Protein AF-A0A2A4IPB8-F1 (afdb_monomer_lite)

pLDDT: mean 91.83, std 7.06, range [59.28, 98.62]

Secondary structure (DSSP, 8-state):
-HHHHHHHHHHHHHHHTT-HHHHHHHHHHHHTT-GGG--HHHHHHHHHHHHHTT-HHHHHHHHHTS-HHHHTSHHHHHHHHHHHHHTT-HHHHHHHHHHHHHHHHHTGGGS-HHHHHHHHHHHHHHHHHHHH-SPPPPPP---TTSTTHHHHHHHHHHTTTS--EEETTEEEEGGGTEEEEEEEEEE-SSEEEEEEEEE-TTSSS-EEEEEEEE-SSHHHHHHHHHHHHIIIIIHHHHHHHTT--SEEEEEEETTEEEEEEEEEPPPEEEETTTT----TTHHHHHHHHHHHTT--S-SEEEEEEEEEEETTTEEEEEEEETTEE-HHHHHHHHHHHHTSPP-SEEEEEEEEEEEE-TTT----SS-HHHHHHHHHHHHHHHHT--S-HHHHHHHHHHHHHHHS-HHHHHHHHHHHHHHHHHHHHTTTEEEEEEEEEEESSGGG-EEEEGGGSSSHHHHHHHHHHHHHTTTTTT-HHHHHHHHHHH-HHHHHHHHHHHHHHHTT----SEEEEEEEEE-TT----

Structure (mmCIF, N/CA/C/O backbone):
data_AF-A0A2A4IPB8-F1
#
_entry.id   AF-A0A2A4IPB8-F1
#
loop_
_atom_site.group_PDB
_atom_site.id
_atom_site.type_symbol
_atom_site.label_atom_id
_atom_site.label_alt_id
_atom_site.label_comp_id
_atom_site.label_asym_id
_atom_site.label_entity_id
_atom_site.label_seq_id
_atom_site.pdbx_PDB_ins_code
_atom_site.Cartn_x
_atom_site.Cartn_y
_atom_site.Cartn_z
_atom_site.occupancy
_atom_site.B_iso_or_equiv
_atom_site.auth_seq_id
_atom_site.auth_comp_id
_atom_site.auth_asym_id
_atom_site.auth_atom_id
_atom_site.pdbx_PDB_model_num
ATOM 1 N N . MET A 1 1 ? 24.365 -37.630 -20.946 1.00 59.28 1 MET A N 1
ATOM 2 C CA . MET A 1 1 ? 24.059 -36.848 -22.166 1.00 59.28 1 MET A CA 1
ATOM 3 C C . MET A 1 1 ? 22.557 -36.610 -22.334 1.00 59.28 1 MET A C 1
ATOM 5 O O . MET A 1 1 ? 22.168 -35.455 -22.388 1.00 59.28 1 MET A O 1
ATOM 9 N N . PHE A 1 2 ? 21.704 -37.647 -22.301 1.00 66.62 2 PHE A N 1
ATOM 10 C CA . PHE A 1 2 ? 20.236 -37.498 -22.411 1.00 66.62 2 PHE A CA 1
ATOM 11 C C . PHE A 1 2 ? 19.599 -36.551 -21.379 1.00 66.62 2 PHE A C 1
ATOM 13 O O . PHE A 1 2 ? 18.813 -35.690 -21.756 1.00 66.62 2 PHE A O 1
ATOM 20 N N . PHE A 1 3 ? 19.987 -36.650 -20.102 1.00 73.62 3 PHE A N 1
ATOM 21 C CA . PHE A 1 3 ? 19.460 -35.774 -19.047 1.00 73.62 3 PHE A CA 1
ATOM 22 C C . PHE A 1 3 ? 19.800 -34.287 -19.267 1.00 73.62 3 PHE A C 1
ATOM 24 O O . PHE A 1 3 ? 18.938 -33.435 -19.101 1.00 73.62 3 PHE A O 1
ATOM 31 N N . TYR A 1 4 ? 21.023 -33.974 -19.714 1.00 74.06 4 TYR A N 1
ATOM 32 C CA . TYR A 1 4 ? 21.448 -32.593 -19.986 1.00 74.06 4 TYR A CA 1
ATOM 33 C C . TYR A 1 4 ? 20.681 -31.962 -21.147 1.00 74.06 4 TYR A C 1
ATOM 35 O O . TYR A 1 4 ? 20.270 -30.811 -21.052 1.00 74.06 4 TYR A O 1
ATOM 43 N N . ASN A 1 5 ? 20.458 -32.715 -22.227 1.00 76.94 5 ASN A N 1
ATOM 44 C CA . ASN A 1 5 ? 19.676 -32.212 -23.354 1.00 76.94 5 ASN A CA 1
ATOM 45 C C . ASN A 1 5 ? 18.213 -31.989 -22.960 1.00 76.94 5 ASN A C 1
ATOM 47 O O . ASN A 1 5 ? 17.653 -30.955 -23.305 1.00 76.94 5 ASN A O 1
ATOM 51 N N . ALA A 1 6 ? 17.615 -32.906 -22.193 1.00 83.25 6 ALA A N 1
ATOM 52 C CA . ALA A 1 6 ? 16.252 -32.738 -21.692 1.00 83.25 6 ALA A CA 1
ATOM 53 C C . ALA A 1 6 ? 16.124 -31.527 -20.751 1.00 83.25 6 ALA A C 1
ATOM 55 O O . ALA A 1 6 ? 15.169 -30.762 -20.866 1.00 83.25 6 ALA A O 1
ATOM 56 N N . LEU A 1 7 ? 17.104 -31.322 -19.862 1.00 84.31 7 LEU A N 1
ATOM 57 C CA . LEU A 1 7 ? 17.142 -30.160 -18.976 1.00 84.31 7 LEU A CA 1
ATOM 58 C C . LEU A 1 7 ? 17.268 -28.854 -19.770 1.00 84.31 7 LEU A C 1
ATOM 60 O O . LEU A 1 7 ? 16.497 -27.936 -19.526 1.00 84.31 7 LEU A O 1
ATOM 64 N N . ASN A 1 8 ? 18.178 -28.783 -20.746 1.00 82.06 8 ASN A N 1
ATOM 65 C CA . ASN A 1 8 ? 18.334 -27.595 -21.589 1.00 82.06 8 ASN A CA 1
ATOM 66 C C . ASN A 1 8 ? 17.057 -27.269 -22.372 1.00 82.06 8 ASN A C 1
ATOM 68 O O . ASN A 1 8 ? 16.639 -26.118 -22.369 1.00 82.06 8 ASN A O 1
ATOM 72 N N . ILE A 1 9 ? 16.406 -28.267 -22.982 1.00 85.19 9 ILE A N 1
ATOM 73 C CA . ILE A 1 9 ? 15.136 -28.068 -23.704 1.00 85.19 9 ILE A CA 1
ATOM 74 C C . ILE A 1 9 ? 14.071 -27.505 -22.761 1.00 85.19 9 ILE A C 1
ATOM 76 O O . ILE A 1 9 ? 13.435 -26.505 -23.085 1.00 85.19 9 ILE A O 1
ATOM 80 N N . LYS A 1 10 ? 13.923 -28.101 -21.571 1.00 90.31 10 LYS A N 1
ATOM 81 C CA . LYS A 1 10 ? 12.959 -27.638 -20.569 1.00 90.31 10 LYS A CA 1
ATOM 82 C C . LYS A 1 10 ? 13.253 -26.207 -20.115 1.00 90.31 10 LYS A C 1
ATOM 84 O O . LYS A 1 10 ? 12.336 -25.404 -20.012 1.00 90.31 10 LYS A O 1
ATOM 89 N N . LEU A 1 11 ? 14.517 -25.871 -19.859 1.00 89.94 11 LEU A N 1
ATOM 90 C CA . LEU A 1 11 ? 14.909 -24.518 -19.456 1.00 89.94 11 LEU A CA 1
ATOM 91 C C . LEU A 1 11 ? 14.665 -23.492 -20.569 1.00 89.94 11 LEU A C 1
ATOM 93 O O . LEU A 1 11 ? 14.194 -22.397 -20.276 1.00 89.94 11 LEU A O 1
ATOM 97 N N . SER A 1 12 ? 14.928 -23.842 -21.830 1.00 85.12 12 SER A N 1
ATOM 98 C CA . SER A 1 12 ? 14.607 -22.990 -22.980 1.00 85.12 12 SER A CA 1
ATOM 99 C C . SER A 1 12 ? 13.101 -22.784 -23.140 1.00 85.12 12 SER A C 1
ATOM 101 O O . SER A 1 12 ? 12.663 -21.660 -23.355 1.00 85.12 12 SER A O 1
ATOM 103 N N . GLU A 1 13 ? 12.293 -23.832 -22.976 1.00 89.25 13 GLU A N 1
ATOM 104 C CA . GLU A 1 13 ? 10.830 -23.723 -22.991 1.00 89.25 13 GLU A CA 1
ATOM 105 C C . GLU A 1 13 ? 10.322 -22.829 -21.852 1.00 89.25 13 GLU A C 1
ATOM 107 O O . GLU A 1 13 ? 9.469 -21.972 -22.063 1.00 89.25 13 GLU A O 1
ATOM 112 N N . MET A 1 14 ? 10.867 -22.984 -20.645 1.00 89.19 14 MET A N 1
ATOM 113 C CA . MET A 1 14 ? 10.530 -22.124 -19.510 1.00 89.19 14 MET A CA 1
ATOM 114 C C . MET A 1 14 ? 10.934 -20.669 -19.760 1.00 89.19 14 MET A C 1
ATOM 116 O O . MET A 1 14 ? 10.173 -19.773 -19.415 1.00 89.19 14 MET A O 1
ATOM 120 N N . HIS A 1 15 ? 12.094 -20.434 -20.378 1.00 85.25 15 HIS A N 1
ATOM 121 C CA . HIS A 1 15 ? 12.576 -19.094 -20.714 1.00 85.25 15 HIS A CA 1
ATOM 122 C C . HIS A 1 15 ? 11.664 -18.414 -21.736 1.00 85.25 15 HIS A C 1
ATOM 124 O O . HIS A 1 15 ? 11.270 -17.275 -21.524 1.00 85.25 15 HIS A O 1
ATOM 130 N N . ASN A 1 16 ? 11.262 -19.138 -22.782 1.00 83.81 16 ASN A N 1
ATOM 131 C CA . ASN A 1 16 ? 10.346 -18.632 -23.807 1.00 83.81 16 ASN A CA 1
ATOM 132 C C . ASN A 1 16 ? 8.931 -18.361 -23.270 1.00 83.81 16 ASN A C 1
ATOM 134 O O . ASN A 1 16 ? 8.179 -17.618 -23.887 1.00 83.81 16 ASN A O 1
ATOM 138 N N . ASN A 1 17 ? 8.571 -18.970 -22.138 1.00 81.31 17 ASN A N 1
ATOM 139 C CA . ASN A 1 17 ? 7.323 -18.720 -21.416 1.00 81.31 17 ASN A CA 1
ATOM 140 C C . ASN A 1 17 ? 7.513 -17.760 -20.223 1.00 81.31 17 ASN A C 1
ATOM 142 O O . ASN A 1 17 ? 6.669 -17.743 -19.330 1.00 81.31 17 ASN A O 1
ATOM 146 N N . GLU A 1 18 ? 8.643 -17.046 -20.155 1.00 81.06 18 GLU A N 1
ATOM 147 C CA . GLU A 1 18 ? 8.971 -16.048 -19.120 1.00 81.06 18 GLU A CA 1
ATOM 148 C C . GLU A 1 18 ? 8.946 -16.583 -17.672 1.00 81.06 18 GLU A C 1
ATOM 150 O O . GLU A 1 18 ? 8.858 -15.843 -16.692 1.00 81.06 18 GLU A O 1
ATOM 155 N N . LYS A 1 19 ? 9.100 -17.901 -17.490 1.00 84.62 19 LYS A N 1
ATOM 156 C CA . LYS A 1 19 ? 9.056 -18.574 -16.179 1.00 84.62 19 LYS A CA 1
ATOM 157 C C . LYS A 1 19 ? 10.387 -18.481 -15.427 1.00 84.62 19 LYS A C 1
ATOM 159 O O . LYS A 1 19 ? 10.939 -19.485 -14.975 1.00 84.62 19 LYS A O 1
ATOM 164 N N . HIS A 1 20 ? 10.948 -17.279 -15.306 1.00 87.31 20 HIS A N 1
ATOM 165 C CA . HIS A 1 20 ? 12.302 -17.071 -14.776 1.00 87.31 20 HIS A CA 1
ATOM 166 C C . HIS A 1 20 ? 12.451 -17.467 -13.300 1.00 87.31 20 HIS A C 1
ATOM 168 O O . HIS A 1 20 ? 13.467 -18.052 -12.924 1.00 87.31 20 HIS A O 1
ATOM 174 N N . HIS A 1 21 ? 11.423 -17.250 -12.478 1.00 82.75 21 HIS A N 1
ATOM 175 C CA . HIS A 1 21 ? 11.407 -17.713 -11.086 1.00 82.75 21 HIS A CA 1
ATOM 176 C C . HIS A 1 21 ? 11.468 -19.244 -10.987 1.00 82.75 21 HIS A C 1
ATOM 178 O O . HIS A 1 21 ? 12.249 -19.787 -10.200 1.00 82.75 21 HIS A O 1
ATOM 184 N N . ASP A 1 22 ? 10.722 -19.950 -11.838 1.00 86.69 22 ASP A N 1
ATOM 185 C CA . ASP A 1 22 ? 10.744 -21.413 -11.883 1.00 86.69 22 ASP A CA 1
ATOM 186 C C . ASP A 1 22 ? 12.084 -21.946 -12.399 1.00 86.69 22 ASP A C 1
ATOM 188 O O . ASP A 1 22 ? 12.552 -22.985 -11.933 1.00 86.69 22 ASP A O 1
ATOM 192 N N . ILE A 1 23 ? 12.732 -21.236 -13.333 1.00 91.19 23 ILE A N 1
ATOM 193 C CA . ILE A 1 23 ? 14.088 -21.567 -13.798 1.00 91.19 23 ILE A CA 1
ATOM 194 C C . ILE A 1 23 ? 15.068 -21.519 -12.626 1.00 91.19 23 ILE A C 1
ATOM 196 O O . ILE A 1 23 ? 15.821 -22.475 -12.428 1.00 91.19 23 ILE A O 1
ATOM 200 N N . VAL A 1 24 ? 15.039 -20.441 -11.832 1.00 89.69 24 VAL A N 1
ATOM 201 C CA . VAL A 1 24 ? 15.885 -20.306 -10.637 1.00 89.69 24 VAL A CA 1
ATOM 202 C C . VAL A 1 24 ? 15.619 -21.463 -9.673 1.00 89.69 24 VAL A C 1
ATOM 204 O O . VAL A 1 24 ? 16.559 -22.164 -9.298 1.00 89.69 24 VAL A O 1
ATOM 207 N N . LYS A 1 25 ? 14.349 -21.720 -9.322 1.00 89.50 25 LYS A N 1
ATOM 208 C CA . LYS A 1 25 ? 13.959 -22.817 -8.416 1.00 89.50 25 LYS A CA 1
ATOM 209 C C . LYS A 1 25 ? 14.456 -24.176 -8.925 1.00 89.50 25 LYS A C 1
ATOM 211 O O . LYS A 1 25 ? 15.073 -24.931 -8.171 1.00 89.50 25 LYS A O 1
ATOM 216 N N . LEU A 1 26 ? 14.242 -24.477 -10.207 1.00 90.94 26 LEU A N 1
ATOM 217 C CA . LEU A 1 26 ? 14.635 -25.746 -10.817 1.00 90.94 26 LEU A CA 1
ATOM 218 C C . LEU A 1 26 ? 16.155 -25.934 -10.809 1.00 90.94 26 LEU A C 1
ATOM 220 O O . LEU A 1 26 ? 16.629 -26.969 -10.341 1.00 90.94 26 LEU A O 1
ATOM 224 N N . ILE A 1 27 ? 16.921 -24.950 -11.288 1.00 90.75 27 ILE A N 1
ATOM 225 C CA . ILE A 1 27 ? 18.387 -25.047 -11.338 1.00 90.75 27 ILE A CA 1
ATOM 226 C C . ILE A 1 27 ? 18.960 -25.192 -9.926 1.00 90.75 27 ILE A C 1
ATOM 228 O O . ILE A 1 27 ? 19.797 -26.071 -9.707 1.00 90.75 27 ILE A O 1
ATOM 232 N N . LEU A 1 28 ? 18.478 -24.397 -8.962 1.00 89.06 28 LEU A N 1
ATOM 233 C CA . LEU A 1 28 ? 18.943 -24.483 -7.580 1.00 89.06 28 LEU A CA 1
ATOM 234 C C . LEU A 1 28 ? 18.662 -25.866 -6.987 1.00 89.06 28 LEU A C 1
ATOM 236 O O . LEU A 1 28 ? 19.596 -26.489 -6.490 1.00 89.06 28 LEU A O 1
ATOM 240 N N . SER A 1 29 ? 17.449 -26.407 -7.158 1.00 86.81 29 SER A N 1
ATOM 241 C CA . SER A 1 29 ? 17.087 -27.745 -6.658 1.00 86.81 29 SER A CA 1
ATOM 242 C C . SER A 1 29 ? 17.965 -28.875 -7.213 1.00 86.81 29 SER A C 1
ATOM 244 O O . SER A 1 29 ? 18.246 -29.850 -6.517 1.00 86.81 29 SER A O 1
ATOM 246 N N . ILE A 1 30 ? 18.437 -28.753 -8.458 1.00 84.00 30 ILE A N 1
ATOM 247 C CA . ILE A 1 30 ? 19.346 -29.727 -9.074 1.00 84.00 30 ILE A CA 1
ATOM 248 C C . ILE A 1 30 ? 20.762 -29.538 -8.523 1.00 84.00 30 ILE A C 1
ATOM 250 O O . ILE A 1 30 ? 21.412 -30.515 -8.153 1.00 84.00 30 ILE A O 1
ATOM 254 N N . SER A 1 31 ? 21.228 -28.290 -8.425 1.00 77.75 31 SER A N 1
ATOM 255 C CA . SER A 1 31 ? 22.582 -27.980 -7.956 1.00 77.75 31 SER A CA 1
ATOM 256 C C . SER A 1 31 ? 22.827 -28.362 -6.496 1.00 77.75 31 SER A C 1
ATOM 258 O O . SER A 1 31 ? 23.921 -28.813 -6.173 1.00 77.75 31 SER A O 1
ATOM 260 N N . SER A 1 32 ? 21.802 -28.279 -5.639 1.00 71.69 32 SER A N 1
ATOM 261 C CA . SER A 1 32 ? 21.862 -28.754 -4.250 1.00 71.69 32 SER A CA 1
ATOM 262 C C . SER A 1 32 ? 22.155 -30.253 -4.143 1.00 71.69 32 SER A C 1
ATOM 264 O O . SER A 1 32 ? 22.633 -30.710 -3.110 1.00 71.69 32 SER A O 1
ATOM 266 N N . ASN A 1 33 ? 21.854 -31.019 -5.197 1.00 65.75 33 ASN A N 1
ATOM 267 C CA . ASN A 1 33 ? 22.019 -32.468 -5.228 1.00 65.75 33 ASN A CA 1
ATOM 268 C C . ASN A 1 33 ? 23.318 -32.909 -5.925 1.00 65.75 33 ASN A C 1
ATOM 270 O O . ASN A 1 33 ? 23.860 -33.953 -5.566 1.00 65.75 33 ASN A O 1
ATOM 274 N N . ASP A 1 34 ? 23.824 -32.149 -6.908 1.00 70.38 34 ASP A N 1
ATOM 275 C CA . ASP A 1 34 ? 25.096 -32.428 -7.594 1.00 70.38 34 ASP A CA 1
ATOM 276 C C . ASP A 1 34 ? 25.602 -31.198 -8.386 1.00 70.38 34 ASP A C 1
ATOM 278 O O . ASP A 1 34 ? 25.046 -30.813 -9.418 1.00 70.38 34 ASP A O 1
ATOM 282 N N . GLU A 1 35 ? 26.704 -30.589 -7.941 1.00 68.75 35 GLU A N 1
ATOM 283 C CA . GLU A 1 35 ? 27.278 -29.388 -8.572 1.00 68.75 35 GLU A CA 1
ATOM 284 C C . GLU A 1 35 ? 27.821 -29.623 -9.990 1.00 68.75 35 GLU A C 1
ATOM 286 O O . GLU A 1 35 ? 27.976 -28.673 -10.762 1.00 68.75 35 GLU A O 1
ATOM 291 N N . ARG A 1 36 ? 28.070 -30.879 -10.392 1.00 71.12 36 ARG A N 1
ATOM 292 C CA . ARG A 1 36 ? 28.607 -31.197 -11.729 1.00 71.12 36 ARG A CA 1
ATOM 293 C C . ARG A 1 36 ? 27.650 -30.811 -12.858 1.00 71.12 36 ARG A C 1
ATOM 295 O O . ARG A 1 36 ? 28.089 -30.730 -14.002 1.00 71.12 36 ARG A O 1
ATOM 302 N N . PHE A 1 37 ? 26.376 -30.555 -12.546 1.00 71.31 37 PHE A N 1
ATOM 303 C CA . PHE A 1 37 ? 25.362 -30.105 -13.500 1.00 71.31 37 PHE A CA 1
ATOM 304 C C . PHE A 1 37 ? 25.422 -28.608 -13.833 1.00 71.31 37 PHE A C 1
ATOM 306 O O . PHE A 1 37 ? 24.789 -28.189 -14.798 1.00 71.31 37 PHE A O 1
ATOM 313 N N . LEU A 1 38 ? 26.218 -27.801 -13.124 1.00 79.62 38 LEU A N 1
ATOM 314 C CA . LEU A 1 38 ? 26.359 -26.361 -13.373 1.00 79.62 38 LEU A CA 1
ATOM 315 C C . LEU A 1 38 ? 27.500 -26.040 -14.353 1.00 79.62 38 LEU A C 1
ATOM 317 O O . LEU A 1 38 ? 28.490 -25.399 -13.995 1.00 79.62 38 LEU A O 1
ATOM 321 N N . ASN A 1 39 ? 27.368 -26.463 -15.611 1.00 87.44 39 ASN A N 1
ATOM 322 C CA . ASN A 1 39 ? 28.258 -25.976 -16.672 1.00 87.44 39 ASN A CA 1
ATOM 323 C C . ASN A 1 39 ? 27.961 -24.505 -17.035 1.00 87.44 39 ASN A C 1
ATOM 325 O O . ASN A 1 39 ? 26.945 -23.940 -16.624 1.00 87.44 39 ASN A O 1
ATOM 329 N N . ASP A 1 40 ? 28.834 -23.892 -17.837 1.00 89.81 40 ASP A N 1
ATOM 330 C CA . ASP A 1 40 ? 28.716 -22.479 -18.222 1.00 89.81 40 ASP A CA 1
ATOM 331 C C . ASP A 1 40 ? 27.390 -22.133 -18.922 1.00 89.81 40 ASP A C 1
ATOM 333 O O . ASP A 1 40 ? 26.872 -21.035 -18.727 1.00 89.81 40 ASP A O 1
ATOM 337 N N . ASN A 1 41 ? 26.787 -23.065 -19.670 1.00 87.81 41 ASN A N 1
ATOM 338 C CA . ASN A 1 41 ? 25.496 -22.832 -20.324 1.00 87.81 41 ASN A CA 1
ATOM 339 C C . ASN A 1 41 ? 24.363 -22.714 -19.297 1.00 87.81 41 ASN A C 1
ATOM 341 O O . ASN A 1 41 ? 23.578 -21.768 -19.346 1.00 87.81 41 ASN A O 1
ATOM 345 N N . ILE A 1 42 ? 24.301 -23.642 -18.336 1.00 89.31 42 ILE A N 1
ATOM 346 C CA . ILE A 1 42 ? 23.277 -23.634 -17.282 1.00 89.31 42 ILE A CA 1
ATOM 347 C C . ILE A 1 42 ? 23.488 -22.445 -16.342 1.00 89.31 42 ILE A C 1
ATOM 349 O O . ILE A 1 42 ? 22.526 -21.757 -16.009 1.00 89.31 42 ILE A O 1
ATOM 353 N N . LYS A 1 43 ? 24.737 -22.134 -15.975 1.00 91.38 43 LYS A N 1
ATOM 354 C CA . LYS A 1 43 ? 25.065 -20.918 -15.213 1.00 91.38 43 LYS A CA 1
ATOM 355 C C . LYS A 1 43 ? 24.687 -19.647 -15.978 1.00 91.38 43 LYS A C 1
ATOM 357 O O . LYS A 1 43 ? 24.147 -18.716 -15.391 1.00 91.38 43 LYS A O 1
ATOM 362 N N . GLY A 1 44 ? 24.916 -19.614 -17.289 1.00 91.75 44 GLY A N 1
ATOM 363 C CA . GLY A 1 44 ? 24.513 -18.507 -18.152 1.00 91.75 44 GLY A CA 1
ATOM 364 C C . GLY A 1 44 ? 22.995 -18.310 -18.201 1.00 91.75 44 GLY A C 1
ATOM 365 O O . GLY A 1 44 ? 22.545 -17.167 -18.187 1.00 91.75 44 GLY A O 1
ATOM 366 N N . LEU A 1 45 ? 22.209 -19.392 -18.229 1.00 91.31 45 LEU A N 1
ATOM 367 C CA . LEU A 1 45 ? 20.744 -19.342 -18.124 1.00 91.31 45 LEU A CA 1
ATOM 368 C C . LEU A 1 45 ? 20.283 -18.918 -16.726 1.00 91.31 45 LEU A C 1
ATOM 370 O O . LEU A 1 45 ? 19.361 -18.117 -16.612 1.00 91.31 45 LEU A O 1
ATOM 374 N N . LEU A 1 46 ? 20.949 -19.398 -15.673 1.00 92.94 46 LEU A N 1
ATOM 375 C CA . LEU A 1 46 ? 20.677 -18.986 -14.297 1.00 92.94 46 LEU A CA 1
ATOM 376 C C . LEU A 1 46 ? 20.923 -17.485 -14.104 1.00 92.94 46 LEU A C 1
ATOM 378 O O . LEU A 1 46 ? 20.090 -16.809 -13.516 1.00 92.94 46 LEU A O 1
ATOM 382 N N . ALA A 1 47 ? 22.018 -16.947 -14.646 1.00 94.00 47 ALA A N 1
ATOM 383 C CA . ALA A 1 47 ? 22.296 -15.514 -14.607 1.00 94.00 47 ALA A CA 1
ATOM 384 C C . ALA A 1 47 ? 21.234 -14.688 -15.350 1.00 94.00 47 ALA A C 1
ATOM 386 O O . ALA A 1 47 ? 20.818 -13.643 -14.859 1.00 94.00 47 ALA A O 1
ATOM 387 N N . VAL A 1 48 ? 20.764 -15.165 -16.509 1.00 92.06 48 VAL A N 1
ATOM 388 C CA . VAL A 1 48 ? 19.655 -14.525 -17.237 1.00 92.06 48 VAL A CA 1
ATOM 389 C C . VAL A 1 48 ? 18.374 -14.570 -16.411 1.00 92.06 48 VAL A C 1
ATOM 391 O O . VAL A 1 48 ? 17.675 -13.566 -16.324 1.00 92.06 48 VAL A O 1
ATOM 394 N N . ALA A 1 49 ? 18.068 -15.702 -15.778 1.00 90.94 49 ALA A N 1
ATOM 395 C CA . ALA A 1 49 ? 16.912 -15.804 -14.900 1.00 90.94 49 ALA A CA 1
ATOM 396 C C . ALA A 1 49 ? 17.040 -14.840 -13.712 1.00 90.94 49 ALA A C 1
ATOM 398 O O . ALA A 1 49 ? 16.107 -14.095 -13.458 1.00 90.94 49 ALA A O 1
ATOM 399 N N . TYR A 1 50 ? 18.211 -14.749 -13.073 1.00 90.88 50 TYR A N 1
ATOM 400 C CA . TYR A 1 50 ? 18.464 -13.766 -12.020 1.00 90.88 50 TYR A CA 1
ATOM 401 C C . TYR A 1 50 ? 18.278 -12.322 -12.484 1.00 90.88 50 TYR A C 1
ATOM 403 O O . TYR A 1 50 ? 17.639 -11.558 -11.770 1.00 90.88 50 TYR A O 1
ATOM 411 N N . ASN A 1 51 ? 18.772 -11.953 -13.668 1.00 87.88 51 ASN A N 1
ATOM 412 C CA . ASN A 1 51 ? 18.533 -10.629 -14.248 1.00 87.88 51 ASN A CA 1
ATOM 413 C C . ASN A 1 51 ? 17.033 -10.336 -14.408 1.00 87.88 51 ASN A C 1
ATOM 415 O O . ASN A 1 51 ? 16.580 -9.271 -14.005 1.00 87.88 51 ASN A O 1
ATOM 419 N N . ASN A 1 52 ? 16.262 -11.292 -14.933 1.00 83.56 52 ASN A N 1
ATOM 420 C CA . ASN A 1 52 ? 14.816 -11.136 -15.138 1.00 83.56 52 ASN A CA 1
ATOM 421 C C . ASN A 1 52 ? 13.991 -11.236 -13.844 1.00 83.56 52 ASN A C 1
ATOM 423 O O . ASN A 1 52 ? 12.829 -10.852 -13.831 1.00 83.56 52 ASN A O 1
ATOM 427 N N . THR A 1 53 ? 14.575 -11.739 -12.754 1.00 79.44 53 THR A N 1
ATOM 428 C CA . THR A 1 53 ? 13.984 -11.704 -11.406 1.00 79.44 53 THR A CA 1
ATOM 429 C C . THR A 1 53 ? 14.646 -10.643 -10.521 1.00 79.44 53 THR A C 1
ATOM 431 O O . THR A 1 53 ? 14.677 -10.798 -9.304 1.00 79.44 53 THR A O 1
ATOM 434 N N . CYS A 1 54 ? 15.289 -9.634 -11.117 1.00 77.38 54 CYS A N 1
ATOM 435 C CA . CYS A 1 54 ? 15.928 -8.503 -10.436 1.00 77.38 54 CYS A CA 1
ATOM 436 C C . CYS A 1 54 ? 16.989 -8.855 -9.364 1.00 77.38 54 CYS A C 1
ATOM 438 O O . CYS A 1 54 ? 17.293 -8.054 -8.479 1.00 77.38 54 CYS A O 1
ATOM 440 N N . LYS A 1 55 ? 17.602 -10.043 -9.441 1.00 83.31 55 LYS A N 1
ATOM 441 C CA . LYS A 1 55 ? 18.665 -10.536 -8.542 1.00 83.31 55 LYS A CA 1
ATOM 442 C C . LYS A 1 55 ? 20.052 -10.223 -9.114 1.00 83.31 55 LYS A C 1
ATOM 444 O O . LYS A 1 55 ? 20.868 -11.120 -9.330 1.00 83.31 55 LYS A O 1
ATOM 449 N N . PHE A 1 56 ? 20.317 -8.946 -9.384 1.00 88.12 56 PHE A N 1
ATOM 450 C CA . PHE A 1 56 ? 21.472 -8.506 -10.180 1.00 88.12 56 PHE A CA 1
ATOM 451 C C . PHE A 1 56 ? 22.833 -8.876 -9.576 1.00 88.12 56 PHE A C 1
ATOM 453 O O . PHE A 1 56 ? 23.724 -9.294 -10.309 1.00 88.12 56 PHE A O 1
ATOM 460 N N . ASP A 1 57 ? 22.998 -8.819 -8.251 1.00 88.50 57 ASP A N 1
ATOM 461 C CA . ASP A 1 57 ? 24.256 -9.234 -7.609 1.00 88.50 57 ASP A CA 1
ATOM 462 C C . ASP A 1 57 ? 24.539 -10.730 -7.800 1.00 88.50 57 ASP A C 1
ATOM 464 O O . ASP A 1 57 ? 25.672 -11.127 -8.083 1.00 88.50 57 ASP A O 1
ATOM 468 N N . LEU A 1 58 ? 23.500 -11.571 -7.723 1.00 92.31 58 LEU A N 1
ATOM 469 C CA . LEU A 1 58 ? 23.621 -13.001 -8.011 1.00 92.31 58 LEU A CA 1
ATOM 470 C C . LEU A 1 58 ? 23.888 -13.248 -9.498 1.00 92.31 58 LEU A C 1
ATOM 472 O O . LEU A 1 58 ? 24.674 -14.137 -9.834 1.00 92.31 58 LEU A O 1
ATOM 476 N N . ALA A 1 59 ? 23.285 -12.455 -10.389 1.00 95.12 59 ALA A N 1
ATOM 477 C CA . ALA A 1 59 ? 23.571 -12.510 -11.818 1.00 95.12 59 ALA A CA 1
ATOM 478 C C . ALA A 1 59 ? 25.043 -12.171 -12.103 1.00 95.12 59 ALA A C 1
ATOM 480 O O . ALA A 1 59 ? 25.724 -12.961 -12.757 1.00 95.12 59 ALA A O 1
ATOM 481 N N . LEU A 1 60 ? 25.563 -11.070 -11.547 1.00 95.69 60 LEU A N 1
ATOM 482 C CA . LEU A 1 60 ? 26.966 -10.661 -11.673 1.00 95.69 60 LEU A CA 1
ATOM 483 C C . LEU A 1 60 ? 27.917 -11.719 -11.109 1.00 95.69 60 LEU A C 1
ATOM 485 O O . LEU A 1 60 ? 28.856 -12.125 -11.793 1.00 95.69 60 LEU A O 1
ATOM 489 N N . GLY A 1 61 ? 27.659 -12.215 -9.895 1.00 95.44 61 GLY A N 1
ATOM 490 C CA . GLY A 1 61 ? 28.454 -13.285 -9.289 1.00 95.44 61 GLY A CA 1
ATOM 491 C C . GLY A 1 61 ? 28.482 -14.547 -10.157 1.00 95.44 61 GLY A C 1
ATOM 492 O O . GLY A 1 61 ? 29.545 -15.124 -10.393 1.00 95.44 61 GLY A O 1
ATOM 493 N N . THR A 1 62 ? 27.330 -14.929 -10.716 1.00 95.44 62 THR A N 1
ATOM 494 C CA . THR A 1 62 ? 27.212 -16.094 -11.603 1.00 95.44 62 THR A CA 1
ATOM 495 C C . THR A 1 62 ? 27.962 -15.876 -12.919 1.00 95.44 62 THR A C 1
ATOM 497 O O . THR A 1 62 ? 28.749 -16.741 -13.307 1.00 95.44 62 THR A O 1
ATOM 500 N N . LEU A 1 63 ? 27.791 -14.722 -13.576 1.00 96.50 63 LEU A N 1
ATOM 501 C CA . LEU A 1 63 ? 28.472 -14.360 -14.829 1.00 96.50 63 LEU A CA 1
ATOM 502 C C . LEU A 1 63 ? 29.993 -14.293 -14.661 1.00 96.50 63 LEU A C 1
ATOM 504 O O . LEU A 1 63 ? 30.730 -14.756 -15.533 1.00 96.50 63 LEU A O 1
ATOM 508 N N . ASN A 1 64 ? 30.468 -13.774 -13.529 1.00 95.88 64 ASN A N 1
ATOM 509 C CA . ASN A 1 64 ? 31.892 -13.694 -13.208 1.00 95.88 64 ASN A CA 1
ATOM 510 C C . ASN A 1 64 ? 32.506 -15.059 -12.855 1.00 95.88 64 ASN A C 1
ATOM 512 O O . ASN A 1 64 ? 33.722 -15.222 -12.957 1.00 95.88 64 ASN A O 1
ATOM 516 N N . SER A 1 65 ? 31.687 -16.059 -12.506 1.00 94.12 65 SER A N 1
ATOM 517 C CA . SER A 1 65 ? 32.133 -17.438 -12.246 1.00 94.12 65 SER A CA 1
ATOM 518 C C . SER A 1 65 ? 32.303 -18.303 -13.504 1.00 94.12 65 SER A C 1
ATOM 520 O O . SER A 1 65 ? 32.757 -19.444 -13.401 1.00 94.12 65 SER A O 1
ATOM 522 N N . LEU A 1 66 ? 31.904 -17.794 -14.676 1.00 94.50 66 LEU A N 1
ATOM 523 C CA . LEU A 1 66 ? 32.0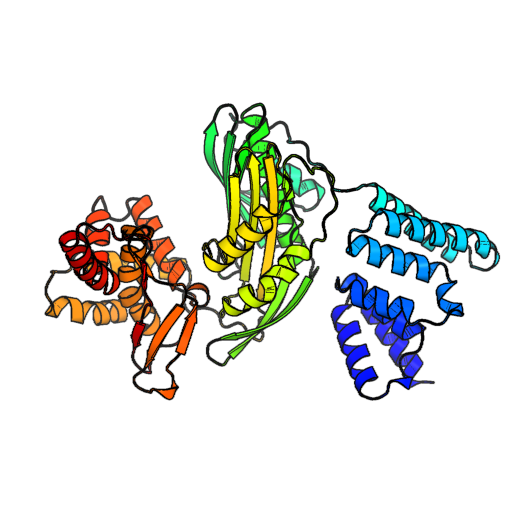29 -18.497 -15.955 1.00 94.50 66 LEU A CA 1
ATOM 524 C C . LEU A 1 66 ? 33.496 -18.589 -16.393 1.00 94.50 66 LEU A C 1
ATOM 526 O O . LEU A 1 66 ? 34.344 -17.797 -15.960 1.00 94.50 66 LEU A O 1
ATOM 530 N N . SER A 1 67 ? 33.799 -19.549 -17.267 1.00 94.38 67 SER A N 1
ATOM 531 C CA . SER A 1 67 ? 35.141 -19.690 -17.830 1.00 94.38 67 SER A CA 1
ATOM 532 C C . SER A 1 67 ? 35.546 -18.474 -18.671 1.00 94.38 67 SER A C 1
ATOM 534 O O . SER A 1 67 ? 34.708 -17.786 -19.256 1.00 94.38 67 SER A O 1
ATOM 536 N N . GLU A 1 68 ? 36.854 -18.239 -18.781 1.00 92.88 68 GLU A N 1
ATOM 537 C CA . GLU A 1 68 ? 37.411 -17.156 -19.607 1.00 92.88 68 GLU A CA 1
ATOM 538 C C . GLU A 1 68 ? 37.018 -17.276 -21.084 1.00 92.88 68 GLU A C 1
ATOM 540 O O . GLU A 1 68 ? 36.813 -16.271 -21.757 1.00 92.88 68 GLU A O 1
ATOM 545 N N . TYR A 1 69 ? 36.838 -18.500 -21.587 1.00 89.88 69 TYR A N 1
ATOM 546 C CA . TYR A 1 69 ? 36.320 -18.719 -22.936 1.00 89.88 69 TYR A CA 1
ATOM 547 C C . TYR A 1 69 ? 34.924 -18.099 -23.108 1.00 89.88 69 TYR A C 1
ATOM 549 O O . TYR A 1 69 ? 34.702 -17.323 -24.034 1.00 89.88 69 TYR A O 1
ATOM 557 N N . THR A 1 70 ? 34.006 -18.374 -22.178 1.00 90.81 70 THR A N 1
ATOM 558 C CA . THR A 1 70 ? 32.631 -17.853 -22.213 1.00 90.81 70 THR A CA 1
ATOM 559 C C . THR A 1 70 ? 32.573 -16.338 -22.001 1.00 90.81 70 THR A C 1
ATOM 561 O O . THR A 1 70 ? 31.755 -15.661 -22.624 1.00 90.81 70 THR A O 1
ATOM 564 N N . LYS A 1 71 ? 33.452 -15.784 -21.156 1.00 93.44 71 LYS A N 1
ATOM 565 C CA . LYS A 1 71 ? 33.527 -14.337 -20.877 1.00 93.44 71 LYS A CA 1
ATOM 566 C C . LYS A 1 71 ? 33.967 -13.491 -22.072 1.00 93.44 71 LYS A C 1
ATOM 568 O O . LYS A 1 71 ? 33.673 -12.303 -22.108 1.00 93.44 71 LYS A O 1
ATOM 573 N N . ASN A 1 72 ? 34.619 -14.097 -23.061 1.00 90.00 72 ASN A N 1
ATOM 574 C CA . ASN A 1 72 ? 35.007 -13.419 -24.298 1.00 90.00 72 ASN A CA 1
ATOM 575 C C . ASN A 1 72 ? 33.889 -13.394 -25.358 1.00 90.00 72 ASN A C 1
ATOM 577 O O . ASN A 1 72 ? 34.091 -12.863 -26.448 1.00 90.00 72 ASN A O 1
ATOM 581 N N . HIS A 1 73 ? 32.716 -13.969 -25.072 1.00 94.25 73 HIS A N 1
ATOM 582 C CA . HIS A 1 73 ? 31.594 -14.005 -26.007 1.00 94.25 73 HIS A CA 1
ATOM 583 C C . HIS A 1 73 ? 30.734 -12.733 -25.919 1.00 94.25 73 HIS A C 1
ATOM 585 O O . HIS A 1 73 ? 30.420 -12.266 -24.823 1.00 94.25 73 HIS A O 1
ATOM 591 N N . HIS A 1 74 ? 30.256 -12.209 -27.055 1.00 95.19 74 HIS A N 1
ATOM 592 C CA . HIS A 1 74 ? 29.447 -10.976 -27.105 1.00 95.19 74 HIS A CA 1
ATOM 593 C C . HIS A 1 74 ? 28.197 -11.034 -26.204 1.00 95.19 74 HIS A C 1
ATOM 595 O O . HIS A 1 74 ? 27.865 -10.071 -25.513 1.00 95.19 74 HIS A O 1
ATOM 601 N N . THR A 1 75 ? 27.550 -12.200 -26.113 1.00 94.56 75 THR A N 1
ATOM 602 C CA . THR A 1 75 ? 26.383 -12.402 -25.238 1.00 94.56 75 THR A CA 1
ATOM 603 C C . THR A 1 75 ? 26.700 -12.268 -23.749 1.00 94.56 75 THR A C 1
ATOM 605 O O . THR A 1 75 ? 25.794 -12.001 -22.965 1.00 94.56 75 THR A O 1
ATOM 608 N N . TRP A 1 76 ? 27.945 -12.514 -23.327 1.00 96.75 76 TRP A N 1
ATOM 609 C CA . TRP A 1 76 ? 28.343 -12.331 -21.931 1.00 96.75 76 TRP A CA 1
ATOM 610 C C . TRP A 1 76 ? 28.382 -10.844 -21.580 1.00 96.75 76 TRP A C 1
ATOM 612 O O . TRP A 1 76 ? 27.772 -10.440 -20.591 1.00 96.75 76 TRP A O 1
ATOM 622 N N . PHE A 1 77 ? 28.995 -10.028 -22.445 1.00 97.75 77 PHE A N 1
ATOM 623 C CA . PHE A 1 77 ? 29.027 -8.572 -22.296 1.00 97.75 77 PHE A CA 1
ATOM 624 C C . PHE A 1 77 ? 27.618 -7.962 -22.271 1.00 97.75 77 PHE A C 1
ATOM 626 O O . PHE A 1 77 ? 27.334 -7.099 -21.447 1.00 97.75 77 PHE A O 1
ATOM 633 N N . TYR A 1 78 ? 26.696 -8.464 -23.095 1.00 96.69 78 TYR A N 1
ATOM 634 C CA . TYR A 1 78 ? 25.293 -8.048 -23.031 1.00 96.69 78 TYR A CA 1
ATOM 635 C C . TYR A 1 78 ? 24.637 -8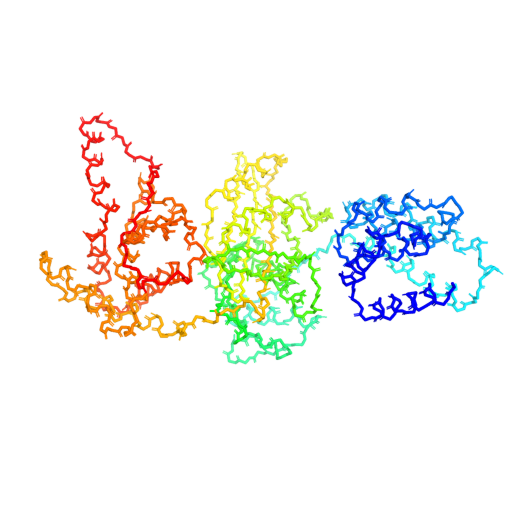.390 -21.680 1.00 96.69 78 TYR A C 1
ATOM 637 O O . TYR A 1 78 ? 24.038 -7.532 -21.036 1.00 96.69 78 TYR A O 1
ATOM 645 N N . LYS A 1 79 ? 24.786 -9.633 -21.200 1.00 96.19 79 LYS A N 1
ATOM 646 C CA . LYS A 1 79 ? 24.181 -10.078 -19.929 1.00 96.19 79 LYS A CA 1
ATOM 647 C C . LYS A 1 79 ? 24.736 -9.326 -18.720 1.00 96.19 79 LYS A C 1
ATOM 649 O O . LYS A 1 79 ? 23.982 -9.055 -17.785 1.00 96.19 79 LYS A O 1
ATOM 654 N N . ILE A 1 80 ? 26.032 -9.008 -18.729 1.00 96.88 80 ILE A N 1
ATOM 655 C CA . ILE A 1 80 ? 26.656 -8.248 -17.644 1.00 96.88 80 ILE A CA 1
ATOM 656 C C . ILE A 1 80 ? 26.254 -6.771 -17.707 1.00 96.88 80 ILE A C 1
ATOM 658 O O . ILE A 1 80 ? 25.918 -6.200 -16.675 1.00 96.88 80 ILE A O 1
ATOM 662 N N . SER A 1 81 ? 26.175 -6.187 -18.909 1.00 95.50 81 SER A N 1
ATOM 663 C CA . SER A 1 81 ? 25.640 -4.838 -19.126 1.00 95.50 81 SER A CA 1
ATOM 664 C C . SER A 1 81 ? 24.215 -4.708 -18.581 1.00 95.50 81 SER A C 1
ATOM 666 O O . SER A 1 81 ? 23.925 -3.767 -17.842 1.00 95.50 81 SER A O 1
ATOM 668 N N . TYR A 1 82 ? 23.357 -5.698 -18.850 1.00 92.56 82 TYR A N 1
ATOM 669 C CA . TYR A 1 82 ? 21.998 -5.756 -18.311 1.00 92.56 82 TYR A CA 1
ATOM 670 C C . TYR A 1 82 ? 21.973 -5.781 -16.778 1.00 92.56 82 TYR A C 1
ATOM 672 O O . TYR A 1 82 ? 21.211 -5.044 -16.155 1.00 92.56 82 TYR A O 1
ATOM 680 N N . ALA A 1 83 ? 22.838 -6.587 -16.155 1.00 93.25 83 ALA A N 1
ATOM 681 C CA . ALA A 1 83 ? 22.928 -6.657 -14.699 1.00 93.25 83 ALA A CA 1
ATOM 682 C C . ALA A 1 83 ? 23.380 -5.318 -14.083 1.00 93.25 83 ALA A C 1
ATOM 684 O O . ALA A 1 83 ? 22.814 -4.883 -13.082 1.00 93.25 83 ALA A O 1
ATOM 685 N N . TYR A 1 84 ? 24.356 -4.638 -14.697 1.00 92.56 84 TYR A N 1
ATOM 686 C CA . TYR A 1 84 ? 24.809 -3.312 -14.262 1.00 92.56 84 TYR A CA 1
ATOM 687 C C . TYR A 1 84 ? 23.738 -2.230 -14.437 1.00 92.56 84 TYR A C 1
ATOM 689 O O . TYR A 1 84 ? 23.576 -1.397 -13.546 1.00 92.56 84 TYR A O 1
ATOM 697 N N . LEU A 1 85 ? 22.952 -2.275 -15.520 1.00 87.38 85 LEU A N 1
ATOM 698 C CA . LEU A 1 85 ? 21.821 -1.358 -15.692 1.00 87.38 85 LEU A CA 1
ATOM 699 C C . LEU A 1 85 ? 20.784 -1.547 -14.581 1.00 87.38 85 LEU A C 1
ATOM 701 O O . LEU A 1 85 ? 20.332 -0.567 -13.998 1.00 87.38 85 LEU A O 1
ATOM 705 N N . GLY A 1 86 ? 20.461 -2.797 -14.237 1.00 80.31 86 GLY A N 1
ATOM 706 C CA . GLY A 1 86 ? 19.563 -3.116 -13.124 1.00 80.31 86 GLY A CA 1
ATOM 707 C C . GLY A 1 86 ? 20.067 -2.627 -11.759 1.00 80.31 86 GLY A C 1
ATOM 708 O O . GLY A 1 86 ? 19.273 -2.320 -10.872 1.00 80.31 86 GLY A O 1
ATOM 709 N N . LYS A 1 87 ? 21.389 -2.491 -11.597 1.00 83.50 87 LYS A N 1
ATOM 710 C CA . LYS A 1 87 ? 22.026 -1.854 -10.431 1.00 83.50 87 LYS A CA 1
ATOM 711 C C . LYS A 1 87 ? 22.122 -0.330 -10.522 1.00 83.50 87 LYS A C 1
ATOM 713 O O . LYS A 1 87 ? 22.600 0.294 -9.578 1.00 83.50 87 LYS A O 1
ATOM 718 N N . CYS A 1 88 ? 21.655 0.251 -11.622 1.00 81.81 88 CYS A N 1
ATOM 719 C CA . CYS A 1 88 ? 21.719 1.679 -11.931 1.00 81.81 88 CYS A CA 1
ATOM 720 C C . CYS A 1 88 ? 23.145 2.211 -12.094 1.00 81.81 88 CYS A C 1
ATOM 722 O O . CYS A 1 88 ? 23.412 3.388 -11.883 1.00 81.81 88 CYS A O 1
ATOM 724 N N . GLU A 1 89 ? 24.054 1.345 -12.537 1.00 86.69 89 GLU A N 1
ATOM 725 C CA . GLU A 1 89 ? 25.415 1.695 -12.936 1.00 86.69 89 GLU A CA 1
ATOM 726 C C . GLU A 1 89 ? 25.435 1.918 -14.458 1.00 86.69 89 GLU A C 1
ATOM 728 O O . GLU A 1 89 ? 26.008 1.130 -15.213 1.00 86.69 89 GLU A O 1
ATOM 733 N N . ALA A 1 90 ? 24.731 2.958 -14.924 1.00 86.75 90 ALA A N 1
ATOM 734 C CA . ALA A 1 90 ? 24.484 3.204 -16.350 1.00 86.75 90 ALA A CA 1
ATOM 735 C C . ALA A 1 90 ? 25.778 3.370 -17.162 1.00 86.75 90 ALA A C 1
ATOM 737 O O . ALA A 1 90 ? 25.894 2.775 -18.229 1.00 86.75 90 ALA A O 1
ATOM 738 N N . ASP A 1 91 ? 26.776 4.080 -16.628 1.00 87.50 91 ASP A N 1
ATOM 739 C CA . ASP A 1 91 ? 28.079 4.248 -17.287 1.00 87.50 91 ASP A CA 1
ATOM 740 C C . ASP A 1 91 ? 28.779 2.898 -17.494 1.00 87.50 91 ASP A C 1
ATOM 742 O O . ASP A 1 91 ? 29.211 2.564 -18.596 1.00 87.50 91 ASP A O 1
ATOM 746 N N . THR A 1 92 ? 28.823 2.062 -16.452 1.00 93.25 92 THR A N 1
ATOM 747 C CA . THR A 1 92 ? 29.399 0.713 -16.532 1.00 93.25 92 THR A CA 1
ATOM 748 C C . THR A 1 92 ? 28.592 -0.184 -17.469 1.00 93.25 92 THR A C 1
ATOM 750 O O . THR A 1 92 ? 29.161 -0.942 -18.256 1.00 93.25 92 THR A O 1
ATOM 753 N N . SER A 1 93 ? 27.263 -0.086 -17.437 1.00 93.38 93 SER A N 1
ATOM 754 C CA . SER A 1 93 ? 26.388 -0.780 -18.380 1.00 93.38 93 SER A CA 1
ATOM 755 C C . SER A 1 93 ? 26.699 -0.384 -19.827 1.00 93.38 93 SER A C 1
ATOM 757 O O . SER A 1 93 ? 26.842 -1.270 -20.678 1.00 93.38 93 SER A O 1
ATOM 759 N N . LEU A 1 94 ? 26.889 0.914 -20.086 1.00 93.69 94 LEU A N 1
ATOM 760 C CA . LEU A 1 94 ? 27.217 1.466 -21.396 1.00 93.69 94 LEU A CA 1
ATOM 761 C C . LEU A 1 94 ? 28.580 0.959 -21.899 1.00 93.69 94 LEU A C 1
ATOM 763 O O . LEU A 1 94 ? 28.702 0.510 -23.039 1.00 93.69 94 LEU A O 1
ATOM 767 N N . GLU A 1 95 ? 29.593 0.918 -21.029 1.00 96.50 95 GLU A N 1
ATOM 768 C CA . GLU A 1 95 ? 30.898 0.337 -21.366 1.00 96.50 95 GLU A CA 1
ATOM 769 C C . GLU A 1 95 ? 30.791 -1.132 -21.807 1.00 96.50 95 GLU A C 1
ATOM 771 O O . GLU A 1 95 ? 31.481 -1.574 -22.731 1.00 96.50 95 GLU A O 1
ATOM 776 N N . TYR A 1 96 ? 29.944 -1.920 -21.140 1.00 97.88 96 TYR A N 1
ATOM 777 C CA . TYR A 1 96 ? 29.772 -3.333 -21.468 1.00 97.88 96 TYR A CA 1
ATOM 778 C C . TYR A 1 96 ? 28.906 -3.565 -22.708 1.00 97.88 96 TYR A C 1
ATOM 780 O O . TYR A 1 96 ? 29.225 -4.473 -23.478 1.00 97.88 96 TYR A O 1
ATOM 788 N N . ILE A 1 97 ? 27.865 -2.762 -22.957 1.00 97.75 97 ILE A N 1
ATOM 789 C CA . ILE A 1 97 ? 27.087 -2.899 -24.199 1.00 97.75 97 ILE A CA 1
ATOM 790 C C . ILE A 1 97 ? 27.933 -2.516 -25.418 1.00 97.75 97 ILE A C 1
ATOM 792 O O . ILE A 1 97 ? 27.873 -3.200 -26.438 1.00 97.75 97 ILE A O 1
ATOM 796 N N . ASP A 1 98 ? 28.824 -1.528 -25.288 1.00 97.19 98 ASP A N 1
ATOM 797 C CA . ASP A 1 98 ? 29.788 -1.184 -26.337 1.00 97.19 98 ASP A CA 1
ATOM 798 C C . ASP A 1 98 ? 30.763 -2.333 -26.624 1.00 97.19 98 ASP A C 1
ATOM 800 O O . ASP A 1 98 ? 31.037 -2.648 -27.787 1.00 97.19 98 ASP A O 1
ATOM 804 N N . LYS A 1 99 ? 31.239 -3.031 -25.583 1.00 97.56 99 LYS A N 1
ATOM 805 C CA . LYS A 1 99 ? 32.042 -4.256 -25.751 1.00 97.56 99 LYS A CA 1
ATOM 806 C C . LYS A 1 99 ? 31.249 -5.372 -26.428 1.00 97.56 99 LYS A C 1
ATOM 808 O O . LYS A 1 99 ? 31.820 -6.083 -27.256 1.00 97.56 99 LYS A O 1
ATOM 813 N N . ALA A 1 100 ? 29.961 -5.528 -26.115 1.00 97.75 100 ALA A N 1
ATOM 814 C CA . ALA A 1 100 ? 29.099 -6.524 -26.751 1.00 97.75 100 ALA A CA 1
ATOM 815 C C . ALA A 1 100 ? 28.958 -6.261 -28.257 1.00 97.75 100 ALA A C 1
ATOM 817 O O . ALA A 1 100 ? 29.193 -7.170 -29.053 1.00 97.75 100 ALA A O 1
ATOM 818 N N . ILE A 1 101 ? 28.656 -5.016 -28.641 1.00 97.75 101 ILE A N 1
ATOM 819 C CA . ILE A 1 101 ? 28.515 -4.588 -30.042 1.00 97.75 101 ILE A CA 1
ATOM 820 C C . ILE A 1 101 ? 29.836 -4.765 -30.799 1.00 97.75 101 ILE A C 1
ATOM 822 O O . ILE A 1 101 ? 29.858 -5.369 -31.868 1.00 97.75 101 ILE A O 1
ATOM 826 N N . ASN A 1 102 ? 30.957 -4.311 -30.231 1.00 97.25 102 ASN A N 1
ATOM 827 C CA . ASN A 1 102 ? 32.266 -4.435 -30.876 1.00 97.25 102 ASN A CA 1
ATOM 828 C C . ASN A 1 102 ? 32.679 -5.909 -31.057 1.00 97.25 102 ASN A C 1
ATOM 830 O O . ASN A 1 102 ? 33.124 -6.317 -32.126 1.00 97.25 102 ASN A O 1
ATOM 834 N N . THR A 1 103 ? 32.457 -6.743 -30.036 1.00 96.75 103 THR A N 1
ATOM 835 C CA . THR A 1 103 ? 32.750 -8.184 -30.115 1.00 96.75 103 THR A CA 1
ATOM 836 C C . THR A 1 103 ? 31.866 -8.889 -31.146 1.00 96.75 103 THR A C 1
ATOM 838 O O . THR A 1 103 ? 32.350 -9.786 -31.837 1.00 96.75 103 THR A O 1
ATOM 841 N N . LEU A 1 104 ? 30.592 -8.496 -31.268 1.00 97.19 104 LEU A N 1
ATOM 842 C CA . LEU A 1 104 ? 29.689 -8.999 -32.305 1.00 97.19 104 LEU A CA 1
ATOM 843 C C . LEU A 1 104 ? 30.195 -8.621 -33.705 1.00 97.19 104 LEU A C 1
ATOM 845 O O . LEU A 1 104 ? 30.264 -9.486 -34.573 1.00 97.19 104 LEU A O 1
ATOM 849 N N . GLU A 1 105 ? 30.615 -7.368 -33.906 1.00 96.44 105 GLU A N 1
ATOM 850 C CA . GLU A 1 105 ? 31.112 -6.885 -35.202 1.00 96.44 105 GLU A CA 1
ATOM 851 C C . GLU A 1 105 ? 32.404 -7.592 -35.630 1.00 96.44 105 GLU A C 1
ATOM 853 O O . GLU A 1 105 ? 32.511 -8.045 -36.767 1.00 96.44 105 GLU A O 1
ATOM 858 N N . ILE A 1 106 ? 33.361 -7.770 -34.710 1.00 95.50 106 ILE A N 1
ATOM 859 C CA . ILE A 1 106 ? 34.609 -8.509 -34.976 1.00 95.50 106 ILE A CA 1
ATOM 860 C C . ILE A 1 106 ? 34.325 -9.953 -35.419 1.00 95.50 106 ILE A C 1
ATOM 862 O O . ILE A 1 106 ? 35.074 -10.513 -36.218 1.00 95.50 106 ILE A O 1
ATOM 866 N N . ASN A 1 107 ? 33.255 -10.565 -34.904 1.00 92.75 107 ASN A N 1
ATOM 867 C CA . ASN A 1 107 ? 32.895 -11.956 -35.182 1.00 92.75 107 ASN A CA 1
ATOM 868 C C . ASN A 1 107 ? 31.805 -12.116 -36.246 1.00 92.75 107 ASN A C 1
ATOM 870 O O . ASN A 1 107 ? 31.327 -13.232 -36.446 1.00 92.75 107 ASN A O 1
ATOM 874 N N . LYS A 1 108 ? 31.429 -11.045 -36.949 1.00 94.00 108 LYS A N 1
ATOM 875 C CA . LYS A 1 108 ? 30.351 -11.052 -37.944 1.00 94.00 108 LYS A CA 1
ATOM 876 C C . LYS A 1 108 ? 30.513 -12.132 -39.013 1.00 94.00 108 LYS A C 1
ATOM 878 O O . LYS A 1 108 ? 29.536 -12.778 -39.373 1.00 94.00 108 LYS A O 1
ATOM 883 N N . ASP A 1 109 ? 31.742 -12.372 -39.464 1.00 94.00 109 ASP A N 1
ATOM 884 C CA . ASP A 1 109 ? 32.043 -13.385 -40.485 1.00 94.00 109 ASP A CA 1
ATOM 885 C C . ASP A 1 109 ? 31.977 -14.833 -39.951 1.00 94.00 109 ASP A C 1
ATOM 887 O O . ASP A 1 109 ? 31.992 -15.783 -40.734 1.00 94.00 109 ASP A O 1
ATOM 891 N N . ASN A 1 110 ? 31.904 -15.017 -38.626 1.00 92.75 110 ASN A N 1
ATOM 892 C CA . ASN A 1 110 ? 31.871 -16.322 -37.957 1.00 92.75 110 ASN A CA 1
ATOM 893 C C . ASN A 1 110 ? 30.458 -16.761 -37.529 1.00 92.75 110 ASN A C 1
ATOM 895 O O . ASN A 1 110 ? 30.308 -17.870 -37.013 1.00 92.75 110 ASN A O 1
ATOM 899 N N . ILE A 1 111 ? 29.438 -15.919 -37.716 1.00 93.50 111 ILE A N 1
ATOM 900 C CA . ILE A 1 111 ? 28.040 -16.199 -37.353 1.00 93.50 111 ILE A CA 1
ATOM 901 C C . ILE A 1 111 ? 27.116 -16.049 -38.566 1.00 93.50 111 ILE A C 1
ATOM 903 O O . ILE A 1 111 ? 27.500 -15.506 -39.601 1.00 93.50 111 ILE A O 1
ATOM 907 N N . SER A 1 112 ? 25.892 -16.569 -38.464 1.00 96.19 112 SER A N 1
ATOM 908 C CA . SER A 1 112 ? 24.897 -16.405 -39.533 1.00 96.19 112 SER A CA 1
ATOM 909 C C . SER A 1 112 ? 24.421 -14.952 -39.641 1.00 96.19 112 SER A C 1
ATOM 911 O O . SER A 1 112 ? 24.437 -14.206 -38.660 1.00 96.19 112 SER A O 1
ATOM 913 N N . ILE A 1 113 ? 23.962 -14.549 -40.830 1.00 94.88 113 ILE A N 1
ATOM 914 C CA . ILE A 1 113 ? 23.431 -13.195 -41.045 1.00 94.88 113 ILE A CA 1
ATOM 915 C C . ILE A 1 113 ? 22.172 -12.948 -40.204 1.00 94.88 113 ILE A C 1
ATOM 917 O O . ILE A 1 113 ? 21.984 -11.848 -39.689 1.00 94.88 113 ILE A O 1
ATOM 921 N N . GLU A 1 114 ? 21.338 -13.974 -40.022 1.00 96.31 114 GLU A N 1
ATOM 922 C CA . GLU A 1 114 ? 20.143 -13.912 -39.184 1.00 96.31 114 GLU A CA 1
ATOM 923 C C . GLU A 1 114 ? 20.502 -13.676 -37.711 1.00 96.31 114 GLU A C 1
ATOM 925 O O . GLU A 1 114 ? 19.919 -12.808 -37.062 1.00 96.31 114 GLU A O 1
ATOM 930 N N . GLU A 1 115 ? 21.493 -14.407 -37.196 1.00 94.69 115 GLU A N 1
ATOM 931 C CA . GLU A 1 115 ? 21.971 -14.266 -35.818 1.00 94.69 115 GLU A CA 1
ATOM 932 C C . GLU A 1 115 ? 22.637 -12.907 -35.576 1.00 94.69 115 GLU A C 1
ATOM 934 O O . GLU A 1 115 ? 22.368 -12.260 -34.561 1.00 94.69 115 GLU A O 1
ATOM 939 N N . TYR A 1 116 ? 23.453 -12.438 -36.526 1.00 96.81 116 TYR A N 1
ATOM 940 C CA . TYR A 1 116 ? 24.057 -11.110 -36.456 1.00 96.81 116 TYR A CA 1
ATOM 941 C C . TYR A 1 116 ? 22.990 -10.015 -36.398 1.00 96.81 116 TYR A C 1
ATOM 943 O O . TYR A 1 116 ? 23.047 -9.166 -35.511 1.00 96.81 116 TYR A O 1
ATOM 951 N N . ASN A 1 117 ? 22.003 -10.042 -37.300 1.00 95.50 117 ASN A N 1
ATOM 952 C CA . ASN A 1 117 ? 20.950 -9.026 -37.340 1.00 95.50 117 ASN A CA 1
ATOM 953 C C . ASN A 1 117 ? 20.144 -9.006 -36.037 1.00 95.50 117 ASN A C 1
ATOM 955 O O . ASN A 1 117 ? 19.948 -7.934 -35.470 1.00 95.50 117 ASN A O 1
ATOM 959 N N . TYR A 1 118 ? 19.765 -10.182 -35.523 1.00 95.88 118 TYR A N 1
ATOM 960 C CA . TYR A 1 118 ? 19.048 -10.302 -34.255 1.00 95.88 118 TYR A CA 1
ATOM 961 C C . TYR A 1 118 ? 19.809 -9.650 -33.092 1.00 95.88 118 TYR A C 1
ATOM 963 O O . TYR A 1 118 ? 19.259 -8.816 -32.372 1.00 95.88 118 TYR A O 1
ATOM 971 N N . TYR A 1 119 ? 21.087 -9.998 -32.904 1.00 96.88 119 TYR A N 1
ATOM 972 C CA . TYR A 1 119 ? 21.869 -9.437 -31.801 1.00 96.88 119 TYR A CA 1
ATOM 973 C C . TYR A 1 119 ? 22.231 -7.970 -32.019 1.00 96.88 119 TYR A C 1
ATOM 975 O O . TYR A 1 119 ? 22.272 -7.213 -31.052 1.00 96.88 119 TYR A O 1
ATOM 983 N N . ASN A 1 120 ? 22.465 -7.550 -33.261 1.00 96.50 120 ASN A N 1
ATOM 984 C CA . ASN A 1 120 ? 22.750 -6.158 -33.574 1.00 96.50 120 ASN A CA 1
ATOM 985 C C . ASN A 1 120 ? 21.543 -5.262 -33.255 1.00 96.50 120 ASN A C 1
ATOM 987 O O . ASN A 1 120 ? 21.713 -4.225 -32.617 1.00 96.50 120 ASN A O 1
ATOM 991 N N . GLU A 1 121 ? 20.331 -5.669 -33.636 1.00 95.62 121 GLU A N 1
ATOM 992 C CA . GLU A 1 121 ? 19.099 -4.960 -33.266 1.00 95.62 121 GLU A CA 1
ATOM 993 C C . GLU A 1 121 ? 18.901 -4.951 -31.746 1.00 95.62 121 GLU A C 1
ATOM 995 O O . GLU A 1 121 ? 18.704 -3.886 -31.159 1.00 95.62 121 GLU A O 1
ATOM 1000 N N . LEU A 1 122 ? 19.049 -6.108 -31.089 1.00 94.69 122 LEU A N 1
ATOM 1001 C CA . LEU A 1 122 ? 18.908 -6.227 -29.637 1.00 94.69 122 LEU A CA 1
ATOM 1002 C C . LEU A 1 122 ? 19.885 -5.318 -28.876 1.00 94.69 122 LEU A C 1
ATOM 1004 O O . LEU A 1 122 ? 19.494 -4.653 -27.918 1.00 94.69 122 LEU A O 1
ATOM 1008 N N . TYR A 1 123 ? 21.161 -5.294 -29.268 1.00 97.12 123 TYR A N 1
ATOM 1009 C CA . TYR A 1 123 ? 22.191 -4.551 -28.540 1.00 97.12 123 TYR A CA 1
ATOM 1010 C C . TYR A 1 123 ? 22.098 -3.050 -28.778 1.00 97.12 123 TYR A C 1
ATOM 1012 O O . TYR A 1 123 ? 22.263 -2.290 -27.827 1.00 97.12 123 TYR A O 1
ATOM 1020 N N . ASN A 1 124 ? 21.807 -2.614 -30.007 1.00 94.50 124 ASN A N 1
ATOM 1021 C CA . ASN A 1 124 ? 21.614 -1.191 -30.281 1.00 94.50 124 ASN A CA 1
ATOM 1022 C C . ASN A 1 124 ? 20.327 -0.671 -29.634 1.00 94.50 124 ASN A C 1
ATOM 1024 O O . ASN A 1 124 ? 20.372 0.384 -29.011 1.00 94.50 124 ASN A O 1
ATOM 1028 N N . GLY A 1 125 ? 19.232 -1.438 -29.672 1.00 89.50 125 GLY A N 1
ATOM 1029 C CA . GLY A 1 125 ? 18.011 -1.095 -28.940 1.00 89.50 125 GLY A CA 1
ATOM 1030 C C . GLY A 1 125 ? 18.261 -0.999 -27.434 1.00 89.50 125 GLY A C 1
ATOM 1031 O O . GLY A 1 125 ? 17.894 -0.014 -26.804 1.00 89.50 125 GLY A O 1
ATOM 1032 N N . PHE A 1 126 ? 18.987 -1.959 -26.851 1.00 90.19 126 PHE A N 1
ATOM 1033 C CA . PHE A 1 126 ? 19.348 -1.897 -25.433 1.00 90.19 126 PHE A CA 1
ATOM 1034 C C . PHE A 1 126 ? 20.269 -0.712 -25.101 1.00 90.19 126 PHE A C 1
ATOM 1036 O O . PHE A 1 126 ? 20.100 -0.066 -24.070 1.00 90.19 126 PHE A O 1
ATOM 1043 N N . LYS A 1 127 ? 21.218 -0.380 -25.982 1.00 92.50 127 LYS A N 1
ATOM 1044 C CA . LYS A 1 127 ? 22.062 0.813 -25.845 1.00 92.50 127 LYS A CA 1
ATOM 1045 C C . LYS A 1 127 ? 21.239 2.100 -25.910 1.00 92.50 127 LYS A C 1
ATOM 1047 O O . LYS A 1 127 ? 21.526 3.032 -25.164 1.00 92.50 127 LYS A O 1
ATOM 1052 N N . GLU A 1 128 ? 20.234 2.174 -26.777 1.00 86.31 128 GLU A N 1
ATOM 1053 C CA . GLU A 1 128 ? 19.291 3.294 -26.794 1.00 86.31 128 GLU A CA 1
ATOM 1054 C C . GLU A 1 128 ? 18.522 3.390 -25.473 1.00 86.31 128 GLU A C 1
ATOM 1056 O O . GLU A 1 128 ? 18.451 4.480 -24.918 1.00 86.31 128 GLU A O 1
ATOM 1061 N N . GLU A 1 129 ? 18.040 2.275 -24.914 1.00 81.00 129 GLU A N 1
ATOM 1062 C CA . GLU A 1 129 ? 17.372 2.257 -23.601 1.00 81.00 129 GLU A CA 1
ATOM 1063 C C . GLU A 1 129 ? 18.276 2.753 -22.464 1.00 81.00 129 GLU A C 1
ATOM 1065 O O . GLU A 1 129 ? 17.849 3.580 -21.662 1.00 81.00 129 GLU A O 1
ATOM 1070 N N . ILE A 1 130 ? 19.544 2.326 -22.418 1.00 83.44 130 ILE A N 1
ATOM 1071 C CA . ILE A 1 130 ? 20.512 2.840 -21.431 1.00 83.44 130 ILE A CA 1
ATOM 1072 C C . ILE A 1 130 ? 20.663 4.365 -21.569 1.00 83.44 130 ILE A C 1
ATOM 1074 O O . ILE A 1 130 ? 20.710 5.079 -20.569 1.00 83.44 130 ILE A O 1
ATOM 1078 N N . ASN A 1 131 ? 20.711 4.870 -22.806 1.00 79.81 131 ASN A N 1
ATOM 1079 C CA . ASN A 1 131 ? 20.878 6.297 -23.091 1.00 79.81 131 ASN A CA 1
ATOM 1080 C C . ASN A 1 131 ? 19.598 7.127 -22.898 1.00 79.81 131 ASN A C 1
ATOM 1082 O O . ASN A 1 131 ? 19.704 8.342 -22.737 1.00 79.81 131 ASN A O 1
ATOM 1086 N N . LYS A 1 132 ? 18.405 6.513 -22.909 1.00 70.00 132 LYS A N 1
ATOM 1087 C CA . LYS A 1 132 ? 17.127 7.211 -22.672 1.00 70.00 132 LYS A CA 1
ATOM 1088 C C . LYS A 1 132 ? 17.031 7.801 -21.263 1.00 70.00 132 LYS A C 1
ATOM 1090 O O . LYS A 1 132 ? 16.279 8.752 -21.073 1.00 70.00 132 LYS A O 1
ATOM 1095 N N . GLY A 1 133 ? 17.822 7.309 -20.306 1.00 65.56 133 GLY A N 1
ATOM 1096 C CA . GLY A 1 133 ? 17.863 7.864 -18.954 1.00 65.56 133 GLY A CA 1
ATOM 1097 C C . GLY A 1 133 ? 16.559 7.645 -18.179 1.00 65.56 133 GLY A C 1
ATOM 1098 O O . GLY A 1 133 ? 15.751 6.781 -18.518 1.00 65.56 133 GLY A O 1
ATOM 1099 N N . ALA A 1 134 ? 16.345 8.424 -17.115 1.00 69.56 134 ALA A N 1
ATOM 1100 C CA . ALA A 1 134 ? 15.047 8.452 -16.447 1.00 69.56 134 ALA A CA 1
ATOM 1101 C C . ALA A 1 134 ? 14.007 9.178 -17.319 1.00 69.56 134 ALA A C 1
ATOM 1103 O O . ALA A 1 134 ? 14.303 10.194 -17.950 1.00 69.56 134 ALA A O 1
ATOM 1104 N N . LEU A 1 135 ? 12.776 8.667 -17.328 1.00 74.50 135 LEU A N 1
ATOM 1105 C CA . LEU A 1 135 ? 11.684 9.240 -18.108 1.00 74.50 135 LEU A CA 1
ATOM 1106 C C . LEU A 1 135 ? 11.261 10.583 -17.493 1.00 74.50 135 LEU A C 1
ATOM 1108 O O . LEU A 1 135 ? 10.818 10.632 -16.346 1.00 74.50 135 LEU A O 1
ATOM 1112 N N . HIS A 1 136 ? 11.419 11.673 -18.245 1.00 79.38 136 HIS A N 1
ATOM 1113 C CA . HIS A 1 136 ? 10.964 12.997 -17.828 1.00 79.38 136 HIS A CA 1
ATOM 1114 C C . HIS A 1 136 ? 9.521 13.210 -18.286 1.00 79.38 136 HIS A C 1
ATOM 1116 O O . HIS A 1 136 ? 9.220 13.087 -19.474 1.00 79.38 136 HIS A O 1
ATOM 1122 N N . TYR A 1 137 ? 8.633 13.520 -17.344 1.00 83.00 137 TYR A N 1
ATOM 1123 C CA . TYR A 1 137 ? 7.242 13.844 -17.633 1.00 83.00 137 TYR A CA 1
ATOM 1124 C C . TYR A 1 137 ? 7.022 15.353 -17.547 1.00 83.00 137 TYR A C 1
ATOM 1126 O O . TYR A 1 137 ? 7.223 15.959 -16.495 1.00 83.00 137 TYR A O 1
ATOM 1134 N N . GLU A 1 138 ? 6.546 15.934 -18.645 1.00 83.62 138 GLU A N 1
ATOM 1135 C CA . GLU A 1 138 ? 6.027 17.297 -18.674 1.00 83.62 138 GLU A CA 1
ATOM 1136 C C . GLU A 1 138 ? 4.503 17.263 -18.532 1.00 83.62 138 GLU A C 1
ATOM 1138 O O . GLU A 1 138 ? 3.824 16.485 -19.200 1.00 83.62 138 GLU A O 1
ATOM 1143 N N . ALA A 1 139 ? 3.961 18.107 -17.652 1.00 85.06 139 ALA A N 1
ATOM 1144 C CA . ALA A 1 139 ? 2.525 18.173 -17.411 1.00 85.06 139 ALA A CA 1
ATOM 1145 C C . ALA A 1 139 ? 1.747 18.561 -18.679 1.00 85.06 139 ALA A C 1
ATOM 1147 O O . ALA A 1 139 ? 2.080 19.545 -19.344 1.00 85.06 139 ALA A O 1
ATOM 1148 N N . ASN A 1 140 ? 0.667 17.827 -18.957 1.00 83.06 140 ASN A N 1
ATOM 1149 C CA . ASN A 1 140 ? -0.288 18.171 -20.008 1.00 83.06 140 ASN A CA 1
ATOM 1150 C C . ASN A 1 140 ? -0.994 19.513 -19.727 1.00 83.06 140 ASN A C 1
ATOM 1152 O O . ASN A 1 140 ? -1.082 19.972 -18.584 1.00 83.06 140 ASN A O 1
ATOM 1156 N N . ASP A 1 141 ? -1.544 20.133 -20.775 1.00 81.75 141 ASP A N 1
ATOM 1157 C CA . ASP A 1 141 ? -2.383 21.329 -20.643 1.00 81.75 141 ASP A CA 1
ATOM 1158 C C . ASP A 1 141 ? -3.793 20.942 -20.168 1.00 81.75 141 ASP A C 1
ATOM 1160 O O . ASP A 1 141 ? -4.663 20.571 -20.959 1.00 81.75 141 ASP A O 1
ATOM 1164 N N . VAL A 1 142 ? -4.003 20.980 -18.851 1.00 88.38 142 VAL A N 1
ATOM 1165 C CA . VAL A 1 142 ? -5.269 20.589 -18.217 1.00 88.38 142 VAL A CA 1
ATOM 1166 C C . VAL A 1 142 ? -6.136 21.814 -17.954 1.00 88.38 142 VAL A C 1
ATOM 1168 O O . VAL A 1 142 ? -5.757 22.670 -17.169 1.00 88.38 142 VAL A O 1
ATOM 1171 N N . ASN A 1 143 ? -7.337 21.902 -18.528 1.00 87.88 143 ASN A N 1
ATOM 1172 C CA . ASN A 1 143 ? -8.248 23.015 -18.241 1.00 87.88 143 ASN A CA 1
ATOM 1173 C C . ASN A 1 143 ? -8.944 22.838 -16.880 1.00 87.88 143 ASN A C 1
ATOM 1175 O O . ASN A 1 143 ? -9.959 22.154 -16.801 1.00 87.88 143 ASN A O 1
ATOM 1179 N N . ALA A 1 144 ? -8.469 23.524 -15.837 1.00 85.94 144 ALA A N 1
ATOM 1180 C CA . ALA A 1 144 ? -9.046 23.445 -14.489 1.00 85.94 144 ALA A CA 1
ATOM 1181 C C . ALA A 1 144 ? -10.539 23.844 -14.383 1.00 85.94 144 ALA A C 1
ATOM 1183 O O . ALA A 1 144 ? -11.172 23.556 -13.372 1.00 85.94 144 ALA A O 1
ATOM 1184 N N . ASN A 1 145 ? -11.114 24.503 -15.400 1.00 86.62 145 ASN A N 1
ATOM 1185 C CA . ASN A 1 145 ? -12.543 24.845 -15.430 1.00 86.62 145 ASN A CA 1
ATOM 1186 C C . ASN A 1 145 ? -13.435 23.725 -15.994 1.00 86.62 145 ASN A C 1
ATOM 1188 O O . ASN A 1 145 ? -14.659 23.850 -15.945 1.00 86.62 145 ASN A O 1
ATOM 1192 N N . ASP A 1 146 ? -12.855 22.677 -16.581 1.00 89.44 146 ASP A N 1
ATOM 1193 C CA . ASP A 1 146 ? -13.601 21.497 -17.019 1.00 89.44 146 ASP A CA 1
ATOM 1194 C C . ASP A 1 146 ? -13.719 20.518 -15.831 1.00 89.44 146 ASP A C 1
ATOM 1196 O O . ASP A 1 146 ? -12.694 20.055 -15.329 1.00 89.44 146 ASP A O 1
ATOM 1200 N N . PRO A 1 147 ? -14.940 20.200 -15.354 1.00 84.81 147 PRO A N 1
ATOM 1201 C CA . PRO A 1 147 ? -15.130 19.311 -14.205 1.00 84.81 147 PRO A CA 1
ATOM 1202 C C . PRO A 1 147 ? -14.570 17.901 -14.437 1.00 84.81 147 PRO A C 1
ATOM 1204 O O . PRO A 1 147 ? -14.209 17.229 -13.474 1.00 84.81 147 PRO A O 1
ATOM 1207 N N . ASP A 1 148 ? -14.435 17.477 -15.695 1.00 90.38 148 ASP A N 1
ATOM 1208 C CA . ASP A 1 148 ? -13.901 16.161 -16.048 1.00 90.38 148 ASP A CA 1
ATOM 1209 C C . ASP A 1 148 ? -12.407 16.208 -16.406 1.00 90.38 148 ASP A C 1
ATOM 1211 O O . ASP A 1 148 ? -11.843 15.191 -16.815 1.00 90.38 148 ASP A O 1
ATOM 1215 N N . ALA A 1 149 ? -11.754 17.374 -16.310 1.00 91.38 149 ALA A N 1
ATOM 1216 C CA . ALA A 1 149 ? -10.396 17.571 -16.820 1.00 91.38 149 ALA A CA 1
ATOM 1217 C C . ALA A 1 149 ? -9.395 16.579 -16.221 1.00 91.38 149 ALA A C 1
ATOM 1219 O O . ALA A 1 149 ? -8.540 16.059 -16.931 1.00 91.38 149 ALA A O 1
ATOM 1220 N N . VAL A 1 150 ? -9.545 16.277 -14.928 1.00 94.19 150 VAL A N 1
ATOM 1221 C CA . VAL A 1 150 ? -8.702 15.320 -14.203 1.00 94.19 150 VAL A CA 1
ATOM 1222 C C . VAL A 1 150 ? -8.819 13.918 -14.809 1.00 94.19 150 VAL A C 1
ATOM 1224 O O . VAL A 1 150 ? -7.812 13.330 -15.189 1.00 94.19 150 VAL A O 1
ATOM 1227 N N . ILE A 1 151 ? -10.04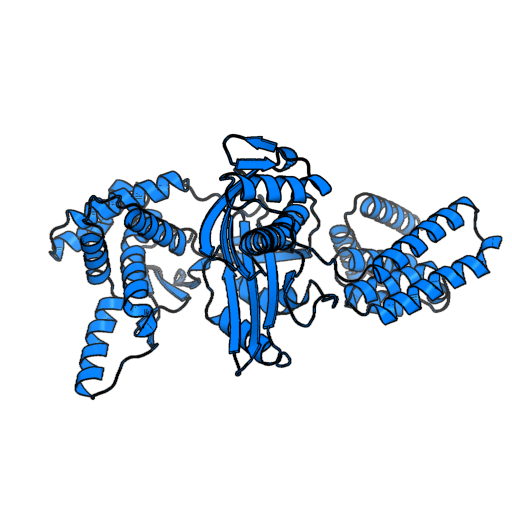2 13.401 -14.956 1.00 96.00 151 ILE A N 1
ATOM 1228 C CA . ILE A 1 151 ? -10.312 12.061 -15.504 1.00 96.00 151 ILE A CA 1
ATOM 1229 C C . ILE A 1 151 ? -9.911 11.977 -16.982 1.00 96.00 151 ILE A C 1
ATOM 1231 O O . ILE A 1 151 ? -9.282 10.999 -17.390 1.00 96.00 151 ILE A O 1
ATOM 1235 N N . LYS A 1 152 ? -10.224 13.003 -17.786 1.00 94.75 152 LYS A N 1
ATOM 1236 C CA . LYS A 1 152 ? -9.843 13.066 -19.208 1.00 94.75 152 LYS A CA 1
ATOM 1237 C C . LYS A 1 152 ? -8.329 13.036 -19.389 1.00 94.75 152 LYS A C 1
ATOM 1239 O O . LYS A 1 152 ? -7.837 12.318 -20.256 1.00 94.75 152 LYS A O 1
ATOM 1244 N N . ASP A 1 153 ? -7.599 13.782 -18.565 1.00 95.06 153 ASP A N 1
ATOM 1245 C CA . ASP A 1 153 ? -6.141 13.827 -18.625 1.00 95.06 153 ASP A CA 1
ATOM 1246 C C . ASP A 1 153 ? -5.515 12.478 -18.241 1.00 95.06 153 ASP A C 1
ATOM 1248 O O . ASP A 1 153 ? -4.726 11.929 -19.007 1.00 95.06 153 ASP A O 1
ATOM 1252 N N . ILE A 1 154 ? -5.946 11.863 -17.133 1.00 95.62 154 ILE A N 1
ATOM 1253 C CA . ILE A 1 154 ? -5.487 10.518 -16.739 1.00 95.62 154 ILE A CA 1
ATOM 1254 C C . ILE A 1 154 ? -5.767 9.495 -17.848 1.00 95.62 154 ILE A C 1
ATOM 1256 O O . ILE A 1 154 ? -4.872 8.736 -18.219 1.00 95.62 154 ILE A O 1
ATOM 1260 N N . SER A 1 155 ? -6.986 9.486 -18.400 1.00 95.69 155 SER A N 1
ATOM 1261 C CA . SER A 1 155 ? -7.375 8.590 -19.497 1.00 95.69 155 SER A CA 1
ATOM 1262 C C . SER A 1 155 ? -6.483 8.790 -20.728 1.00 95.69 155 SER A C 1
ATOM 1264 O O . SER A 1 155 ? -6.012 7.815 -21.321 1.00 95.69 155 SER A O 1
ATOM 1266 N N . SER A 1 156 ? -6.165 10.042 -21.069 1.00 93.56 156 SER A N 1
ATOM 1267 C CA . SER A 1 156 ? -5.256 10.371 -22.168 1.00 93.56 156 SER A CA 1
ATOM 1268 C C . SER A 1 156 ? -3.832 9.865 -21.921 1.00 93.56 156 SER A C 1
ATOM 1270 O O . SER A 1 156 ? -3.234 9.298 -22.833 1.00 93.56 156 SER A O 1
ATOM 1272 N N . ILE A 1 157 ? -3.282 10.039 -20.713 1.00 92.25 157 ILE A N 1
ATOM 1273 C CA . ILE A 1 157 ? -1.930 9.559 -20.376 1.00 92.25 157 ILE A CA 1
ATOM 1274 C C . ILE A 1 157 ? -1.886 8.024 -20.426 1.00 92.25 157 ILE A C 1
ATOM 1276 O O . ILE A 1 157 ? -0.973 7.456 -21.026 1.00 92.25 157 ILE A O 1
ATOM 1280 N N . LEU A 1 158 ? -2.886 7.351 -19.841 1.00 92.94 158 LEU A N 1
ATOM 1281 C CA . LEU A 1 158 ? -2.980 5.886 -19.820 1.00 92.94 158 LEU A CA 1
ATOM 1282 C C . LEU A 1 158 ? -3.122 5.282 -21.221 1.00 92.94 158 LEU A C 1
ATOM 1284 O O . LEU A 1 158 ? -2.573 4.210 -21.470 1.00 92.94 158 LEU A O 1
ATOM 1288 N N . SER A 1 159 ? -3.804 5.969 -22.142 1.00 90.44 159 SER A N 1
ATOM 1289 C CA . SER A 1 159 ? -4.062 5.485 -23.508 1.00 90.44 159 SER A CA 1
ATOM 1290 C C . SER A 1 159 ? -2.797 5.253 -24.341 1.00 90.44 159 SER A C 1
ATOM 1292 O O . SER A 1 159 ? -2.857 4.548 -25.346 1.00 90.44 159 SER A O 1
ATOM 1294 N N . ASN A 1 160 ? -1.648 5.798 -23.925 1.00 81.38 160 ASN A N 1
ATOM 1295 C CA . ASN A 1 160 ? -0.356 5.503 -24.550 1.00 81.38 160 ASN A CA 1
ATOM 1296 C C . ASN A 1 160 ? 0.080 4.043 -24.350 1.00 81.38 160 ASN A C 1
ATOM 1298 O O . ASN A 1 160 ? 0.819 3.503 -25.169 1.00 81.38 160 ASN A O 1
ATOM 1302 N N . ASP A 1 161 ? -0.401 3.411 -23.279 1.00 81.25 161 ASP A N 1
ATOM 1303 C CA . ASP A 1 161 ? 0.065 2.110 -22.811 1.00 81.25 161 ASP A CA 1
ATOM 1304 C C . ASP A 1 161 ? -1.058 1.072 -22.686 1.00 81.25 161 ASP A C 1
ATOM 1306 O O . ASP A 1 161 ? -0.814 -0.126 -22.854 1.00 81.25 161 ASP A O 1
ATOM 1310 N N . ILE A 1 162 ? -2.264 1.499 -22.300 1.00 90.38 162 ILE A N 1
ATOM 1311 C CA . ILE A 1 162 ? -3.364 0.627 -21.876 1.00 90.38 162 ILE A CA 1
ATOM 1312 C C . ILE A 1 162 ? -4.693 1.184 -22.395 1.00 90.38 162 ILE A C 1
ATOM 1314 O O . ILE A 1 162 ? -5.061 2.330 -22.127 1.00 90.38 162 ILE A O 1
ATOM 1318 N N . GLU A 1 163 ? -5.453 0.335 -23.088 1.00 93.94 163 GLU A N 1
ATOM 1319 C CA . GLU A 1 163 ? -6.815 0.653 -23.521 1.00 93.94 163 GLU A CA 1
ATOM 1320 C C . GLU A 1 163 ? -7.730 0.886 -22.311 1.00 93.94 163 GLU A C 1
ATOM 1322 O O . GLU A 1 163 ? -7.795 0.067 -21.388 1.00 93.94 163 GLU A O 1
ATOM 1327 N N . ASN A 1 164 ? -8.426 2.019 -22.319 1.00 97.25 164 ASN A N 1
ATOM 1328 C CA . ASN A 1 164 ? -9.334 2.440 -21.263 1.00 97.25 164 ASN A CA 1
ATOM 1329 C C . ASN A 1 164 ? -10.466 3.295 -21.846 1.00 97.25 164 ASN A C 1
ATOM 1331 O O . ASN A 1 164 ? -10.331 3.866 -22.929 1.00 97.25 164 ASN A O 1
ATOM 1335 N N . GLU A 1 165 ? -11.573 3.389 -21.117 1.00 97.12 165 GLU A N 1
ATOM 1336 C CA . GLU A 1 165 ? -12.713 4.238 -21.467 1.00 97.12 165 GLU A CA 1
ATOM 1337 C C . GLU A 1 165 ? -13.249 4.973 -20.237 1.00 97.12 165 GLU A C 1
ATOM 1339 O O . GLU A 1 165 ? -13.004 4.562 -19.105 1.00 97.12 165 GLU A O 1
ATOM 1344 N N . ILE A 1 166 ? -13.984 6.066 -20.453 1.00 97.25 166 ILE A N 1
ATOM 1345 C CA . ILE A 1 166 ? -14.648 6.810 -19.378 1.00 97.25 166 ILE A CA 1
ATOM 1346 C C . ILE A 1 166 ? -16.133 6.450 -19.390 1.00 97.25 166 ILE A C 1
ATOM 1348 O O . ILE A 1 166 ? -16.836 6.746 -20.357 1.00 97.25 166 ILE A O 1
ATOM 1352 N N . ILE A 1 167 ? -16.616 5.853 -18.302 1.00 95.31 167 ILE A N 1
ATOM 1353 C CA . ILE A 1 167 ? -18.023 5.502 -18.090 1.00 95.31 167 ILE A CA 1
ATOM 1354 C C . ILE A 1 167 ? -18.497 6.217 -16.827 1.00 95.31 167 ILE A C 1
ATOM 1356 O O . ILE A 1 167 ? -17.924 6.029 -15.761 1.00 95.31 167 ILE A O 1
ATOM 1360 N N . GLU A 1 168 ? -19.529 7.055 -16.957 1.00 91.12 168 GLU A N 1
ATOM 1361 C CA . GLU A 1 168 ? -20.168 7.761 -15.828 1.00 91.12 168 GLU A CA 1
ATOM 1362 C C . GLU A 1 168 ? -19.189 8.540 -14.919 1.00 91.12 168 GLU A C 1
ATOM 1364 O O . GLU A 1 168 ? -19.412 8.689 -13.723 1.00 91.12 168 GLU A O 1
ATOM 1369 N N . GLY A 1 169 ? -18.104 9.074 -15.495 1.00 90.62 169 GLY A N 1
ATOM 1370 C CA . GLY A 1 169 ? -17.081 9.832 -14.760 1.00 90.62 169 GLY A CA 1
ATOM 1371 C C . GLY A 1 169 ? -15.974 8.977 -14.133 1.00 90.62 169 GLY A C 1
ATOM 1372 O O . GLY A 1 169 ? -15.037 9.531 -13.564 1.00 90.62 169 GLY A O 1
ATOM 1373 N N . SER A 1 170 ? -16.027 7.653 -14.285 1.00 95.88 170 SER A N 1
ATOM 1374 C CA . SER A 1 170 ? -14.973 6.719 -13.879 1.00 95.88 170 SER A CA 1
ATOM 1375 C C . SER A 1 170 ? -14.169 6.243 -15.087 1.00 95.88 170 SER A C 1
ATOM 1377 O O . SER A 1 170 ? -14.731 5.978 -16.149 1.00 95.88 170 SER A O 1
ATOM 1379 N N . ILE A 1 171 ? -12.856 6.073 -14.929 1.00 98.06 171 ILE A N 1
ATOM 1380 C CA . ILE A 1 171 ? -12.033 5.384 -15.935 1.00 98.06 171 ILE A CA 1
ATOM 1381 C C . ILE A 1 171 ? -12.165 3.883 -15.709 1.00 98.06 171 ILE A C 1
ATOM 1383 O O . ILE A 1 171 ? -11.973 3.404 -14.591 1.00 98.06 171 ILE A O 1
ATOM 1387 N N . VAL A 1 172 ? -12.447 3.143 -16.775 1.00 98.25 172 VAL A N 1
ATOM 1388 C CA . VAL A 1 172 ? -12.598 1.690 -16.770 1.00 98.25 172 VAL A CA 1
ATOM 1389 C C . VAL A 1 172 ? -11.510 1.065 -17.633 1.00 98.25 172 VAL A C 1
ATOM 1391 O O . VAL A 1 172 ? -11.391 1.350 -18.825 1.00 98.25 172 VAL A O 1
ATOM 1394 N N . ILE A 1 173 ? -10.717 0.181 -17.026 1.00 97.75 173 ILE A N 1
ATOM 1395 C CA . ILE A 1 173 ? -9.734 -0.657 -17.720 1.00 97.75 173 ILE A CA 1
ATOM 1396 C C . ILE A 1 173 ? -10.299 -2.077 -17.784 1.00 97.75 173 ILE A C 1
ATOM 1398 O O . ILE A 1 173 ? -10.036 -2.914 -16.915 1.00 97.75 173 ILE A O 1
ATOM 1402 N N . ASN A 1 174 ? -11.085 -2.357 -18.827 1.00 95.12 174 ASN A N 1
ATOM 1403 C CA . ASN A 1 174 ? -11.834 -3.612 -18.970 1.00 95.12 174 ASN A CA 1
ATOM 1404 C C . ASN A 1 174 ? -10.946 -4.861 -18.881 1.00 95.12 174 ASN A C 1
ATOM 1406 O O . ASN A 1 174 ? -11.307 -5.834 -18.222 1.00 95.12 174 ASN A O 1
ATOM 1410 N N . LYS A 1 175 ? -9.752 -4.822 -19.490 1.00 95.25 175 LYS A N 1
ATOM 1411 C CA . LYS A 1 175 ? -8.801 -5.947 -19.485 1.00 95.25 175 LYS A CA 1
ATOM 1412 C C . LYS A 1 175 ? -8.407 -6.389 -18.071 1.00 95.25 175 LYS A C 1
ATOM 1414 O O . LYS A 1 175 ? -8.109 -7.562 -17.866 1.00 95.25 175 LYS A O 1
ATOM 1419 N N . TRP A 1 176 ? -8.372 -5.456 -17.123 1.00 95.38 176 TRP A N 1
ATOM 1420 C CA . TRP A 1 176 ? -7.921 -5.696 -15.750 1.00 95.38 176 TRP A CA 1
ATOM 1421 C C . TRP A 1 176 ? -9.063 -5.697 -14.737 1.00 95.38 176 TRP A C 1
ATOM 1423 O O . TRP A 1 176 ? -8.839 -6.022 -13.575 1.00 95.38 176 TRP A O 1
ATOM 1433 N N . ASN A 1 177 ? -10.284 -5.366 -15.171 1.00 96.19 177 ASN A N 1
ATOM 1434 C CA . ASN A 1 177 ? -11.438 -5.175 -14.298 1.00 96.19 177 ASN A CA 1
ATOM 1435 C C . ASN A 1 177 ? -11.135 -4.158 -13.180 1.00 96.19 177 ASN A C 1
ATOM 1437 O O . ASN A 1 177 ? -11.294 -4.446 -11.990 1.00 96.19 177 ASN A O 1
ATOM 1441 N N . ILE A 1 178 ? -10.598 -3.003 -13.585 1.00 97.81 178 ILE A N 1
ATOM 1442 C CA . ILE A 1 178 ? -10.185 -1.909 -12.701 1.00 97.81 178 ILE A CA 1
ATOM 1443 C C . ILE A 1 178 ? -11.001 -0.659 -13.012 1.00 97.81 178 ILE A C 1
ATOM 1445 O O . ILE A 1 178 ? -11.163 -0.292 -14.179 1.00 97.81 178 ILE A O 1
ATOM 1449 N N . PHE A 1 179 ? -11.439 0.008 -11.948 1.00 98.06 179 PHE A N 1
ATOM 1450 C CA . PHE A 1 179 ? -12.159 1.275 -11.979 1.00 98.06 179 PHE A CA 1
ATOM 1451 C C . PHE A 1 179 ? -11.334 2.334 -11.253 1.00 98.06 179 PHE A C 1
ATOM 1453 O O . PHE A 1 179 ? -10.821 2.076 -10.163 1.00 98.06 179 PHE A O 1
ATOM 1460 N N . ILE A 1 180 ? -11.201 3.519 -11.845 1.00 98.31 180 ILE A N 1
ATOM 1461 C CA . ILE A 1 180 ? -10.464 4.644 -11.263 1.00 98.31 180 ILE A CA 1
ATOM 1462 C C . ILE A 1 180 ? -11.400 5.842 -11.158 1.00 98.31 180 ILE A C 1
ATOM 1464 O O . ILE A 1 180 ? -11.981 6.284 -12.150 1.00 98.31 180 ILE A O 1
ATOM 1468 N N . ASN A 1 181 ? -11.492 6.386 -9.950 1.00 97.31 181 ASN A N 1
ATOM 1469 C CA . ASN A 1 181 ? -12.172 7.636 -9.647 1.00 97.31 181 ASN A CA 1
ATOM 1470 C C . ASN A 1 181 ? -11.162 8.649 -9.120 1.00 97.31 181 ASN A C 1
ATOM 1472 O O . ASN A 1 181 ? -10.228 8.285 -8.405 1.00 97.31 181 ASN A O 1
ATOM 1476 N N . ALA A 1 182 ? -11.361 9.920 -9.449 1.00 96.31 182 ALA A N 1
ATOM 1477 C CA . ALA A 1 182 ? -10.504 11.007 -9.006 1.00 96.31 182 ALA A CA 1
ATOM 1478 C C . ALA A 1 182 ? -11.361 12.166 -8.508 1.00 96.31 182 ALA A C 1
ATOM 1480 O O . ALA A 1 182 ? -12.309 12.580 -9.175 1.00 96.31 182 ALA A O 1
ATOM 1481 N N . TYR A 1 183 ? -11.003 12.700 -7.346 1.00 94.50 183 TYR A N 1
ATOM 1482 C CA . TYR A 1 183 ? -11.705 13.805 -6.712 1.00 94.50 183 TYR A CA 1
ATOM 1483 C C . TYR A 1 183 ? -10.708 14.890 -6.342 1.00 94.50 183 TYR A C 1
ATOM 1485 O O . TYR A 1 183 ? -9.714 14.649 -5.655 1.00 94.50 183 TYR A O 1
ATOM 1493 N N . VAL A 1 184 ? -10.987 16.098 -6.811 1.00 94.12 184 VAL A N 1
ATOM 1494 C CA . VAL A 1 184 ? -10.227 17.287 -6.446 1.00 94.12 184 VAL A CA 1
ATOM 1495 C C . VAL A 1 184 ? -10.585 17.663 -5.012 1.00 94.12 184 VAL A C 1
ATOM 1497 O O . VAL A 1 184 ? -11.745 17.943 -4.723 1.00 94.12 184 VAL A O 1
ATOM 1500 N N . ASP A 1 185 ? -9.589 17.672 -4.132 1.00 93.31 185 ASP A N 1
ATOM 1501 C CA . ASP A 1 185 ? -9.752 18.078 -2.736 1.00 93.31 185 ASP A CA 1
ATOM 1502 C C . ASP A 1 185 ? -9.491 19.578 -2.573 1.00 93.31 185 ASP A C 1
ATOM 1504 O O . ASP A 1 185 ? -10.354 20.336 -2.136 1.00 93.31 185 ASP A O 1
ATOM 1508 N N . THR A 1 186 ? -8.314 20.030 -3.012 1.00 94.00 186 THR A N 1
ATOM 1509 C CA . THR A 1 186 ? -7.893 21.428 -2.880 1.00 94.00 186 THR A CA 1
ATOM 1510 C C . THR A 1 186 ? -7.258 21.926 -4.175 1.00 94.00 186 THR A C 1
ATOM 1512 O O . THR A 1 186 ? -6.348 21.292 -4.709 1.00 94.00 186 THR A O 1
ATOM 1515 N N . LEU A 1 187 ? -7.675 23.106 -4.646 1.00 93.75 187 LEU A N 1
ATOM 1516 C CA . LEU A 1 187 ? -7.014 23.851 -5.723 1.00 93.75 187 LEU A CA 1
ATOM 1517 C C . LEU A 1 187 ? -6.650 25.257 -5.256 1.00 93.75 187 LEU A C 1
ATOM 1519 O O . LEU A 1 187 ? -7.442 25.942 -4.610 1.00 93.75 187 LEU A O 1
ATOM 1523 N N . THR A 1 188 ? -5.460 25.702 -5.639 1.00 93.81 188 THR A N 1
ATOM 1524 C CA . THR A 1 188 ? -5.041 27.104 -5.551 1.00 93.81 188 THR A CA 1
ATOM 1525 C C . THR A 1 188 ? -4.488 27.554 -6.900 1.00 93.81 188 THR A C 1
ATOM 1527 O O . THR A 1 188 ? -4.348 26.747 -7.822 1.00 93.81 188 THR A O 1
ATOM 1530 N N . ASP A 1 189 ? -4.091 28.822 -7.009 1.00 92.62 189 ASP A N 1
ATOM 1531 C CA . ASP A 1 189 ? -3.460 29.372 -8.216 1.00 92.62 189 ASP A CA 1
ATOM 1532 C C . ASP A 1 189 ? -2.212 28.593 -8.667 1.00 92.62 189 ASP A C 1
ATOM 1534 O O . ASP A 1 189 ? -1.793 28.726 -9.814 1.00 92.62 189 ASP A O 1
ATOM 1538 N N . LYS A 1 190 ? -1.578 27.820 -7.772 1.00 93.50 190 LYS A N 1
ATOM 1539 C CA . LYS A 1 190 ? -0.310 27.119 -8.038 1.00 93.50 190 LYS A CA 1
ATOM 1540 C C . LYS A 1 190 ? -0.212 25.723 -7.436 1.00 93.50 190 LYS A C 1
ATOM 1542 O O . LYS A 1 190 ? 0.860 25.129 -7.482 1.00 93.50 190 LYS A O 1
ATOM 1547 N N . SER A 1 191 ? -1.276 25.193 -6.846 1.00 94.00 191 SER A N 1
ATOM 1548 C CA . SER A 1 191 ? -1.244 23.865 -6.234 1.00 94.00 191 SER A CA 1
ATOM 1549 C C . SER A 1 191 ? -2.524 23.092 -6.484 1.00 94.00 191 SER A C 1
ATOM 1551 O O . SER A 1 191 ? -3.604 23.677 -6.565 1.00 94.00 191 SER A O 1
ATOM 1553 N N . ALA A 1 192 ? -2.389 21.772 -6.542 1.00 95.31 192 ALA A N 1
ATOM 1554 C CA . ALA A 1 192 ? -3.499 20.841 -6.614 1.00 95.31 192 ALA A CA 1
ATOM 1555 C C . ALA A 1 192 ? -3.282 19.702 -5.617 1.00 95.31 192 ALA A C 1
ATOM 1557 O O . ALA A 1 192 ? -2.159 19.218 -5.463 1.00 95.31 192 ALA A O 1
ATOM 1558 N N . VAL A 1 193 ? -4.359 19.299 -4.947 1.00 96.31 193 VAL A N 1
ATOM 1559 C CA . VAL A 1 193 ? -4.454 18.079 -4.145 1.00 96.31 193 VAL A CA 1
ATOM 1560 C C . VAL A 1 193 ? -5.589 17.256 -4.732 1.00 96.31 193 VAL A C 1
ATOM 1562 O O . VAL A 1 193 ? -6.738 17.704 -4.753 1.00 96.31 193 VAL A O 1
ATOM 1565 N N . ILE A 1 194 ? -5.252 16.079 -5.252 1.00 97.00 194 ILE A N 1
ATOM 1566 C CA . ILE A 1 194 ? -6.195 15.181 -5.921 1.00 97.00 194 ILE A CA 1
ATOM 1567 C C . ILE A 1 194 ? -6.123 13.811 -5.256 1.00 97.00 194 ILE A C 1
ATOM 1569 O O . ILE A 1 194 ? -5.041 13.250 -5.061 1.00 97.00 194 ILE A O 1
ATOM 1573 N N . ASN A 1 195 ? -7.298 13.294 -4.921 1.00 97.38 195 ASN A N 1
ATOM 1574 C CA . ASN A 1 195 ? -7.517 12.007 -4.289 1.00 97.38 195 ASN A CA 1
ATOM 1575 C C . ASN A 1 195 ? -7.988 11.000 -5.338 1.00 97.38 195 ASN A C 1
ATOM 1577 O O . ASN A 1 195 ? -9.027 11.206 -5.967 1.00 97.38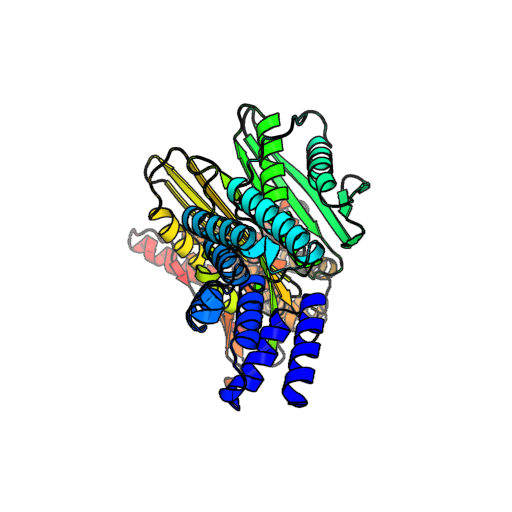 195 ASN A O 1
ATOM 1581 N N . TYR A 1 196 ? -7.248 9.910 -5.506 1.00 97.94 196 TYR A N 1
ATOM 1582 C CA . TYR A 1 196 ? -7.549 8.844 -6.453 1.00 97.94 196 TYR A CA 1
ATOM 1583 C C . TYR A 1 196 ? -7.971 7.585 -5.712 1.00 97.94 196 TYR A C 1
ATOM 1585 O O . TYR A 1 196 ? -7.315 7.162 -4.761 1.00 97.94 196 TYR A O 1
ATOM 1593 N N . TYR A 1 197 ? -9.040 6.965 -6.194 1.00 97.25 197 TYR A N 1
ATOM 1594 C CA . TYR A 1 197 ? -9.569 5.709 -5.687 1.00 97.25 197 TYR A CA 1
ATOM 1595 C C . TYR A 1 197 ? -9.574 4.695 -6.816 1.00 97.25 197 TYR A C 1
ATOM 1597 O O . TYR A 1 197 ? -10.144 4.940 -7.879 1.00 97.25 197 TYR A O 1
ATOM 1605 N N . ILE A 1 198 ? -8.943 3.556 -6.573 1.00 98.06 198 ILE A N 1
ATOM 1606 C CA . ILE A 1 198 ? -8.813 2.463 -7.524 1.00 98.06 198 ILE A CA 1
ATOM 1607 C C . ILE A 1 198 ? -9.496 1.251 -6.910 1.00 98.06 198 ILE A C 1
ATOM 1609 O O . ILE A 1 198 ? -9.178 0.857 -5.786 1.00 98.06 198 ILE A O 1
ATOM 1613 N N . SER A 1 199 ? -10.425 0.650 -7.638 1.00 96.50 199 SER A N 1
ATOM 1614 C CA . SER A 1 199 ? -11.152 -0.527 -7.177 1.00 96.50 199 SER A CA 1
ATOM 1615 C C . SER A 1 199 ? -11.129 -1.637 -8.218 1.00 96.50 199 SER A C 1
ATOM 1617 O O . SER A 1 199 ? -11.008 -1.406 -9.423 1.00 96.50 199 SER A O 1
ATOM 1619 N N . SER A 1 200 ? -11.239 -2.868 -7.730 1.00 95.88 200 SE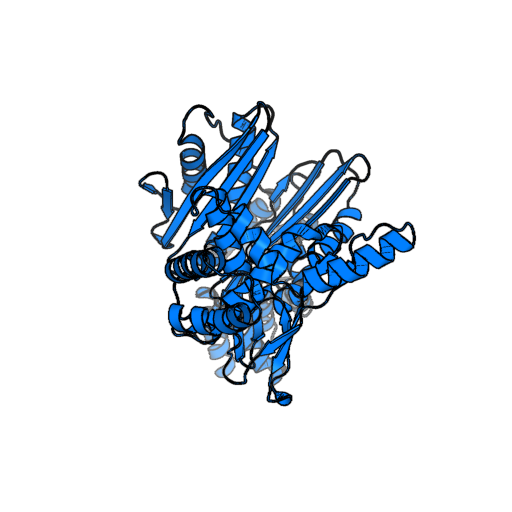R A N 1
ATOM 1620 C CA . SER A 1 200 ? -11.444 -4.061 -8.538 1.00 95.88 200 SER A CA 1
ATOM 1621 C C . SER A 1 200 ? -12.262 -5.055 -7.721 1.00 95.88 200 SER A C 1
ATOM 1623 O O . SER A 1 200 ? -11.978 -5.225 -6.535 1.00 95.88 200 SER A O 1
ATOM 1625 N N . PRO A 1 201 ? -13.224 -5.774 -8.321 1.00 92.94 201 PRO A N 1
ATOM 1626 C CA . PRO A 1 201 ? -13.932 -6.850 -7.626 1.00 92.94 201 PRO A CA 1
ATOM 1627 C C . PRO A 1 201 ? -13.027 -8.053 -7.310 1.00 92.94 201 PRO A C 1
ATOM 1629 O O . PRO A 1 201 ? -13.441 -8.958 -6.596 1.00 92.94 201 PRO A O 1
ATOM 1632 N N . ASN A 1 202 ? -11.799 -8.079 -7.839 1.00 91.94 202 ASN A N 1
ATOM 1633 C CA . ASN A 1 202 ? -10.802 -9.108 -7.539 1.00 91.94 202 ASN A CA 1
ATOM 1634 C C . ASN A 1 202 ? -9.988 -8.807 -6.266 1.00 91.94 202 ASN A C 1
ATOM 1636 O O . ASN A 1 202 ? -9.100 -9.588 -5.914 1.00 91.94 202 ASN A O 1
ATOM 1640 N N . TRP A 1 203 ? -10.235 -7.669 -5.614 1.00 93.81 203 TRP A N 1
ATOM 1641 C CA . TRP A 1 203 ? -9.560 -7.240 -4.391 1.00 93.81 203 TRP A CA 1
ATOM 1642 C C . TRP A 1 203 ? -10.539 -7.229 -3.217 1.00 93.81 203 TRP A C 1
ATOM 1644 O O . TRP A 1 203 ? -11.743 -7.079 -3.398 1.00 93.81 203 TRP A O 1
ATOM 1654 N N . ASP A 1 204 ? -10.010 -7.363 -2.004 1.00 91.38 204 ASP A N 1
ATOM 1655 C CA . ASP A 1 204 ? -10.787 -7.259 -0.762 1.00 91.38 204 ASP A CA 1
ATOM 1656 C C . ASP A 1 204 ? -10.924 -5.806 -0.268 1.00 91.38 204 ASP A C 1
ATOM 1658 O O . ASP A 1 204 ? -11.712 -5.500 0.625 1.00 91.38 204 ASP A O 1
ATOM 1662 N N . ARG A 1 205 ? -10.175 -4.881 -0.874 1.00 91.06 205 ARG A N 1
ATOM 1663 C CA . ARG A 1 205 ? -10.154 -3.462 -0.524 1.00 91.06 205 ARG A CA 1
ATOM 1664 C C . ARG A 1 205 ? -9.869 -2.582 -1.732 1.00 91.06 205 ARG A C 1
ATOM 1666 O O . ARG A 1 205 ? -9.275 -3.016 -2.719 1.00 91.06 205 ARG A O 1
ATOM 1673 N N . ASN A 1 206 ? -10.258 -1.318 -1.608 1.00 93.00 206 ASN A N 1
ATOM 1674 C CA . ASN A 1 206 ? -9.876 -0.279 -2.555 1.00 93.00 206 ASN A CA 1
ATOM 1675 C C . ASN A 1 206 ? -8.451 0.201 -2.268 1.00 93.00 206 ASN A C 1
ATOM 1677 O O . ASN A 1 206 ? -7.974 0.149 -1.134 1.00 93.00 206 ASN A O 1
ATOM 1681 N N . ILE A 1 207 ? -7.797 0.713 -3.303 1.00 96.75 207 ILE A N 1
ATOM 1682 C CA . ILE A 1 207 ? -6.505 1.381 -3.205 1.00 96.75 207 ILE A CA 1
ATOM 1683 C C . ILE A 1 207 ? -6.747 2.883 -3.297 1.00 96.75 207 ILE A C 1
ATOM 1685 O O . ILE A 1 207 ? -7.443 3.355 -4.195 1.00 96.75 207 ILE A O 1
ATOM 1689 N N . PHE A 1 208 ? -6.154 3.626 -2.373 1.00 95.94 208 PHE A N 1
ATOM 1690 C CA . PHE A 1 208 ? -6.216 5.079 -2.323 1.00 95.94 208 PHE A CA 1
ATOM 1691 C C . PHE A 1 208 ? -4.827 5.691 -2.511 1.00 95.94 208 PHE A C 1
ATOM 1693 O O . PHE A 1 208 ? -3.847 5.199 -1.946 1.00 95.94 208 PHE A O 1
ATOM 1700 N N . GLU A 1 209 ? -4.757 6.789 -3.264 1.00 96.75 209 GLU A N 1
ATOM 1701 C CA . GLU A 1 209 ? -3.585 7.661 -3.298 1.00 96.75 209 GLU A CA 1
ATOM 1702 C C . GLU A 1 209 ? -3.986 9.135 -3.318 1.00 96.75 209 GLU A C 1
ATOM 1704 O O . GLU A 1 209 ? -4.872 9.554 -4.059 1.00 96.75 209 GLU A O 1
ATOM 1709 N N . CYS A 1 210 ? -3.250 9.937 -2.556 1.00 95.75 210 CYS A N 1
ATOM 1710 C CA . CYS A 1 210 ? -3.336 11.391 -2.569 1.00 95.75 210 CYS A CA 1
ATOM 1711 C C . CYS A 1 210 ? -2.078 11.974 -3.227 1.00 95.75 210 CYS A C 1
ATOM 1713 O O . CYS A 1 210 ? -0.957 11.769 -2.743 1.00 95.75 210 CYS A O 1
ATOM 1715 N N . CYS A 1 211 ? -2.250 12.720 -4.322 1.00 95.38 211 CYS A N 1
ATOM 1716 C CA . CYS A 1 211 ? -1.164 13.490 -4.927 1.00 95.38 211 CYS A CA 1
ATOM 1717 C C . CYS A 1 211 ? -1.359 14.979 -4.654 1.00 95.38 211 CYS A C 1
ATOM 1719 O O . CYS A 1 211 ? -2.332 15.577 -5.107 1.00 95.38 211 CYS A O 1
ATOM 1721 N N . ALA A 1 212 ? -0.388 15.568 -3.957 1.00 92.88 212 ALA A N 1
ATOM 1722 C CA . ALA A 1 212 ? -0.237 17.008 -3.833 1.00 92.88 212 ALA A CA 1
ATOM 1723 C C . ALA A 1 212 ? 0.907 17.471 -4.741 1.00 92.88 212 ALA A C 1
ATOM 1725 O O . ALA A 1 212 ? 1.999 16.899 -4.707 1.00 92.88 212 ALA A O 1
ATOM 1726 N N . SER A 1 213 ? 0.678 18.488 -5.566 1.00 91.50 213 SER A N 1
ATOM 1727 C CA . SER A 1 213 ? 1.708 19.055 -6.443 1.00 91.50 213 SER A CA 1
ATOM 1728 C C . SER A 1 213 ? 1.621 20.572 -6.510 1.00 91.50 213 SER A C 1
ATOM 1730 O O . SER A 1 213 ? 0.540 21.154 -6.415 1.00 91.50 213 SER A O 1
ATOM 1732 N N . ALA A 1 214 ? 2.780 21.204 -6.696 1.00 90.44 214 ALA A N 1
ATOM 1733 C CA . ALA A 1 214 ? 2.907 22.630 -6.959 1.00 90.44 214 ALA A CA 1
ATOM 1734 C C . ALA A 1 214 ? 3.375 22.848 -8.403 1.00 90.44 214 ALA A C 1
ATOM 1736 O O . ALA A 1 214 ? 4.309 22.194 -8.860 1.00 90.44 214 ALA A O 1
ATOM 1737 N N . GLY A 1 215 ? 2.730 23.772 -9.111 1.00 88.75 215 GLY A N 1
ATOM 1738 C CA . GLY A 1 215 ? 3.032 24.130 -10.493 1.00 88.75 215 GLY A CA 1
ATOM 1739 C C . GLY A 1 215 ? 3.186 25.640 -10.675 1.00 88.75 215 GLY A C 1
ATOM 1740 O O . GLY A 1 215 ? 2.996 26.433 -9.752 1.00 88.75 215 GLY A O 1
ATOM 1741 N N . LYS A 1 216 ? 3.524 26.061 -11.898 1.00 90.75 216 LYS A N 1
ATOM 1742 C CA . LYS A 1 216 ? 3.563 27.491 -12.265 1.00 90.75 216 LYS A CA 1
ATOM 1743 C C . LYS A 1 216 ? 2.169 28.142 -12.247 1.00 90.75 216 LYS A C 1
ATOM 1745 O O . LYS A 1 216 ? 2.068 29.343 -11.998 1.00 90.75 216 LYS A O 1
ATOM 1750 N N . ASP A 1 217 ? 1.140 27.332 -12.477 1.00 92.75 217 ASP A N 1
ATOM 1751 C CA . ASP A 1 217 ? -0.287 27.647 -12.471 1.00 92.75 217 ASP A CA 1
ATOM 1752 C C . ASP A 1 217 ? -1.098 26.402 -12.037 1.00 92.75 217 ASP A C 1
ATOM 1754 O O . ASP A 1 217 ? -0.541 25.305 -11.894 1.00 92.75 217 ASP A O 1
ATOM 1758 N N . THR A 1 218 ? -2.406 26.565 -11.815 1.00 92.69 218 THR A N 1
ATOM 1759 C CA . THR A 1 218 ? -3.324 25.485 -11.411 1.00 92.69 218 THR A CA 1
ATOM 1760 C C . THR A 1 218 ? -3.350 24.332 -12.418 1.00 92.69 218 THR A C 1
ATOM 1762 O O . THR A 1 218 ? -3.288 23.175 -12.010 1.00 92.69 218 THR A O 1
ATOM 1765 N N . ASN A 1 219 ? -3.384 24.631 -13.721 1.00 93.19 219 ASN A N 1
ATOM 1766 C CA . ASN A 1 219 ? -3.419 23.631 -14.797 1.00 93.19 219 ASN A CA 1
ATOM 1767 C C . ASN A 1 219 ? -2.197 22.703 -14.729 1.00 93.19 219 ASN A C 1
ATOM 1769 O O . ASN A 1 219 ? -2.323 21.480 -14.724 1.00 93.19 219 ASN A O 1
ATOM 1773 N N . THR A 1 220 ? -1.010 23.295 -14.582 1.00 92.69 220 THR A N 1
ATOM 1774 C CA . THR A 1 220 ? 0.251 22.566 -14.422 1.00 92.69 220 THR A CA 1
ATOM 1775 C C . THR A 1 220 ? 0.245 21.735 -13.140 1.00 92.69 220 THR A C 1
ATOM 1777 O O . THR A 1 220 ? 0.712 20.600 -13.144 1.00 92.69 220 THR A O 1
ATOM 1780 N N . ALA A 1 221 ? -0.288 22.265 -12.034 1.00 93.75 221 ALA A N 1
ATOM 1781 C CA . ALA A 1 221 ? -0.344 21.534 -10.768 1.00 93.75 221 ALA A CA 1
ATOM 1782 C C . ALA A 1 221 ? -1.246 20.285 -10.850 1.00 93.75 221 ALA A C 1
ATOM 1784 O O . ALA A 1 221 ? -0.903 19.241 -10.286 1.00 93.75 221 ALA A O 1
ATOM 1785 N N . ILE A 1 222 ? -2.361 20.375 -11.584 1.00 95.00 222 ILE A N 1
ATOM 1786 C CA . ILE A 1 222 ? -3.229 19.228 -11.885 1.00 95.00 222 ILE A CA 1
ATOM 1787 C C . ILE A 1 222 ? -2.479 18.212 -12.751 1.00 95.00 222 ILE A C 1
ATOM 1789 O O . ILE A 1 222 ? -2.386 17.048 -12.367 1.00 95.00 222 ILE A O 1
ATOM 1793 N N . GLY A 1 223 ? -1.879 18.646 -13.865 1.00 94.06 223 GLY A N 1
ATOM 1794 C CA . GLY A 1 223 ? -1.144 17.750 -14.763 1.00 94.06 223 GLY A CA 1
ATOM 1795 C C . GLY A 1 223 ? 0.032 17.036 -14.080 1.00 94.06 223 GLY A C 1
ATOM 1796 O O . GLY A 1 223 ? 0.266 15.857 -14.343 1.00 94.06 223 GLY A O 1
ATOM 1797 N N . LEU A 1 224 ? 0.732 17.700 -13.149 1.00 92.75 224 LEU A N 1
ATOM 1798 C CA . LEU A 1 224 ? 1.770 17.084 -12.307 1.00 92.75 224 LEU A CA 1
ATOM 1799 C C . LEU A 1 224 ? 1.194 16.056 -11.325 1.00 92.75 224 LEU A C 1
ATOM 1801 O O . LEU A 1 224 ? 1.775 14.984 -11.155 1.00 92.75 224 LEU A O 1
ATOM 1805 N N . SER A 1 225 ? 0.043 16.348 -10.714 1.00 94.69 225 SER A N 1
ATOM 1806 C CA . SER A 1 225 ? -0.635 15.413 -9.807 1.00 94.69 225 SER A CA 1
ATOM 1807 C C . SER A 1 225 ? -1.089 14.154 -10.548 1.00 94.69 225 SER A C 1
ATOM 1809 O O . SER A 1 225 ? -0.872 13.046 -10.056 1.00 94.69 225 SER A O 1
ATOM 1811 N N . ASN A 1 226 ? -1.658 14.311 -11.746 1.00 95.38 226 ASN A N 1
ATOM 1812 C CA . ASN A 1 226 ? -2.059 13.202 -12.613 1.00 95.38 226 ASN A CA 1
ATOM 1813 C C . ASN A 1 226 ? -0.849 12.395 -13.093 1.00 95.38 226 ASN A C 1
ATOM 1815 O O . ASN A 1 226 ? -0.869 11.167 -13.053 1.00 95.38 226 ASN A O 1
ATOM 1819 N N . GLY A 1 227 ? 0.241 13.068 -13.474 1.00 92.81 227 GLY A N 1
ATOM 1820 C CA . GLY A 1 227 ? 1.500 12.413 -13.819 1.00 92.81 227 GLY A CA 1
ATOM 1821 C C . GLY A 1 227 ? 2.069 11.592 -12.663 1.00 92.81 227 GLY A C 1
ATOM 1822 O O . GLY A 1 227 ? 2.414 10.427 -12.846 1.00 92.81 227 GLY A O 1
ATOM 1823 N N . SER A 1 228 ? 2.112 12.156 -11.450 1.00 93.12 228 SER A N 1
ATOM 1824 C CA . SER A 1 228 ? 2.573 11.434 -10.255 1.00 93.12 228 SER A CA 1
ATOM 1825 C C . SER A 1 228 ? 1.728 10.189 -9.977 1.00 93.12 228 SER A C 1
ATOM 1827 O O . SER A 1 228 ? 2.283 9.148 -9.623 1.00 93.12 228 SER A O 1
ATOM 1829 N N . PHE A 1 229 ? 0.412 10.268 -10.181 1.00 96.56 229 PHE A N 1
ATOM 1830 C CA . PHE A 1 229 ? -0.489 9.127 -10.067 1.00 96.56 229 PHE A CA 1
ATOM 1831 C C . PHE A 1 229 ? -0.215 8.062 -11.143 1.00 96.56 229 PHE A C 1
ATOM 1833 O O . PHE A 1 229 ? 0.038 6.901 -10.812 1.00 96.56 229 PHE A O 1
ATOM 1840 N N . VAL A 1 230 ? -0.203 8.442 -12.425 1.00 95.44 230 VAL A N 1
ATOM 1841 C CA . VAL A 1 230 ? -0.056 7.487 -13.534 1.00 95.44 230 VAL A CA 1
ATOM 1842 C C . VAL A 1 230 ? 1.338 6.850 -13.559 1.00 95.44 230 VAL A C 1
ATOM 1844 O O . VAL A 1 230 ? 1.456 5.628 -13.613 1.00 95.44 230 VAL A O 1
ATOM 1847 N N . TYR A 1 231 ? 2.407 7.641 -13.460 1.00 91.44 231 TYR A N 1
ATOM 1848 C CA . TYR A 1 231 ? 3.776 7.109 -13.463 1.00 91.44 231 TYR A CA 1
ATOM 1849 C C . TYR A 1 231 ? 4.186 6.493 -12.122 1.00 91.44 231 TYR A C 1
ATOM 1851 O O . TYR A 1 231 ? 5.123 5.698 -12.072 1.00 91.44 231 TYR A O 1
ATOM 1859 N N . GLY A 1 232 ? 3.471 6.819 -11.044 1.00 93.44 232 GLY A N 1
ATOM 1860 C CA . GLY A 1 232 ? 3.597 6.172 -9.746 1.00 93.44 232 GLY A CA 1
ATOM 1861 C C . GLY A 1 232 ? 2.744 4.914 -9.691 1.00 93.44 232 GLY A C 1
ATOM 1862 O O . GLY A 1 232 ? 3.091 3.886 -10.271 1.00 93.44 232 GLY A O 1
ATOM 1863 N N . ILE A 1 233 ? 1.619 4.987 -8.987 1.00 96.06 233 ILE A N 1
ATOM 1864 C CA . ILE A 1 233 ? 0.837 3.816 -8.575 1.00 96.06 233 ILE A CA 1
ATOM 1865 C C . ILE A 1 233 ? 0.363 2.946 -9.754 1.00 96.06 233 ILE A C 1
ATOM 1867 O O . ILE A 1 233 ? 0.425 1.716 -9.667 1.00 96.06 233 ILE A O 1
ATOM 1871 N N . MET A 1 234 ? -0.019 3.548 -10.890 1.00 96.56 234 MET A N 1
ATOM 1872 C CA . MET A 1 234 ? -0.529 2.785 -12.039 1.00 96.56 234 MET A CA 1
ATOM 1873 C C . MET A 1 234 ? 0.545 1.938 -12.733 1.00 96.56 234 MET A C 1
ATOM 1875 O O . MET A 1 234 ? 0.215 0.880 -13.269 1.00 96.56 234 MET A O 1
ATOM 1879 N N . THR A 1 235 ? 1.828 2.315 -12.674 1.00 93.75 235 THR A N 1
ATOM 1880 C CA . THR A 1 235 ? 2.908 1.471 -13.226 1.00 93.75 235 THR A CA 1
ATOM 1881 C C . THR A 1 235 ? 3.082 0.170 -12.444 1.00 93.75 235 THR A C 1
ATOM 1883 O O . THR A 1 235 ? 3.362 -0.872 -13.039 1.00 93.75 235 THR A O 1
ATOM 1886 N N . GLY A 1 236 ? 2.846 0.199 -11.129 1.00 94.62 236 GLY A N 1
ATOM 1887 C CA . GLY A 1 236 ? 2.862 -1.003 -10.299 1.00 94.62 236 GLY A CA 1
ATOM 1888 C C . GLY A 1 236 ? 1.608 -1.861 -10.474 1.00 94.62 236 GLY A C 1
ATOM 1889 O O . GLY A 1 236 ? 1.717 -3.081 -10.565 1.00 94.62 236 GLY A O 1
ATOM 1890 N N . ILE A 1 237 ? 0.432 -1.244 -10.646 1.00 96.81 237 ILE A N 1
ATOM 1891 C CA . ILE A 1 237 ? -0.795 -1.966 -11.028 1.00 96.81 237 ILE A CA 1
ATOM 1892 C C . ILE A 1 237 ? -0.631 -2.641 -12.395 1.00 96.81 237 ILE A C 1
ATOM 1894 O O . ILE A 1 237 ? -1.033 -3.793 -12.568 1.00 96.81 237 ILE A O 1
ATOM 1898 N N . LYS A 1 238 ? -0.002 -1.964 -13.361 1.00 94.38 238 LYS A N 1
ATOM 1899 C CA . LYS A 1 238 ? 0.359 -2.553 -14.655 1.00 94.38 238 LYS A CA 1
ATOM 1900 C C . LYS A 1 238 ? 1.276 -3.760 -14.464 1.00 94.38 238 LYS A C 1
ATOM 1902 O O . LYS A 1 238 ? 0.969 -4.831 -14.977 1.00 94.38 238 LYS A O 1
ATOM 1907 N N . ALA A 1 239 ? 2.347 -3.624 -13.677 1.00 90.56 239 ALA A N 1
ATOM 1908 C CA . ALA A 1 239 ? 3.258 -4.731 -13.380 1.00 90.56 239 ALA A CA 1
ATOM 1909 C C . ALA A 1 239 ? 2.536 -5.933 -12.742 1.00 90.56 239 ALA A C 1
ATOM 1911 O O . ALA A 1 239 ? 2.777 -7.071 -13.142 1.00 90.56 239 ALA A O 1
ATOM 1912 N N . MET A 1 240 ? 1.606 -5.680 -11.817 1.00 94.75 240 MET A N 1
ATOM 1913 C CA . MET A 1 240 ? 0.764 -6.702 -11.193 1.00 94.75 240 MET A CA 1
ATOM 1914 C C . MET A 1 240 ? -0.092 -7.460 -12.215 1.00 94.75 240 MET A C 1
ATOM 1916 O O . MET A 1 240 ? -0.084 -8.690 -12.232 1.00 94.75 240 MET A O 1
ATOM 1920 N N . ASN A 1 241 ? -0.785 -6.746 -13.104 1.00 92.56 241 ASN A N 1
ATOM 1921 C CA . ASN A 1 241 ? -1.667 -7.356 -14.105 1.00 92.56 241 ASN A CA 1
ATOM 1922 C C . ASN A 1 241 ? -0.917 -8.018 -15.273 1.00 92.56 241 ASN A C 1
ATOM 1924 O O . ASN A 1 241 ? -1.450 -8.916 -15.921 1.00 92.56 241 ASN A O 1
ATOM 1928 N N . GLU A 1 242 ? 0.313 -7.589 -15.551 1.00 86.50 242 GLU A N 1
ATOM 1929 C CA . GLU A 1 242 ? 1.198 -8.199 -16.551 1.00 86.50 242 GLU A CA 1
ATOM 1930 C C . GLU A 1 242 ? 2.038 -9.350 -15.978 1.00 86.50 242 GLU A C 1
ATOM 1932 O O . GLU A 1 242 ? 2.771 -9.999 -16.716 1.00 86.50 242 GLU A O 1
ATOM 1937 N N . GLY A 1 243 ? 1.958 -9.615 -14.669 1.00 83.75 243 GLY A N 1
ATOM 1938 C CA . GLY A 1 243 ? 2.738 -10.670 -14.022 1.00 83.75 243 GLY A CA 1
ATOM 1939 C C . GLY A 1 243 ? 4.234 -10.358 -13.886 1.00 83.75 243 GLY A C 1
ATOM 1940 O O . GLY A 1 243 ? 5.021 -11.268 -13.622 1.00 83.75 243 GLY A O 1
ATOM 1941 N N . ARG A 1 244 ? 4.638 -9.086 -14.011 1.00 81.75 244 ARG A N 1
ATOM 1942 C CA . ARG A 1 244 ? 6.027 -8.625 -13.841 1.00 81.75 244 ARG A CA 1
ATOM 1943 C C . ARG A 1 244 ? 6.398 -8.562 -12.360 1.00 81.75 244 ARG A C 1
ATOM 1945 O O . ARG A 1 244 ? 6.422 -7.500 -11.744 1.00 81.75 244 ARG A O 1
ATOM 1952 N N . MET A 1 245 ? 6.629 -9.737 -11.786 1.00 86.75 245 MET A N 1
ATOM 1953 C CA . MET A 1 245 ? 6.885 -9.930 -10.361 1.00 86.75 245 MET A CA 1
ATOM 1954 C C . MET A 1 245 ? 8.282 -9.446 -9.953 1.00 86.75 245 MET A C 1
ATOM 1956 O O . MET A 1 245 ? 9.278 -9.800 -10.584 1.00 86.75 245 MET A O 1
ATOM 1960 N N . LEU A 1 246 ? 8.341 -8.687 -8.858 1.00 85.62 246 LEU A N 1
ATOM 1961 C CA . LEU A 1 246 ? 9.571 -8.281 -8.184 1.00 85.62 246 LEU A CA 1
ATOM 1962 C C . LEU A 1 246 ? 10.127 -9.405 -7.297 1.00 85.62 246 LEU A C 1
ATOM 1964 O O . LEU A 1 246 ? 11.326 -9.671 -7.319 1.00 85.62 246 LEU A O 1
ATOM 1968 N N . ASP A 1 247 ? 9.270 -10.027 -6.484 1.00 87.56 247 ASP A N 1
ATOM 1969 C CA . ASP A 1 247 ? 9.676 -11.008 -5.470 1.00 87.56 247 ASP A CA 1
ATOM 1970 C C . ASP A 1 247 ? 8.534 -11.980 -5.130 1.00 87.56 247 ASP A C 1
ATOM 1972 O O . ASP A 1 247 ? 7.367 -11.705 -5.406 1.00 87.56 247 ASP A O 1
ATOM 1976 N N . GLU A 1 248 ? 8.872 -13.099 -4.492 1.00 93.62 248 GLU A N 1
ATOM 1977 C CA . GLU A 1 248 ? 7.925 -14.065 -3.923 1.00 93.62 248 GLU A CA 1
ATOM 1978 C C . GLU A 1 248 ? 8.303 -14.312 -2.459 1.00 93.62 248 GLU A C 1
ATOM 1980 O O . GLU A 1 248 ? 9.463 -14.600 -2.146 1.00 93.62 248 GLU A O 1
ATOM 1985 N N . VAL A 1 249 ? 7.340 -14.168 -1.550 1.00 95.88 249 VAL A N 1
ATOM 1986 C CA . VAL A 1 249 ? 7.585 -14.187 -0.099 1.00 95.88 249 VAL A CA 1
ATOM 1987 C C . VAL A 1 249 ? 6.509 -14.980 0.638 1.00 95.88 249 VAL A C 1
ATOM 1989 O O . VAL A 1 249 ? 5.399 -15.153 0.141 1.00 95.88 249 VAL A O 1
ATOM 1992 N N . GLU A 1 250 ? 6.845 -15.466 1.832 1.00 97.06 250 GLU A N 1
ATOM 1993 C CA . GLU A 1 250 ? 5.924 -16.181 2.719 1.00 97.06 250 GLU A CA 1
ATOM 1994 C C . GLU A 1 250 ? 5.849 -15.453 4.067 1.00 97.06 250 GLU A C 1
ATOM 1996 O O . GLU A 1 250 ? 6.877 -15.016 4.590 1.00 97.06 250 GLU A O 1
ATOM 2001 N N . THR A 1 251 ? 4.642 -15.325 4.617 1.00 97.06 251 THR A N 1
ATOM 2002 C CA . THR A 1 251 ? 4.394 -14.842 5.984 1.00 97.06 251 THR A CA 1
ATOM 2003 C C . THR A 1 251 ? 3.608 -15.882 6.779 1.00 97.06 251 THR A C 1
ATOM 2005 O O . THR A 1 251 ? 3.040 -16.814 6.207 1.00 97.06 251 THR A O 1
ATOM 2008 N N . GLU A 1 252 ? 3.587 -15.736 8.103 1.00 94.81 252 GLU A N 1
ATOM 2009 C CA . GLU A 1 252 ? 2.758 -16.543 8.999 1.00 94.81 252 GLU A CA 1
ATOM 2010 C C . GLU A 1 252 ? 1.863 -15.620 9.831 1.00 94.81 252 GLU A C 1
ATOM 2012 O O . GLU A 1 252 ? 2.349 -14.658 10.428 1.00 94.81 252 GLU A O 1
ATOM 2017 N N . PHE A 1 253 ? 0.562 -15.901 9.854 1.00 94.06 253 PHE A N 1
ATOM 2018 C CA . PHE A 1 253 ? -0.436 -15.184 10.645 1.00 94.06 253 PHE A CA 1
ATOM 2019 C C . PHE A 1 253 ? -1.483 -16.184 11.140 1.00 94.06 253 PHE A C 1
ATOM 2021 O O . PHE A 1 253 ? -1.913 -17.047 10.379 1.00 94.06 253 PHE A O 1
ATOM 2028 N N . ASP A 1 254 ? -1.837 -16.124 12.428 1.00 89.12 254 ASP A N 1
ATOM 2029 C CA . ASP A 1 254 ? -2.761 -17.085 13.059 1.00 89.12 254 ASP A CA 1
ATOM 2030 C C . ASP A 1 254 ? -2.357 -18.566 12.819 1.00 89.12 254 ASP A C 1
ATOM 2032 O O . ASP A 1 254 ? -3.167 -19.439 12.512 1.00 89.12 254 ASP A O 1
ATOM 2036 N N . GLY A 1 255 ? -1.046 -18.853 12.851 1.00 89.69 255 GLY A N 1
ATOM 2037 C CA . GLY A 1 255 ? -0.489 -20.187 12.579 1.00 89.69 255 GLY A CA 1
ATOM 2038 C C . GLY A 1 255 ? -0.661 -20.684 11.134 1.00 89.69 255 GLY A C 1
ATOM 2039 O O . GLY A 1 255 ? -0.357 -21.843 10.835 1.00 89.69 255 GLY A O 1
ATOM 2040 N N . LYS A 1 256 ? -1.148 -19.834 10.222 1.00 93.38 256 LYS A N 1
ATOM 2041 C CA . LYS A 1 256 ? -1.345 -20.132 8.800 1.00 93.38 256 LYS A CA 1
ATOM 2042 C C . LYS A 1 256 ? -0.260 -19.457 7.975 1.00 93.38 256 LYS A C 1
ATOM 2044 O O . LYS A 1 256 ? 0.106 -18.309 8.203 1.00 93.38 256 LYS A O 1
ATOM 2049 N N . LYS A 1 257 ? 0.246 -20.187 6.983 1.00 96.38 257 LYS A N 1
ATOM 2050 C CA . LYS A 1 257 ? 1.208 -19.665 6.009 1.00 96.38 257 LYS A CA 1
ATOM 2051 C C . LYS A 1 257 ? 0.479 -18.955 4.882 1.00 96.38 257 LYS A C 1
ATOM 2053 O O . LYS A 1 257 ? -0.472 -19.506 4.331 1.00 96.38 257 LYS A O 1
ATOM 2058 N N . HIS A 1 258 ? 0.995 -17.804 4.482 1.00 97.44 258 HIS A N 1
ATOM 2059 C CA . HIS A 1 258 ? 0.474 -17.008 3.380 1.00 97.44 258 HIS A CA 1
ATOM 2060 C C . HIS A 1 258 ? 1.570 -16.778 2.348 1.00 97.44 258 HIS A C 1
ATOM 2062 O O . HIS A 1 258 ? 2.661 -16.320 2.688 1.00 97.44 258 HIS A O 1
ATOM 2068 N N . LYS A 1 259 ? 1.289 -17.117 1.089 1.00 97.94 259 LYS A N 1
ATOM 2069 C CA . LYS A 1 259 ? 2.207 -16.908 -0.035 1.00 97.94 259 LYS A CA 1
ATOM 2070 C C . LYS A 1 259 ? 1.832 -15.633 -0.769 1.00 97.94 259 LYS A C 1
ATOM 2072 O O . LYS A 1 259 ? 0.660 -15.421 -1.080 1.00 97.94 259 LYS A O 1
ATOM 2077 N N . TRP A 1 260 ? 2.835 -14.829 -1.091 1.00 98.06 260 TRP A N 1
ATOM 2078 C CA . TRP A 1 260 ? 2.652 -13.522 -1.703 1.00 98.06 260 TRP A CA 1
ATOM 2079 C C . TRP A 1 260 ? 3.514 -13.361 -2.941 1.00 98.06 260 TRP A C 1
ATOM 2081 O O . TRP A 1 260 ? 4.704 -13.690 -2.937 1.00 98.06 260 TRP A O 1
ATOM 2091 N N . ARG A 1 261 ? 2.925 -12.746 -3.963 1.00 97.19 261 ARG A N 1
ATOM 2092 C CA . ARG A 1 261 ? 3.646 -12.190 -5.108 1.00 97.19 261 ARG A CA 1
ATOM 2093 C C . ARG A 1 261 ? 3.781 -10.694 -4.921 1.00 97.19 261 ARG A C 1
ATOM 2095 O O . ARG A 1 261 ? 2.792 -10.014 -4.654 1.00 97.19 261 ARG A O 1
ATOM 2102 N N . VAL A 1 262 ? 5.000 -10.196 -5.056 1.00 97.38 262 VAL A N 1
ATOM 2103 C CA . VAL A 1 262 ? 5.330 -8.790 -4.838 1.00 97.38 262 VAL A CA 1
ATOM 2104 C C . VAL A 1 262 ? 5.539 -8.107 -6.179 1.00 97.38 262 VAL A C 1
ATOM 2106 O O . VAL A 1 262 ? 6.264 -8.611 -7.035 1.00 97.38 262 VAL A O 1
ATOM 2109 N N . TYR A 1 263 ? 4.948 -6.932 -6.341 1.00 96.00 263 TYR A N 1
ATOM 2110 C CA . TYR A 1 263 ? 5.084 -6.064 -7.505 1.00 96.00 263 TYR A CA 1
ATOM 2111 C C . TYR A 1 263 ? 5.499 -4.670 -7.050 1.00 96.00 263 TYR A C 1
ATOM 2113 O O . TYR A 1 263 ? 5.276 -4.286 -5.901 1.00 96.00 263 TYR A O 1
ATOM 2121 N N . THR A 1 264 ? 6.101 -3.897 -7.948 1.00 95.00 264 THR A N 1
ATOM 2122 C CA . THR A 1 264 ? 6.587 -2.553 -7.634 1.00 95.00 264 THR A CA 1
ATOM 2123 C C . THR A 1 264 ? 6.257 -1.571 -8.744 1.00 95.00 264 THR A C 1
ATOM 2125 O O . THR A 1 264 ? 6.236 -1.937 -9.920 1.00 95.00 264 THR A O 1
ATOM 2128 N N . SER A 1 265 ? 5.975 -0.330 -8.360 1.00 94.88 265 SER A N 1
ATOM 2129 C CA . SER A 1 265 ? 5.928 0.791 -9.289 1.00 94.88 265 SER A CA 1
ATOM 2130 C C . SER A 1 265 ? 7.326 1.311 -9.604 1.00 94.88 265 SER A C 1
ATOM 2132 O O . SER A 1 265 ? 8.295 1.044 -8.887 1.00 94.88 265 SER A O 1
ATOM 2134 N N . ASN A 1 266 ? 7.401 2.180 -10.610 1.00 89.25 266 ASN A N 1
ATOM 2135 C CA . ASN A 1 266 ? 8.543 3.071 -10.767 1.00 89.25 266 ASN A CA 1
ATOM 2136 C C . ASN A 1 266 ? 8.733 3.951 -9.518 1.00 89.25 266 ASN A C 1
ATOM 2138 O O . ASN A 1 266 ? 7.797 4.175 -8.740 1.00 89.25 266 ASN A O 1
ATOM 2142 N N . ILE A 1 267 ? 9.948 4.476 -9.359 1.00 91.38 267 ILE A N 1
ATOM 2143 C CA . ILE A 1 267 ? 10.228 5.562 -8.420 1.00 91.38 267 ILE A CA 1
ATOM 2144 C C . ILE A 1 267 ? 9.913 6.871 -9.141 1.00 91.38 267 ILE A C 1
ATOM 2146 O O . ILE A 1 267 ? 10.547 7.193 -10.144 1.00 91.38 267 ILE A O 1
ATOM 2150 N N . VAL A 1 268 ? 8.934 7.619 -8.637 1.00 91.25 268 VAL A N 1
ATOM 2151 C CA . VAL A 1 268 ? 8.629 8.969 -9.117 1.00 91.25 268 VAL A CA 1
ATOM 2152 C C . VAL A 1 268 ? 9.396 9.959 -8.260 1.00 91.25 268 VAL A C 1
ATOM 2154 O O . VAL A 1 268 ? 9.171 10.029 -7.050 1.00 91.25 268 VAL A O 1
ATOM 2157 N N . ASN A 1 269 ? 10.273 10.736 -8.890 1.00 89.31 269 ASN A N 1
ATOM 2158 C CA . ASN A 1 269 ? 10.982 11.821 -8.231 1.00 89.31 269 ASN A CA 1
ATOM 2159 C C . ASN A 1 269 ? 10.474 13.195 -8.685 1.00 89.31 269 ASN A C 1
ATOM 2161 O O . ASN A 1 269 ? 9.989 13.351 -9.802 1.00 89.31 269 ASN A O 1
ATOM 2165 N N . LEU A 1 270 ? 10.662 14.208 -7.841 1.00 86.81 270 LEU A N 1
ATOM 2166 C CA . LEU A 1 270 ? 10.424 15.619 -8.171 1.00 86.81 270 LEU A CA 1
ATOM 2167 C C . LEU A 1 270 ? 11.583 16.465 -7.637 1.00 86.81 270 LEU A C 1
ATOM 2169 O O . LEU A 1 270 ? 12.036 16.209 -6.520 1.00 86.81 270 LEU A O 1
ATOM 2173 N N . GLY A 1 271 ? 12.045 17.470 -8.390 1.00 84.50 271 GLY A N 1
ATOM 2174 C CA . GLY A 1 271 ? 13.035 18.446 -7.921 1.00 84.50 271 GLY A CA 1
ATOM 2175 C C . GLY A 1 271 ? 14.489 18.137 -8.300 1.00 84.50 271 GLY A C 1
ATOM 2176 O O . GLY A 1 271 ? 14.777 17.640 -9.382 1.00 84.50 271 GLY A O 1
ATOM 2177 N N . ALA A 1 272 ? 15.444 18.468 -7.427 1.00 62.66 272 ALA A N 1
ATOM 2178 C CA . ALA A 1 272 ? 16.849 18.692 -7.816 1.00 62.66 272 ALA A CA 1
ATOM 2179 C C . ALA A 1 272 ? 17.668 17.489 -8.333 1.00 62.66 272 ALA A C 1
ATOM 2181 O O . ALA A 1 272 ? 18.804 17.692 -8.751 1.00 62.66 272 ALA A O 1
ATOM 2182 N N . ASN A 1 273 ? 17.112 16.274 -8.340 1.00 66.88 273 ASN A N 1
ATOM 2183 C CA . ASN A 1 273 ? 17.727 15.093 -8.964 1.00 66.88 273 ASN A CA 1
ATOM 2184 C C . ASN A 1 273 ? 16.850 14.509 -10.084 1.00 66.88 273 ASN A C 1
ATOM 2186 O O . ASN A 1 273 ? 16.825 13.294 -10.294 1.00 66.88 273 ASN A O 1
ATOM 2190 N N . GLU A 1 274 ? 16.101 15.356 -10.789 1.00 63.16 274 GLU A N 1
ATOM 2191 C CA . GLU A 1 274 ? 15.427 14.961 -12.024 1.00 63.16 274 GLU A CA 1
ATOM 2192 C C . GLU A 1 274 ? 16.416 14.341 -13.019 1.00 63.16 274 GLU A C 1
ATOM 2194 O O . GLU A 1 274 ? 17.500 14.871 -13.259 1.00 63.16 274 GLU A O 1
ATOM 2199 N N . GLY A 1 275 ? 16.050 13.185 -13.580 1.00 60.16 275 GLY A N 1
ATOM 2200 C CA . GLY A 1 275 ? 16.877 12.477 -14.560 1.00 60.16 275 GLY A CA 1
ATOM 2201 C C . GLY A 1 275 ? 17.827 11.420 -13.979 1.00 60.16 275 GLY A C 1
ATOM 2202 O O . GLY A 1 275 ? 18.369 10.624 -14.745 1.00 60.16 275 GLY A O 1
ATOM 2203 N N . VAL A 1 276 ? 18.028 11.367 -12.655 1.00 68.50 276 VAL A N 1
ATOM 2204 C CA . VAL A 1 276 ? 18.948 10.400 -12.030 1.00 68.50 276 VAL A CA 1
ATOM 2205 C C . VAL A 1 276 ? 18.286 9.027 -11.913 1.00 68.50 276 VAL A C 1
ATOM 2207 O O . VAL A 1 276 ? 17.302 8.855 -11.196 1.00 68.50 276 VAL A O 1
ATOM 2210 N N . ILE A 1 277 ? 18.856 8.027 -12.590 1.00 69.38 277 ILE A N 1
ATOM 2211 C CA . ILE A 1 277 ? 18.383 6.640 -12.519 1.00 69.38 277 ILE A CA 1
ATOM 2212 C C . ILE A 1 277 ? 18.622 6.088 -11.109 1.00 69.38 277 ILE A C 1
ATOM 2214 O O . ILE A 1 277 ? 19.729 6.163 -10.573 1.00 69.38 277 ILE A O 1
ATOM 2218 N N . LYS A 1 278 ? 17.584 5.486 -10.526 1.00 75.31 278 LYS A N 1
ATOM 2219 C CA . LYS A 1 278 ? 17.627 4.866 -9.199 1.00 75.31 278 LYS A CA 1
ATOM 2220 C C . LYS A 1 278 ? 17.281 3.398 -9.253 1.00 75.31 278 LYS A C 1
ATOM 2222 O O . LYS A 1 278 ? 16.430 2.978 -10.035 1.00 75.31 278 LYS A O 1
ATOM 2227 N N . ASN A 1 279 ? 17.900 2.633 -8.356 1.00 78.62 279 ASN A N 1
ATOM 2228 C CA . ASN A 1 279 ? 17.602 1.218 -8.230 1.00 78.62 279 ASN A CA 1
ATOM 2229 C C . ASN A 1 279 ? 16.196 1.058 -7.655 1.00 78.62 279 ASN A C 1
ATOM 2231 O O . ASN A 1 279 ? 15.953 1.394 -6.494 1.00 78.62 279 ASN A O 1
ATOM 2235 N N . ILE A 1 280 ? 15.292 0.521 -8.474 1.00 77.81 280 ILE A N 1
ATOM 2236 C CA . ILE A 1 280 ? 13.876 0.311 -8.151 1.00 77.81 280 ILE A CA 1
ATOM 2237 C C . ILE A 1 280 ? 13.680 -0.605 -6.928 1.00 77.81 280 ILE A C 1
ATOM 2239 O O . ILE A 1 280 ? 12.650 -0.546 -6.268 1.00 77.81 280 ILE A O 1
ATOM 2243 N N . ASN A 1 281 ? 14.694 -1.392 -6.555 1.00 82.00 281 ASN A N 1
ATOM 2244 C CA . ASN A 1 281 ? 14.657 -2.279 -5.391 1.00 82.00 281 ASN A CA 1
ATOM 2245 C C . ASN A 1 281 ? 15.157 -1.618 -4.103 1.00 82.00 281 ASN A C 1
ATOM 2247 O O . ASN A 1 281 ? 15.113 -2.255 -3.051 1.00 82.00 281 ASN A O 1
ATOM 2251 N N . THR A 1 282 ? 15.654 -0.376 -4.157 1.00 85.69 282 THR A N 1
ATOM 2252 C CA . THR A 1 282 ? 16.278 0.301 -3.004 1.00 85.69 282 THR A CA 1
ATOM 2253 C C . THR A 1 282 ? 15.374 0.260 -1.777 1.00 85.69 282 THR A C 1
ATOM 2255 O O . THR A 1 282 ? 15.809 -0.172 -0.708 1.00 85.69 282 THR A O 1
ATOM 2258 N N . TYR A 1 283 ? 14.105 0.649 -1.926 1.00 93.88 283 TYR A N 1
ATOM 2259 C CA . TYR A 1 283 ? 13.189 0.681 -0.792 1.00 93.88 283 TYR A CA 1
ATOM 2260 C C . TYR A 1 283 ? 12.650 -0.697 -0.418 1.00 93.88 283 TYR A C 1
ATOM 2262 O O . TYR A 1 283 ? 12.512 -0.975 0.772 1.00 93.88 283 TYR A O 1
ATOM 2270 N N . TRP A 1 284 ? 12.436 -1.598 -1.383 1.00 94.81 284 TRP A N 1
ATOM 2271 C CA . TRP A 1 284 ? 12.058 -2.978 -1.061 1.00 94.81 284 TRP A CA 1
ATOM 2272 C C . TRP A 1 284 ? 13.104 -3.633 -0.163 1.00 94.81 284 TRP A C 1
ATOM 2274 O O . TRP A 1 284 ? 12.785 -4.121 0.915 1.00 94.81 284 TRP A O 1
ATOM 2284 N N . ASN A 1 285 ? 14.376 -3.547 -0.551 1.00 89.50 285 ASN A N 1
ATOM 2285 C CA . ASN A 1 285 ? 15.484 -4.108 0.216 1.00 89.50 285 ASN A CA 1
ATOM 2286 C C . ASN A 1 285 ? 15.609 -3.485 1.616 1.00 89.50 285 ASN A C 1
ATOM 2288 O O . ASN A 1 285 ? 16.069 -4.146 2.543 1.00 89.50 285 ASN A O 1
ATOM 2292 N N . MET A 1 286 ? 15.209 -2.221 1.780 1.00 94.19 286 MET A N 1
ATOM 2293 C CA . MET A 1 286 ? 15.277 -1.511 3.058 1.00 94.19 286 MET A CA 1
ATOM 2294 C C . MET A 1 286 ? 14.143 -1.887 4.024 1.00 94.19 286 MET A C 1
ATOM 2296 O O . MET A 1 286 ? 14.364 -1.902 5.240 1.00 94.19 286 MET A O 1
ATOM 2300 N N . PHE A 1 287 ? 12.942 -2.158 3.503 1.00 97.94 287 PHE A N 1
ATOM 2301 C CA . PHE A 1 287 ? 11.721 -2.274 4.309 1.00 97.94 287 PHE A CA 1
ATOM 2302 C C . PHE A 1 287 ? 11.043 -3.645 4.272 1.00 97.94 287 PHE A C 1
ATOM 2304 O O . PHE A 1 287 ? 10.179 -3.879 5.112 1.00 97.94 287 PHE A O 1
ATOM 2311 N N . LYS A 1 288 ? 11.429 -4.554 3.363 1.00 96.69 288 LYS A N 1
ATOM 2312 C CA . LYS A 1 288 ? 10.801 -5.874 3.172 1.00 96.69 288 LYS A CA 1
ATOM 2313 C C . LYS A 1 288 ? 10.496 -6.577 4.494 1.00 96.69 288 LYS A C 1
ATOM 2315 O O . LYS A 1 288 ? 9.335 -6.839 4.778 1.00 96.69 288 LYS A O 1
ATOM 2320 N N . ASP A 1 289 ? 11.505 -6.836 5.320 1.00 96.88 289 ASP A N 1
ATOM 2321 C CA . ASP A 1 289 ? 11.319 -7.629 6.543 1.00 96.88 289 ASP A CA 1
ATOM 2322 C C . ASP A 1 289 ? 10.371 -6.958 7.548 1.00 96.88 289 ASP A C 1
ATOM 2324 O O . ASP A 1 289 ? 9.650 -7.639 8.273 1.00 96.88 289 ASP A O 1
ATOM 2328 N N . ASP A 1 290 ? 10.340 -5.626 7.589 1.00 97.56 290 ASP A N 1
ATOM 2329 C CA . ASP A 1 290 ? 9.472 -4.886 8.503 1.00 97.56 290 ASP A CA 1
ATOM 2330 C C . ASP A 1 290 ? 8.035 -4.755 7.985 1.00 97.56 290 ASP A C 1
ATOM 2332 O O . ASP A 1 290 ? 7.097 -4.731 8.786 1.00 97.56 290 ASP A O 1
ATOM 2336 N N . ILE A 1 291 ? 7.863 -4.712 6.660 1.00 98.06 291 ILE A N 1
ATOM 2337 C CA . ILE A 1 291 ? 6.564 -4.788 5.984 1.00 98.06 291 ILE A CA 1
ATOM 2338 C C . ILE A 1 291 ? 5.953 -6.176 6.199 1.00 98.06 291 ILE A C 1
ATOM 2340 O O . ILE A 1 291 ? 4.795 -6.277 6.592 1.00 98.06 291 ILE A O 1
ATOM 2344 N N . LEU A 1 292 ? 6.726 -7.250 6.005 1.00 97.75 292 LEU A N 1
ATOM 2345 C CA . LEU A 1 292 ? 6.218 -8.625 6.097 1.00 97.75 292 LEU A CA 1
ATOM 2346 C C . LEU A 1 292 ? 5.717 -9.003 7.499 1.00 97.75 292 LEU A C 1
ATOM 2348 O O . LEU A 1 292 ? 4.791 -9.798 7.610 1.00 97.75 292 LEU A O 1
ATOM 2352 N N . LYS A 1 293 ? 6.255 -8.393 8.563 1.00 96.38 293 LYS A N 1
ATOM 2353 C CA . LYS A 1 293 ? 5.742 -8.557 9.940 1.00 96.38 293 LYS A CA 1
ATOM 2354 C C . LYS A 1 293 ? 4.336 -7.979 10.138 1.00 96.38 293 LYS A C 1
ATOM 2356 O O . LYS A 1 293 ? 3.656 -8.352 11.083 1.00 96.38 293 LYS A O 1
ATOM 2361 N N . ARG A 1 294 ? 3.923 -7.044 9.281 1.00 96.75 294 ARG A N 1
ATOM 2362 C CA . ARG A 1 294 ? 2.707 -6.229 9.424 1.00 96.75 294 ARG A CA 1
ATOM 2363 C C . ARG A 1 294 ? 1.565 -6.665 8.513 1.00 96.75 294 ARG A C 1
ATOM 2365 O O . ARG A 1 294 ? 0.526 -6.009 8.505 1.00 96.75 294 ARG A O 1
ATOM 2372 N N . ILE A 1 295 ? 1.753 -7.748 7.765 1.00 95.44 295 ILE A N 1
ATOM 2373 C CA . ILE A 1 295 ? 0.786 -8.260 6.796 1.00 95.44 295 ILE A CA 1
ATOM 2374 C C . ILE A 1 295 ? 0.129 -9.527 7.355 1.00 95.44 295 ILE A C 1
ATOM 2376 O O . ILE A 1 295 ? 0.817 -10.476 7.738 1.00 95.44 295 ILE A O 1
ATOM 2380 N N . GLY A 1 296 ? -1.202 -9.500 7.443 1.00 94.94 296 GLY A N 1
ATOM 2381 C CA . GLY A 1 296 ? -2.048 -10.629 7.842 1.00 94.94 296 GLY A CA 1
ATOM 2382 C C . GLY A 1 296 ? -2.671 -11.321 6.629 1.00 94.94 296 GLY A C 1
ATOM 2383 O O . GLY A 1 296 ? -2.096 -11.307 5.547 1.00 94.94 296 GLY A O 1
ATOM 2384 N N . ASN A 1 297 ? -3.859 -11.901 6.785 1.00 95.62 297 ASN A N 1
ATOM 2385 C CA . ASN A 1 297 ? -4.589 -12.552 5.695 1.00 95.62 297 ASN A CA 1
ATOM 2386 C C . ASN A 1 297 ? -5.401 -11.522 4.880 1.00 95.62 297 ASN A C 1
ATOM 2388 O O . ASN A 1 297 ? -6.460 -11.070 5.312 1.00 95.62 297 ASN A O 1
ATOM 2392 N N . GLN A 1 298 ? -4.894 -11.115 3.714 1.00 94.81 298 GLN A N 1
ATOM 2393 C CA . GLN A 1 298 ? -5.449 -10.019 2.907 1.00 94.81 298 GLN A CA 1
ATOM 2394 C C . GLN A 1 298 ? -5.255 -10.313 1.417 1.00 94.81 298 GLN A C 1
ATOM 2396 O O . GLN A 1 298 ? -4.168 -10.687 0.991 1.00 94.81 298 GLN A O 1
ATOM 2401 N N . LYS A 1 299 ? -6.277 -10.103 0.582 1.00 95.88 299 LYS A N 1
ATOM 2402 C CA . LYS A 1 299 ? -6.174 -10.418 -0.855 1.00 95.88 299 LYS A CA 1
ATOM 2403 C C . LYS A 1 299 ? -5.084 -9.589 -1.534 1.00 95.88 299 LYS A C 1
ATOM 2405 O O . LYS A 1 299 ? -4.358 -10.089 -2.400 1.00 95.88 299 LYS A O 1
ATOM 2410 N N . ILE A 1 300 ? -4.988 -8.324 -1.134 1.00 96.56 300 ILE A N 1
ATOM 2411 C CA . ILE A 1 300 ? -3.972 -7.385 -1.584 1.00 96.56 300 ILE A CA 1
ATOM 2412 C C . ILE A 1 300 ? -3.536 -6.475 -0.432 1.00 96.56 300 ILE A C 1
ATOM 2414 O O . ILE A 1 300 ? -4.361 -5.967 0.327 1.00 96.56 300 ILE A O 1
ATOM 2418 N N . CYS A 1 301 ? -2.233 -6.223 -0.345 1.00 96.81 301 CYS A N 1
ATOM 2419 C CA . CYS A 1 301 ? -1.662 -5.151 0.462 1.00 96.81 301 CYS A CA 1
ATOM 2420 C C . CYS A 1 301 ? -0.929 -4.186 -0.462 1.00 96.81 301 CYS A C 1
ATOM 2422 O O . CYS A 1 301 ? -0.096 -4.624 -1.258 1.00 96.81 301 CYS A O 1
ATOM 2424 N N . TYR A 1 302 ? -1.175 -2.885 -0.338 1.00 96.94 302 TYR A N 1
ATOM 2425 C CA . TYR A 1 302 ? -0.368 -1.883 -1.033 1.00 96.94 302 TYR A CA 1
ATOM 2426 C C . TYR A 1 302 ? 0.411 -1.032 -0.039 1.00 96.94 302 TYR A C 1
ATOM 2428 O O . TYR A 1 302 ? -0.091 -0.650 1.019 1.00 96.94 302 TYR A O 1
ATOM 2436 N N . ILE A 1 303 ? 1.663 -0.755 -0.383 1.00 98.44 303 ILE A N 1
ATOM 2437 C CA . ILE A 1 303 ? 2.595 -0.011 0.448 1.00 98.44 303 ILE A CA 1
ATOM 2438 C C . ILE A 1 303 ? 3.003 1.232 -0.306 1.00 98.44 303 ILE A C 1
ATOM 2440 O O . ILE A 1 303 ? 3.467 1.134 -1.438 1.00 98.44 303 ILE A O 1
ATOM 2444 N N . LYS A 1 304 ? 2.866 2.386 0.338 1.00 98.25 304 LYS A N 1
ATOM 2445 C CA . LYS A 1 304 ? 3.411 3.653 -0.142 1.00 98.25 304 LYS A CA 1
ATOM 2446 C C . LYS A 1 304 ? 4.684 3.950 0.623 1.00 98.25 304 LYS A C 1
ATOM 2448 O O . LYS A 1 304 ? 4.679 3.900 1.849 1.00 98.25 304 LYS A O 1
ATOM 2453 N N . ILE A 1 305 ? 5.738 4.299 -0.099 1.00 98.06 305 ILE A N 1
ATOM 2454 C CA . ILE A 1 305 ? 6.973 4.841 0.457 1.00 98.06 305 ILE A CA 1
ATOM 2455 C C . ILE A 1 305 ? 7.168 6.222 -0.140 1.00 98.06 305 ILE A C 1
ATOM 2457 O O . ILE A 1 305 ? 7.174 6.386 -1.361 1.00 98.06 305 ILE A O 1
ATOM 2461 N N . TYR A 1 306 ? 7.310 7.213 0.729 1.00 97.56 306 TYR A N 1
ATOM 2462 C CA . TYR A 1 306 ? 7.543 8.592 0.348 1.00 97.56 306 TYR A CA 1
ATOM 2463 C C . TYR A 1 306 ? 8.634 9.203 1.221 1.00 97.56 306 TYR A C 1
ATOM 2465 O O . TYR A 1 306 ? 8.683 9.001 2.434 1.00 97.56 306 TYR A O 1
ATOM 2473 N N . GLY A 1 307 ? 9.524 9.958 0.594 1.00 96.19 307 GLY A N 1
ATOM 2474 C CA . GLY A 1 307 ? 10.539 10.736 1.284 1.00 96.19 307 GLY A CA 1
ATOM 2475 C C . GLY A 1 307 ? 10.700 12.083 0.615 1.00 96.19 307 GLY A C 1
ATOM 2476 O O . GLY A 1 307 ? 10.715 12.148 -0.611 1.00 96.19 307 GLY A O 1
ATOM 2477 N N . ALA A 1 308 ? 10.834 13.151 1.398 1.00 94.94 308 ALA A N 1
ATOM 2478 C CA . ALA A 1 308 ? 11.113 14.473 0.858 1.00 94.94 308 ALA A CA 1
ATOM 2479 C C . ALA A 1 308 ? 12.083 15.279 1.719 1.00 94.94 308 ALA A C 1
ATOM 2481 O O . ALA A 1 308 ? 12.017 15.271 2.949 1.00 94.94 308 ALA A O 1
ATOM 2482 N N . LYS A 1 309 ? 12.967 16.010 1.042 1.00 94.12 309 LYS A N 1
ATOM 2483 C CA . LYS A 1 309 ? 13.979 16.898 1.607 1.00 94.12 309 LYS A CA 1
ATOM 2484 C C . LYS A 1 309 ? 13.803 18.293 1.017 1.00 94.12 309 LYS A C 1
ATOM 2486 O O . LYS A 1 309 ? 13.601 18.442 -0.186 1.00 94.12 309 LYS A O 1
ATOM 2491 N N . ALA A 1 310 ? 13.904 19.311 1.858 1.00 92.06 310 ALA A N 1
ATOM 2492 C CA . ALA A 1 310 ? 13.936 20.703 1.428 1.00 92.06 310 ALA A CA 1
ATOM 2493 C C . ALA A 1 310 ? 14.887 21.515 2.319 1.00 92.06 310 ALA A C 1
ATOM 2495 O O . ALA A 1 310 ? 15.441 21.005 3.300 1.00 92.06 310 ALA A O 1
ATOM 2496 N N . LYS A 1 311 ? 15.061 22.793 1.975 1.00 90.94 311 LYS A N 1
ATOM 2497 C CA . LYS A 1 311 ? 15.860 23.757 2.742 1.00 90.94 311 LYS A CA 1
ATOM 2498 C C . LYS A 1 311 ? 15.448 23.841 4.214 1.00 90.94 311 LYS A C 1
ATOM 2500 O O . LYS A 1 311 ? 14.322 23.518 4.589 1.00 90.94 311 LYS A O 1
ATOM 2505 N N . ASN A 1 312 ? 16.346 24.392 5.030 1.00 89.44 312 ASN A N 1
ATOM 2506 C CA . ASN A 1 312 ? 16.138 24.657 6.458 1.00 89.44 312 ASN A CA 1
ATOM 2507 C C . ASN A 1 312 ? 15.990 23.373 7.284 1.00 89.44 312 ASN A C 1
ATOM 2509 O O . ASN A 1 312 ? 15.184 23.319 8.214 1.00 89.44 312 ASN A O 1
ATOM 2513 N N . ASN A 1 313 ? 16.768 22.339 6.947 1.00 85.75 313 ASN A N 1
ATOM 2514 C CA . ASN A 1 313 ? 16.711 21.024 7.597 1.00 85.75 313 ASN A CA 1
ATOM 2515 C C . ASN A 1 313 ? 15.321 20.363 7.566 1.00 85.75 313 ASN A C 1
ATOM 2517 O O . ASN A 1 313 ? 15.028 19.514 8.410 1.00 85.75 313 ASN A O 1
ATOM 2521 N N . TYR A 1 314 ? 14.472 20.709 6.597 1.00 94.06 314 TYR A N 1
ATOM 2522 C CA . TYR A 1 314 ? 13.201 20.023 6.430 1.00 94.06 314 TYR A CA 1
ATOM 2523 C C . TYR A 1 314 ? 13.431 18.631 5.833 1.00 94.06 314 TYR A C 1
ATOM 2525 O O . TYR A 1 314 ? 14.026 18.487 4.761 1.00 94.06 314 TYR A O 1
ATOM 2533 N N . SER A 1 315 ? 12.944 17.605 6.525 1.00 95.81 315 SER A N 1
ATOM 2534 C CA . SER A 1 315 ? 12.847 16.246 6.005 1.00 95.81 315 SER A CA 1
ATOM 2535 C C . SER A 1 315 ? 11.567 15.586 6.489 1.00 95.81 315 SER A C 1
ATOM 2537 O O . SER A 1 315 ? 11.134 15.800 7.625 1.00 95.81 315 SER A O 1
ATOM 2539 N N . ILE A 1 316 ? 10.992 14.755 5.634 1.00 96.69 316 ILE A N 1
ATOM 2540 C CA . ILE A 1 316 ? 9.877 13.889 5.980 1.00 96.69 316 ILE A CA 1
ATOM 2541 C C . ILE A 1 316 ? 10.081 12.525 5.332 1.00 96.69 316 ILE A C 1
ATOM 2543 O O . ILE A 1 316 ? 10.560 12.423 4.202 1.00 96.69 316 ILE A O 1
ATOM 2547 N N . GLY A 1 317 ? 9.720 11.484 6.069 1.00 97.81 317 GLY A N 1
ATOM 2548 C CA . GLY A 1 317 ? 9.580 10.130 5.568 1.00 97.81 317 GLY A CA 1
ATOM 2549 C C . GLY A 1 317 ? 8.201 9.621 5.945 1.00 97.81 317 GLY A C 1
ATOM 2550 O O . GLY A 1 317 ? 7.712 9.901 7.038 1.00 97.81 317 GLY A O 1
ATOM 2551 N N . GLU A 1 318 ? 7.579 8.904 5.027 1.00 97.88 318 GLU A N 1
ATOM 2552 C CA . GLU A 1 318 ? 6.254 8.331 5.184 1.00 97.88 318 GLU A CA 1
ATOM 2553 C C . GLU A 1 318 ? 6.280 6.919 4.606 1.00 97.88 318 GLU A C 1
ATOM 2555 O O . GLU A 1 318 ? 6.723 6.693 3.476 1.00 97.88 318 GLU A O 1
ATOM 2560 N N . LEU A 1 319 ? 5.798 5.967 5.396 1.00 98.00 319 LEU A N 1
ATOM 2561 C CA . LEU A 1 319 ? 5.512 4.623 4.937 1.00 98.00 319 LEU A CA 1
ATOM 2562 C C . LEU A 1 319 ? 4.108 4.241 5.385 1.00 98.00 319 LEU A C 1
ATOM 2564 O O . LEU A 1 319 ? 3.799 4.260 6.578 1.00 98.00 319 LEU A O 1
ATOM 2568 N N . ARG A 1 320 ? 3.266 3.879 4.416 1.00 97.94 320 ARG A N 1
ATOM 2569 C CA . ARG A 1 320 ? 1.893 3.438 4.668 1.00 97.94 320 ARG A CA 1
ATOM 2570 C C . ARG A 1 320 ? 1.664 2.023 4.185 1.00 97.94 320 ARG A C 1
ATOM 2572 O O . ARG A 1 320 ? 2.161 1.679 3.119 1.00 97.94 320 ARG A O 1
ATOM 2579 N N . ILE A 1 321 ? 0.857 1.256 4.911 1.00 97.62 321 ILE A N 1
ATOM 2580 C CA . ILE A 1 321 ? 0.311 -0.034 4.470 1.00 97.62 321 ILE A CA 1
ATOM 2581 C C . ILE A 1 321 ? -1.204 0.125 4.394 1.00 97.62 321 ILE A C 1
ATOM 2583 O O . ILE A 1 321 ? -1.827 0.475 5.391 1.00 97.62 321 ILE A O 1
ATOM 2587 N N . ASN A 1 322 ? -1.798 -0.106 3.223 1.00 95.56 322 ASN A N 1
ATOM 2588 C CA . ASN A 1 322 ? -3.231 0.088 2.984 1.00 95.56 322 ASN A CA 1
ATOM 2589 C C . ASN A 1 322 ? -3.722 1.477 3.450 1.00 95.56 322 ASN A C 1
ATOM 2591 O O . ASN A 1 322 ? -4.686 1.584 4.201 1.00 95.56 322 ASN A O 1
ATOM 2595 N N . ASP A 1 323 ? -2.969 2.522 3.082 1.00 94.62 323 ASP A N 1
ATOM 2596 C CA . ASP A 1 323 ? -3.126 3.929 3.509 1.00 94.62 323 ASP A CA 1
ATOM 2597 C C . ASP A 1 323 ? -3.036 4.209 5.028 1.00 94.62 323 ASP A C 1
ATOM 2599 O O . ASP A 1 323 ? -3.080 5.357 5.473 1.00 94.62 323 ASP A O 1
ATOM 2603 N N . THR A 1 324 ? -2.761 3.194 5.842 1.00 93.81 324 THR A N 1
ATOM 2604 C CA . THR A 1 324 ? -2.449 3.382 7.261 1.00 93.81 324 THR A CA 1
ATOM 2605 C C . THR A 1 324 ? -0.987 3.776 7.423 1.00 93.81 324 THR A C 1
ATOM 2607 O O . THR A 1 324 ? -0.095 3.023 7.031 1.00 93.81 324 THR A O 1
ATOM 2610 N N . ASN A 1 325 ? -0.729 4.945 8.015 1.00 94.19 325 ASN A N 1
ATOM 2611 C CA . ASN A 1 325 ? 0.623 5.380 8.365 1.00 94.19 325 ASN A CA 1
ATOM 2612 C C . ASN A 1 325 ? 1.257 4.443 9.398 1.00 94.19 325 ASN A C 1
ATOM 2614 O O . ASN A 1 325 ? 0.630 4.134 10.406 1.00 94.19 325 ASN A O 1
ATOM 2618 N N . ILE A 1 326 ? 2.509 4.045 9.163 1.00 95.81 326 ILE A N 1
ATOM 2619 C CA . ILE A 1 326 ? 3.290 3.197 10.065 1.00 95.81 326 ILE A CA 1
ATOM 2620 C C . ILE A 1 326 ? 4.391 4.059 10.692 1.00 95.81 326 ILE A C 1
ATOM 2622 O O . ILE A 1 326 ? 5.406 4.305 10.027 1.00 95.81 326 ILE A O 1
ATOM 2626 N N . PRO A 1 327 ? 4.215 4.582 11.921 1.00 92.31 327 PRO A N 1
ATOM 2627 C CA . PRO A 1 327 ? 5.153 5.529 12.519 1.00 92.31 327 PRO A CA 1
ATOM 2628 C C . PRO A 1 327 ? 6.584 5.000 12.610 1.00 92.31 327 PRO A C 1
ATOM 2630 O O . PRO A 1 327 ? 7.516 5.729 12.265 1.00 92.31 327 PRO A O 1
ATOM 2633 N N . GLU A 1 328 ? 6.779 3.735 13.004 1.00 93.62 328 GLU A N 1
ATOM 2634 C CA . GLU A 1 328 ? 8.121 3.146 13.109 1.00 93.62 328 GLU A CA 1
ATOM 2635 C C . GLU A 1 328 ? 8.854 3.192 11.757 1.00 93.62 328 GLU A C 1
ATOM 2637 O O . GLU A 1 328 ? 9.999 3.644 11.656 1.00 93.62 328 GLU A O 1
ATOM 2642 N N . LEU A 1 329 ? 8.166 2.787 10.687 1.00 97.12 329 LEU A N 1
ATOM 2643 C CA . LEU A 1 329 ? 8.752 2.712 9.350 1.00 97.12 329 LEU A CA 1
ATOM 2644 C C . LEU A 1 329 ? 8.870 4.083 8.680 1.00 97.12 329 LEU A C 1
ATOM 2646 O O . LEU A 1 329 ? 9.846 4.337 7.974 1.00 97.12 329 LEU A O 1
ATOM 2650 N N . SER A 1 330 ? 7.940 4.992 8.963 1.00 97.62 330 SER A N 1
ATOM 2651 C CA . SER A 1 330 ? 8.002 6.391 8.530 1.00 97.62 330 SER A CA 1
ATOM 2652 C C . SER A 1 330 ? 9.196 7.113 9.147 1.00 97.62 330 SER A C 1
ATOM 2654 O O . SER A 1 330 ? 9.927 7.814 8.448 1.00 97.62 330 SER A O 1
ATOM 2656 N N . ASN A 1 331 ? 9.474 6.870 10.431 1.00 96.31 331 ASN A N 1
ATOM 2657 C CA . ASN A 1 331 ? 10.667 7.386 11.097 1.00 96.31 331 ASN A CA 1
ATOM 2658 C C . ASN A 1 331 ? 11.946 6.809 10.485 1.00 96.31 331 ASN A C 1
ATOM 2660 O O . ASN A 1 331 ? 12.862 7.569 10.173 1.00 96.31 331 ASN A O 1
ATOM 2664 N N . LYS A 1 332 ? 11.996 5.495 10.229 1.00 97.56 332 LYS A N 1
ATOM 2665 C CA . LYS A 1 332 ? 13.124 4.855 9.527 1.00 97.56 332 LYS A CA 1
ATOM 2666 C C . LYS A 1 332 ? 13.351 5.463 8.135 1.00 97.56 332 LYS A C 1
ATOM 2668 O O . LYS A 1 332 ? 14.495 5.737 7.773 1.00 97.56 332 LYS A O 1
ATOM 2673 N N . MET A 1 333 ? 12.283 5.745 7.385 1.00 97.75 333 MET A N 1
ATOM 2674 C CA . MET A 1 333 ? 12.372 6.454 6.105 1.00 97.75 333 MET A CA 1
ATOM 2675 C C . MET A 1 333 ? 12.875 7.891 6.283 1.00 97.75 333 MET A C 1
ATOM 2677 O O . MET A 1 333 ? 13.748 8.332 5.542 1.00 97.75 333 MET A O 1
ATOM 2681 N N . ASN A 1 334 ? 12.393 8.620 7.291 1.00 97.81 334 ASN A N 1
ATOM 2682 C CA . ASN A 1 334 ? 12.831 9.990 7.552 1.00 97.81 334 ASN A CA 1
ATOM 2683 C C . ASN A 1 334 ? 14.324 10.053 7.917 1.00 97.81 334 ASN A C 1
ATOM 2685 O O . ASN A 1 334 ? 15.033 10.938 7.445 1.00 97.81 334 ASN A O 1
ATOM 2689 N N . GLU A 1 335 ? 14.833 9.097 8.701 1.00 97.44 335 GLU A N 1
ATOM 2690 C CA . GLU A 1 335 ? 16.271 8.988 8.984 1.00 97.44 335 GLU A CA 1
ATOM 2691 C C . GLU A 1 335 ? 17.091 8.748 7.712 1.00 97.44 335 GLU A C 1
ATOM 2693 O O . GLU A 1 335 ? 18.148 9.355 7.542 1.00 97.44 335 GLU A O 1
ATOM 2698 N N . HIS A 1 336 ? 16.586 7.942 6.774 1.00 95.19 336 HIS A N 1
ATOM 2699 C CA . HIS A 1 336 ? 17.215 7.794 5.463 1.00 95.19 336 HIS A CA 1
ATOM 2700 C C . HIS A 1 336 ? 17.205 9.116 4.676 1.00 95.19 336 HIS A C 1
ATOM 2702 O O . HIS A 1 336 ? 18.250 9.549 4.192 1.00 95.19 336 HIS A O 1
ATOM 2708 N N . VAL A 1 337 ? 16.068 9.811 4.609 1.00 95.38 337 VAL A N 1
ATOM 2709 C CA . VAL A 1 337 ? 15.931 11.103 3.909 1.00 95.38 337 VAL A CA 1
ATOM 2710 C C . VAL A 1 337 ? 16.834 12.182 4.507 1.00 95.38 337 VAL A C 1
ATOM 2712 O O . VAL A 1 337 ? 17.372 13.019 3.782 1.00 95.38 337 VAL A O 1
ATOM 2715 N N . LYS A 1 338 ? 17.075 12.172 5.823 1.00 94.69 338 LYS A N 1
ATOM 2716 C CA . LYS A 1 338 ? 18.002 13.116 6.468 1.00 94.69 338 LYS A CA 1
ATOM 2717 C C . LYS A 1 338 ? 19.417 13.049 5.895 1.00 94.69 338 LYS A C 1
ATOM 2719 O O . LYS A 1 338 ? 20.087 14.080 5.921 1.00 94.69 338 LYS A O 1
ATOM 2724 N N . THR A 1 339 ? 19.829 11.897 5.360 1.00 92.31 339 THR A N 1
ATOM 2725 C CA . THR A 1 339 ? 21.145 11.697 4.727 1.00 92.31 339 THR A CA 1
ATOM 2726 C C . THR A 1 339 ? 21.260 12.294 3.325 1.00 92.31 339 THR A C 1
ATOM 2728 O O . THR A 1 339 ? 22.372 12.417 2.818 1.00 92.31 339 THR A O 1
ATOM 2731 N N . TRP A 1 340 ? 20.143 12.671 2.696 1.00 91.31 340 TRP A N 1
ATOM 2732 C CA . TRP A 1 340 ? 20.154 13.298 1.377 1.00 91.31 340 TRP A CA 1
ATOM 2733 C C . TRP A 1 340 ? 20.763 14.699 1.443 1.00 91.31 340 TRP A C 1
ATOM 2735 O O . TRP A 1 340 ? 20.599 15.417 2.438 1.00 91.31 340 TRP A O 1
ATOM 2745 N N . GLU A 1 341 ? 21.439 15.095 0.364 1.00 87.50 341 GLU A N 1
ATOM 2746 C CA . GLU A 1 341 ? 21.994 16.441 0.229 1.00 87.50 341 GLU A CA 1
ATOM 2747 C C . GLU A 1 341 ? 20.892 17.503 0.344 1.00 87.50 341 GLU A C 1
ATOM 2749 O O . GLU A 1 341 ? 19.759 17.317 -0.112 1.00 87.50 341 GLU A O 1
ATOM 2754 N N . GLU A 1 342 ? 21.213 18.622 0.997 1.00 84.75 342 GLU A N 1
ATOM 2755 C CA . GLU A 1 342 ? 20.266 19.726 1.117 1.00 84.75 342 GLU A CA 1
ATOM 2756 C C . GLU A 1 342 ? 20.021 20.362 -0.252 1.00 84.75 342 GLU A C 1
ATOM 2758 O O . GLU A 1 342 ? 20.942 20.634 -1.021 1.00 84.75 342 GLU A O 1
ATOM 2763 N N . THR A 1 343 ? 18.751 20.611 -0.545 1.00 84.56 343 THR A N 1
ATOM 2764 C CA . THR A 1 343 ? 18.290 21.109 -1.835 1.00 84.56 343 THR A CA 1
ATOM 2765 C C . THR A 1 343 ? 17.037 21.966 -1.661 1.00 84.56 343 THR A C 1
ATOM 2767 O O . THR A 1 343 ? 16.437 21.972 -0.586 1.00 84.56 343 THR A O 1
ATOM 2770 N N . ASP A 1 344 ? 16.645 22.714 -2.698 1.00 87.75 344 ASP A N 1
ATOM 2771 C CA . ASP A 1 344 ? 15.406 23.502 -2.716 1.00 87.75 344 ASP A CA 1
ATOM 2772 C C . ASP A 1 344 ? 14.187 22.630 -2.415 1.00 87.75 344 ASP A C 1
ATOM 2774 O O . ASP A 1 344 ? 13.420 22.925 -1.497 1.00 87.75 344 ASP A O 1
ATOM 2778 N N . PHE A 1 345 ? 14.050 21.537 -3.160 1.00 90.31 345 PHE A N 1
ATOM 2779 C CA . PHE A 1 345 ? 13.085 20.482 -2.911 1.00 90.31 345 PHE A CA 1
ATOM 2780 C C . PHE A 1 345 ? 13.526 19.225 -3.651 1.00 90.31 345 PHE A C 1
ATOM 2782 O O . PHE A 1 345 ? 14.004 19.285 -4.789 1.00 90.31 345 PHE A O 1
ATOM 2789 N N . PHE A 1 346 ? 13.348 18.086 -3.004 1.00 90.94 346 PHE A N 1
ATOM 2790 C CA . PHE A 1 346 ? 13.501 16.787 -3.619 1.00 90.94 346 PHE A CA 1
ATOM 2791 C C . PHE A 1 346 ? 12.590 15.784 -2.942 1.00 90.94 346 PHE A C 1
ATOM 2793 O O . PHE A 1 346 ? 12.529 15.748 -1.714 1.00 90.94 346 PHE A O 1
ATOM 2800 N N . SER A 1 347 ? 11.922 14.947 -3.724 1.00 92.94 347 SER A N 1
ATOM 2801 C CA . SER A 1 347 ? 11.152 13.837 -3.179 1.00 92.94 347 SER A CA 1
ATOM 2802 C C . SER A 1 347 ? 11.276 12.585 -4.017 1.00 92.94 347 SER A C 1
ATOM 2804 O O . SER A 1 347 ? 11.372 12.696 -5.235 1.00 92.94 347 SER A O 1
ATOM 2806 N N . ASP A 1 348 ? 11.138 11.436 -3.365 1.00 94.19 348 ASP A N 1
ATOM 2807 C CA . ASP A 1 348 ? 10.879 10.146 -3.993 1.00 94.19 348 ASP A CA 1
ATOM 2808 C C . ASP A 1 348 ? 9.547 9.587 -3.520 1.00 94.19 348 ASP A C 1
ATOM 2810 O O . ASP A 1 348 ? 9.200 9.689 -2.340 1.00 94.19 348 ASP A O 1
ATOM 2814 N N . LYS A 1 349 ? 8.832 8.939 -4.436 1.00 95.38 349 LYS A N 1
ATOM 2815 C CA . LYS A 1 349 ? 7.626 8.169 -4.151 1.00 95.38 349 LYS A CA 1
ATOM 2816 C C . LYS A 1 349 ? 7.684 6.829 -4.879 1.00 95.38 349 LYS A C 1
ATOM 2818 O O . LYS A 1 349 ? 7.944 6.796 -6.079 1.00 95.38 349 LYS A O 1
ATOM 2823 N N . GLN A 1 350 ? 7.405 5.738 -4.174 1.00 96.81 350 GLN A N 1
ATOM 2824 C CA . GLN A 1 350 ? 7.299 4.400 -4.754 1.00 96.81 350 GLN A CA 1
ATOM 2825 C C . GLN A 1 350 ? 6.182 3.602 -4.079 1.00 96.81 350 GLN A C 1
ATOM 2827 O O . GLN A 1 350 ? 5.895 3.795 -2.897 1.00 96.81 350 GLN A O 1
ATOM 2832 N N . PHE A 1 351 ? 5.584 2.683 -4.831 1.00 98.25 351 PHE A N 1
ATOM 2833 C CA . PHE A 1 351 ? 4.563 1.765 -4.357 1.00 98.25 351 PHE A CA 1
ATOM 2834 C C . PHE A 1 351 ? 5.002 0.309 -4.502 1.00 98.25 351 PHE A C 1
ATOM 2836 O O . PHE A 1 351 ? 5.655 -0.068 -5.480 1.00 98.25 351 PHE A O 1
ATOM 2843 N N . PHE A 1 352 ? 4.588 -0.518 -3.547 1.00 98.44 352 PHE A N 1
ATOM 2844 C CA . PHE A 1 352 ? 4.679 -1.974 -3.619 1.00 98.44 352 PHE A CA 1
ATOM 2845 C C . PHE A 1 352 ? 3.296 -2.586 -3.464 1.00 98.44 352 PHE A C 1
ATOM 2847 O O . PHE A 1 352 ? 2.465 -2.056 -2.733 1.00 98.44 352 PHE A O 1
ATOM 2854 N N . PHE A 1 353 ? 3.067 -3.713 -4.127 1.00 98.31 353 PHE A N 1
ATOM 2855 C CA . PHE A 1 353 ? 1.815 -4.457 -4.061 1.00 98.31 353 PHE A CA 1
ATOM 2856 C C . PHE A 1 353 ? 2.144 -5.902 -3.726 1.00 98.31 353 PHE A C 1
ATOM 2858 O O . PHE A 1 353 ? 2.917 -6.530 -4.446 1.00 98.31 353 PHE A O 1
ATOM 2865 N N . LEU A 1 354 ? 1.575 -6.423 -2.647 1.00 98.31 354 LEU A N 1
ATOM 2866 C CA . LEU A 1 354 ? 1.641 -7.833 -2.302 1.00 98.31 354 LEU A CA 1
ATOM 2867 C C . LEU A 1 354 ? 0.275 -8.442 -2.577 1.00 98.31 354 LEU A C 1
ATOM 2869 O O . LEU A 1 354 ? -0.720 -8.022 -1.994 1.00 98.31 354 LEU A O 1
ATOM 2873 N N . VAL A 1 355 ? 0.237 -9.420 -3.474 1.00 97.94 355 VAL A N 1
ATOM 2874 C CA . VAL A 1 355 ? -0.977 -10.159 -3.825 1.00 97.94 355 VAL A CA 1
ATOM 2875 C C . VAL A 1 355 ? -0.869 -11.555 -3.247 1.00 97.94 355 VAL A C 1
ATOM 2877 O O . VAL A 1 355 ? 0.083 -12.277 -3.557 1.00 97.94 355 VAL A O 1
ATOM 2880 N N . GLN A 1 356 ? -1.835 -11.927 -2.415 1.00 97.62 356 GLN A N 1
ATOM 2881 C CA . GLN A 1 356 ? -1.859 -13.243 -1.797 1.00 97.62 356 GLN A CA 1
ATOM 2882 C C . GLN A 1 356 ? -2.332 -14.302 -2.795 1.00 97.62 356 GLN A C 1
ATOM 2884 O O . GLN A 1 356 ? -3.330 -14.115 -3.504 1.00 97.62 356 GLN A O 1
ATOM 2889 N N . ASP A 1 357 ? -1.625 -15.432 -2.840 1.00 96.25 357 ASP A N 1
ATOM 2890 C CA . ASP A 1 357 ? -2.042 -16.587 -3.631 1.00 96.25 357 ASP A CA 1
ATOM 2891 C C . ASP A 1 357 ? -3.360 -17.157 -3.089 1.00 96.25 357 ASP A C 1
ATOM 2893 O O . ASP A 1 357 ? -3.491 -17.410 -1.886 1.00 96.25 357 ASP A O 1
ATOM 2897 N N . ASP A 1 358 ? -4.290 -17.462 -4.000 1.00 95.44 358 ASP A N 1
ATOM 2898 C CA . ASP A 1 358 ? -5.605 -18.044 -3.686 1.00 95.44 358 ASP A CA 1
ATOM 2899 C C . ASP A 1 358 ? -5.517 -19.358 -2.898 1.00 95.44 358 ASP A C 1
ATOM 2901 O O . ASP A 1 358 ? -6.421 -19.682 -2.138 1.00 95.44 358 ASP A O 1
ATOM 2905 N N . GLU A 1 359 ? -4.412 -20.103 -3.028 1.00 96.38 359 GLU A N 1
ATOM 2906 C CA . GLU A 1 359 ? -4.165 -21.329 -2.252 1.00 96.38 359 GLU A CA 1
ATOM 2907 C C . GLU A 1 359 ? -4.068 -21.085 -0.741 1.00 96.38 359 GLU A C 1
ATOM 2909 O O . GLU A 1 359 ? -4.258 -22.010 0.047 1.00 96.38 359 GLU A O 1
ATOM 2914 N N . THR A 1 360 ? -3.698 -19.868 -0.339 1.00 96.56 360 THR A N 1
ATOM 2915 C CA . THR A 1 360 ? -3.415 -19.519 1.061 1.00 96.56 360 THR A CA 1
ATOM 2916 C C . THR A 1 360 ? -4.247 -18.351 1.575 1.00 96.56 360 THR A C 1
ATOM 2918 O O . THR A 1 360 ? -4.106 -17.986 2.742 1.00 96.56 360 THR A O 1
ATOM 2921 N N . TYR A 1 361 ? -5.077 -17.754 0.717 1.00 96.44 361 TYR A N 1
ATOM 2922 C CA . TYR A 1 361 ? -5.991 -16.669 1.054 1.00 96.44 361 TYR A CA 1
ATOM 2923 C C . TYR A 1 361 ? -7.321 -17.219 1.559 1.00 96.44 361 TYR A C 1
ATOM 2925 O O . TYR A 1 361 ? -7.923 -18.095 0.940 1.00 96.44 361 TYR A O 1
ATOM 2933 N N . THR A 1 362 ? -7.795 -16.672 2.675 1.00 94.12 362 THR A N 1
ATOM 2934 C CA . THR A 1 362 ? -9.145 -16.928 3.183 1.00 94.12 362 THR A CA 1
ATOM 2935 C C . THR A 1 362 ? -9.963 -15.642 3.069 1.00 94.12 362 THR A C 1
ATOM 2937 O O . THR A 1 362 ? -9.621 -14.667 3.733 1.00 94.12 362 THR A O 1
ATOM 2940 N N . PRO A 1 363 ? -11.024 -15.589 2.246 1.00 94.19 363 PRO A N 1
ATOM 2941 C CA . PRO A 1 363 ? -11.887 -14.417 2.177 1.00 94.19 363 PRO A CA 1
ATOM 2942 C C . PRO A 1 363 ? -12.474 -14.046 3.537 1.00 94.19 363 PRO A C 1
ATOM 2944 O O . PRO A 1 363 ? -12.875 -14.926 4.301 1.00 94.19 363 PRO A O 1
ATOM 2947 N N . TYR A 1 364 ? -12.549 -12.745 3.820 1.00 94.62 364 TYR A N 1
ATOM 2948 C CA . TYR A 1 364 ? -13.273 -12.274 4.994 1.00 94.62 364 TYR A CA 1
ATOM 2949 C C . TYR A 1 364 ? -14.778 -12.568 4.812 1.00 94.62 364 TYR A C 1
ATOM 2951 O O . TYR A 1 364 ? -15.273 -12.442 3.688 1.00 94.62 364 TYR A O 1
ATOM 2959 N N . PRO A 1 365 ? -15.524 -12.974 5.859 1.00 94.50 365 PRO A N 1
ATOM 2960 C CA . PRO A 1 365 ? -16.904 -13.451 5.691 1.00 94.50 365 PRO A CA 1
ATOM 2961 C C . PRO A 1 365 ? -17.910 -12.382 5.250 1.00 94.50 365 PRO A C 1
ATOM 2963 O O . PRO A 1 365 ? -19.006 -12.729 4.814 1.00 94.50 365 PRO A O 1
ATOM 2966 N N . TYR A 1 366 ? -17.539 -11.106 5.368 1.00 95.19 366 TYR A N 1
ATOM 2967 C CA . TYR A 1 366 ? -18.398 -9.956 5.111 1.00 95.19 366 TYR A CA 1
ATOM 2968 C C . TYR A 1 366 ? -17.806 -9.052 4.041 1.00 95.19 366 TYR A C 1
ATOM 2970 O O . TYR A 1 366 ? -16.596 -8.816 3.991 1.00 95.19 366 TYR A O 1
ATOM 2978 N N . SER A 1 367 ? -18.683 -8.491 3.220 1.00 92.81 367 SER A N 1
ATOM 2979 C CA . SER A 1 367 ? -18.336 -7.398 2.326 1.00 92.81 367 SER A CA 1
ATOM 2980 C C . SER A 1 367 ? -18.083 -6.100 3.098 1.00 92.81 367 SER A C 1
ATOM 2982 O O . SER A 1 367 ? -18.577 -5.872 4.202 1.00 92.81 367 SER A O 1
ATOM 2984 N N . ASN A 1 368 ? -17.349 -5.198 2.456 1.00 91.69 368 ASN A N 1
ATOM 2985 C CA . ASN A 1 368 ? -17.087 -3.849 2.952 1.00 91.69 368 ASN A CA 1
ATOM 2986 C C . ASN A 1 368 ? -18.379 -3.049 3.227 1.00 91.69 368 ASN A C 1
ATOM 2988 O O . ASN A 1 368 ? -18.450 -2.304 4.202 1.00 91.69 368 ASN A O 1
ATOM 2992 N N . GLU A 1 369 ? -19.422 -3.242 2.412 1.00 93.94 369 GLU A N 1
ATOM 2993 C CA . GLU A 1 369 ? -20.734 -2.612 2.610 1.00 93.94 369 GLU A CA 1
ATOM 2994 C C . GLU A 1 369 ? -21.453 -3.150 3.859 1.00 93.94 369 GLU A C 1
ATOM 2996 O O . GLU A 1 369 ? -22.010 -2.374 4.636 1.00 93.94 369 GLU A O 1
ATOM 3001 N N . GLU A 1 370 ? -21.395 -4.463 4.101 1.00 96.88 370 GLU A N 1
ATOM 3002 C CA . GLU A 1 370 ? -21.963 -5.072 5.310 1.00 96.88 370 GLU A CA 1
ATOM 3003 C C . GLU A 1 370 ? -21.258 -4.572 6.572 1.00 96.88 370 GLU A C 1
ATOM 3005 O O . GLU A 1 370 ? -21.927 -4.171 7.525 1.00 96.88 370 GLU A O 1
ATOM 3010 N N . ILE A 1 371 ? -19.922 -4.516 6.566 1.00 97.25 371 ILE A N 1
ATOM 3011 C CA . ILE A 1 371 ? -19.140 -4.007 7.702 1.00 97.25 371 ILE A CA 1
ATOM 3012 C C . ILE A 1 371 ? -19.476 -2.535 7.972 1.00 97.25 371 ILE A C 1
ATOM 3014 O O . ILE A 1 371 ? -19.735 -2.175 9.120 1.00 97.25 371 ILE A O 1
ATOM 3018 N N . LEU A 1 372 ? -19.540 -1.689 6.938 1.00 97.75 372 LEU A N 1
ATOM 3019 C CA . LEU A 1 372 ? -19.959 -0.288 7.070 1.00 97.75 372 LEU A CA 1
ATOM 3020 C C . LEU A 1 372 ? -21.347 -0.173 7.723 1.00 97.75 372 LEU A C 1
ATOM 3022 O O . LEU A 1 372 ? -21.540 0.617 8.651 1.00 97.75 372 LEU A O 1
ATOM 3026 N N . ASN A 1 373 ? -22.304 -0.986 7.274 1.00 98.25 373 ASN A N 1
ATOM 3027 C CA . ASN A 1 373 ? -23.651 -1.015 7.832 1.00 98.25 373 ASN A CA 1
ATOM 3028 C C . ASN A 1 373 ? -23.660 -1.470 9.305 1.00 98.25 373 ASN A C 1
ATOM 3030 O O . ASN A 1 373 ? -24.377 -0.889 10.123 1.00 98.25 373 ASN A O 1
ATOM 3034 N N . PHE A 1 374 ? -22.838 -2.456 9.679 1.00 98.62 374 PHE A N 1
ATOM 3035 C CA . PHE A 1 374 ? -22.688 -2.862 11.079 1.00 98.62 374 PHE A CA 1
ATOM 3036 C C . PHE A 1 374 ? -22.074 -1.757 11.941 1.00 98.62 374 PHE A C 1
ATOM 3038 O O . PHE A 1 374 ? -22.603 -1.478 13.017 1.00 98.62 374 PHE A O 1
ATOM 3045 N N . VAL A 1 375 ? -21.033 -1.065 11.463 1.00 98.62 375 VAL A N 1
ATOM 3046 C CA . VAL A 1 375 ? -20.438 0.089 12.163 1.00 98.62 375 VAL A CA 1
ATOM 3047 C C . VAL A 1 375 ? -21.490 1.176 12.394 1.00 98.62 375 VAL A C 1
ATOM 3049 O O . VAL A 1 375 ? -21.616 1.690 13.509 1.00 98.62 375 VAL A O 1
ATOM 3052 N N . GLN A 1 376 ? -22.298 1.496 11.379 1.00 98.56 376 GLN A N 1
ATOM 3053 C CA . GLN A 1 376 ? -23.362 2.493 11.498 1.00 98.56 376 GLN A CA 1
ATOM 3054 C C . GLN A 1 376 ? -24.447 2.075 12.501 1.00 98.56 376 GLN A C 1
ATOM 3056 O O . GLN A 1 376 ? -24.866 2.875 13.343 1.00 98.56 376 GLN A O 1
ATOM 3061 N N . GLN A 1 377 ? -24.925 0.832 12.428 1.00 98.38 377 GLN A N 1
ATOM 3062 C CA . GLN A 1 377 ? -25.960 0.332 13.333 1.00 98.38 377 GLN A CA 1
ATOM 3063 C C . GLN A 1 377 ? -25.456 0.234 14.774 1.00 98.38 377 GLN A C 1
ATOM 3065 O O . GLN A 1 377 ? -26.143 0.686 15.691 1.00 98.38 377 GLN A O 1
ATOM 3070 N N . TYR A 1 378 ? -24.239 -0.264 14.981 1.00 98.31 378 TYR A N 1
ATOM 3071 C CA . TYR A 1 378 ? -23.635 -0.347 16.305 1.00 98.31 378 TYR A CA 1
ATOM 3072 C C . TYR A 1 378 ? -23.392 1.041 16.912 1.00 98.31 378 TYR A C 1
ATOM 3074 O O . TYR A 1 378 ? -23.728 1.281 18.071 1.00 98.31 378 TYR A O 1
ATOM 3082 N N . SER A 1 379 ? -22.944 2.010 16.109 1.00 98.00 379 SER A N 1
ATOM 3083 C CA . SER A 1 379 ? -22.820 3.409 16.543 1.00 98.00 379 SER A CA 1
ATOM 3084 C C . SER A 1 379 ? -24.164 4.002 16.986 1.00 98.00 379 SER A C 1
ATOM 3086 O O . SER A 1 379 ? -24.226 4.734 17.971 1.00 98.00 379 SER A O 1
ATOM 3088 N N . ASN A 1 380 ? -25.271 3.640 16.324 1.00 96.88 380 ASN A N 1
ATOM 3089 C CA . ASN A 1 380 ? -26.616 4.016 16.769 1.00 96.88 380 ASN A CA 1
ATOM 3090 C C . ASN A 1 380 ? -27.031 3.310 18.073 1.00 96.88 380 ASN A C 1
ATOM 3092 O O . ASN A 1 380 ? -27.717 3.917 18.897 1.00 96.88 380 ASN A O 1
ATOM 3096 N N . ILE A 1 381 ? -26.626 2.057 18.296 1.00 95.56 381 ILE A N 1
ATOM 3097 C CA . ILE A 1 381 ? -26.851 1.360 19.576 1.00 95.56 381 ILE A CA 1
ATOM 3098 C C . ILE A 1 381 ? -26.128 2.099 20.709 1.00 95.56 381 ILE A C 1
ATOM 3100 O O . ILE A 1 381 ? -26.732 2.370 21.749 1.00 95.56 381 ILE A O 1
ATOM 3104 N N . VAL A 1 382 ? -24.868 2.483 20.488 1.00 94.94 382 VAL A N 1
ATOM 3105 C CA . VAL A 1 382 ? -24.069 3.264 21.443 1.00 94.94 382 VAL A CA 1
ATOM 3106 C C . VAL A 1 382 ? -24.676 4.649 21.659 1.00 94.94 382 VAL A C 1
ATOM 3108 O O . VAL A 1 382 ? -24.825 5.089 22.794 1.00 94.94 382 VAL A O 1
ATOM 3111 N N . LEU A 1 383 ? -25.130 5.330 20.607 1.00 93.81 383 LEU A N 1
ATOM 3112 C CA . LEU A 1 383 ? -25.792 6.628 20.737 1.00 93.81 383 LEU A CA 1
ATOM 3113 C C . LEU A 1 383 ? -27.010 6.568 21.668 1.00 93.81 383 LEU A C 1
ATOM 3115 O O . LEU A 1 383 ? -27.175 7.427 22.535 1.00 93.81 383 LEU A O 1
ATOM 3119 N N . ASN A 1 384 ? -27.843 5.539 21.508 1.00 90.12 384 ASN A N 1
ATOM 3120 C CA . ASN A 1 384 ? -29.084 5.368 22.264 1.00 90.12 384 ASN A CA 1
ATOM 3121 C C . ASN A 1 384 ? -28.892 4.635 23.605 1.00 90.12 384 ASN A C 1
ATOM 3123 O O . ASN A 1 384 ? -29.873 4.375 24.302 1.00 90.12 384 ASN A O 1
ATOM 3127 N N . SER A 1 385 ? -27.649 4.314 23.978 1.00 85.38 385 SER A N 1
ATOM 3128 C CA . SER A 1 385 ? -27.328 3.726 25.277 1.00 85.38 385 SER A CA 1
ATOM 3129 C C . SER A 1 385 ? -27.561 4.703 26.430 1.00 85.38 385 SER A C 1
ATOM 3131 O O . SER A 1 385 ? -27.340 5.911 26.300 1.00 85.38 385 SER A O 1
ATOM 3133 N N . ASN A 1 386 ? -27.941 4.171 27.591 1.00 78.44 386 ASN A N 1
ATOM 3134 C CA . ASN A 1 386 ? -27.808 4.903 28.848 1.00 78.44 386 ASN A CA 1
ATOM 3135 C C . ASN A 1 386 ? -26.414 4.630 29.427 1.00 78.44 386 ASN A C 1
ATOM 3137 O O . ASN A 1 386 ? -25.931 3.502 29.359 1.00 78.44 386 ASN A O 1
ATOM 3141 N N . GLU A 1 387 ? -25.782 5.643 30.016 1.00 68.62 387 GLU A N 1
ATOM 3142 C CA . GLU A 1 387 ? -24.457 5.530 30.642 1.00 68.62 387 GLU A CA 1
ATOM 3143 C C . GLU A 1 387 ? -24.560 4.849 32.021 1.00 68.62 387 GLU A C 1
ATOM 3145 O O . GLU A 1 387 ? -24.464 5.492 33.065 1.00 68.62 387 GLU A O 1
ATOM 3150 N N . THR A 1 388 ? -24.821 3.541 32.039 1.00 72.12 388 THR A N 1
ATOM 3151 C CA . THR A 1 388 ? -24.819 2.717 33.258 1.00 72.12 388 THR A CA 1
ATOM 3152 C C . THR A 1 388 ? -23.914 1.501 33.082 1.00 72.12 388 THR A C 1
ATOM 3154 O O . THR A 1 388 ? -23.896 0.896 32.012 1.00 72.12 388 THR A O 1
ATOM 3157 N N . ASP A 1 389 ? -23.210 1.094 34.143 1.00 67.81 389 ASP A N 1
ATOM 3158 C CA . ASP A 1 389 ? -22.310 -0.077 34.128 1.00 67.81 389 ASP A CA 1
ATOM 3159 C C . ASP A 1 389 ? -23.019 -1.354 33.644 1.00 67.81 389 ASP A C 1
ATOM 3161 O O . ASP A 1 389 ? -22.475 -2.140 32.872 1.00 67.81 389 ASP A O 1
ATOM 3165 N N . GLU A 1 390 ? -24.282 -1.535 34.044 1.00 69.31 390 GLU A N 1
ATOM 3166 C CA . GLU A 1 390 ? -25.117 -2.662 33.615 1.00 69.31 390 GLU A CA 1
ATOM 3167 C C . GLU A 1 390 ? -25.407 -2.643 32.105 1.00 69.31 390 GLU A C 1
ATOM 3169 O O . GLU A 1 390 ? -25.529 -3.699 31.493 1.00 69.31 390 GLU A O 1
ATOM 3174 N N . TYR A 1 391 ? -25.495 -1.462 31.483 1.00 68.94 391 TYR A N 1
ATOM 3175 C CA . TYR A 1 391 ? -25.727 -1.348 30.044 1.00 68.94 391 TYR A CA 1
ATOM 3176 C C . TYR A 1 391 ? -24.431 -1.494 29.240 1.00 68.94 391 TYR A C 1
ATOM 3178 O O . TYR A 1 391 ? -24.460 -2.109 28.176 1.00 68.94 391 TYR A O 1
ATOM 3186 N N . TYR A 1 392 ? -23.291 -1.015 29.750 1.00 71.88 392 TYR A N 1
ATOM 3187 C CA . TYR A 1 392 ? -21.991 -1.238 29.105 1.00 71.88 392 TYR A CA 1
ATOM 3188 C C . TYR A 1 392 ? -21.678 -2.729 28.947 1.00 71.88 392 TYR A C 1
ATOM 3190 O O . TYR A 1 392 ? -21.264 -3.149 27.869 1.00 71.88 392 TYR A O 1
ATOM 3198 N N . ASN A 1 393 ? -22.000 -3.545 29.955 1.00 73.81 393 ASN A N 1
ATOM 3199 C CA . ASN A 1 393 ? -21.856 -5.002 29.874 1.00 73.81 393 ASN A CA 1
ATOM 3200 C C . ASN A 1 393 ? -22.753 -5.647 28.800 1.00 73.81 393 ASN A C 1
ATOM 3202 O O . ASN A 1 393 ? -22.442 -6.727 28.313 1.00 73.81 393 ASN A O 1
ATOM 3206 N N . ARG A 1 394 ? -23.850 -4.987 28.399 1.00 86.25 394 ARG A N 1
ATOM 3207 C CA . ARG A 1 394 ? -24.769 -5.475 27.357 1.00 86.25 394 ARG A CA 1
ATOM 3208 C C . ARG A 1 394 ? -24.382 -5.033 25.949 1.00 86.25 394 ARG A C 1
ATOM 3210 O O . ARG A 1 394 ? -24.943 -5.556 24.993 1.00 86.25 394 ARG A O 1
ATOM 3217 N N . LEU A 1 395 ? -23.463 -4.078 25.789 1.00 90.12 395 LEU A N 1
ATOM 3218 C CA . LEU A 1 395 ? -23.054 -3.610 24.460 1.00 90.12 395 LEU A CA 1
ATOM 3219 C C . LEU A 1 395 ? -22.372 -4.715 23.646 1.00 90.12 395 LEU A C 1
ATOM 3221 O O . LEU A 1 395 ? -22.638 -4.803 22.451 1.00 90.12 395 LEU A O 1
ATOM 3225 N N . GLY A 1 396 ? -21.589 -5.586 24.293 1.00 89.56 396 GLY A N 1
ATOM 3226 C CA . GLY A 1 396 ? -21.028 -6.782 23.655 1.00 89.56 396 GLY A CA 1
ATOM 3227 C C . GLY A 1 396 ? -22.119 -7.723 23.133 1.00 89.56 396 GLY A C 1
ATOM 3228 O O . GLY A 1 396 ? -22.141 -8.038 21.949 1.00 89.56 396 GLY A O 1
ATOM 3229 N N . GLU A 1 397 ? -23.102 -8.072 23.973 1.00 91.94 397 GLU A N 1
ATOM 3230 C CA . GLU A 1 397 ? -24.246 -8.907 23.562 1.00 91.94 397 GLU A CA 1
ATOM 3231 C C . GLU A 1 397 ? -25.069 -8.257 22.435 1.00 91.94 397 GLU A C 1
ATOM 3233 O O . GLU A 1 397 ? -25.579 -8.933 21.544 1.00 91.94 397 GLU A O 1
ATOM 3238 N N . LEU A 1 398 ? -25.246 -6.932 22.463 1.00 94.75 398 LEU A N 1
ATOM 3239 C CA . LEU A 1 398 ? -25.965 -6.206 21.414 1.00 94.75 398 LEU A CA 1
ATOM 3240 C C . LEU A 1 398 ? -25.184 -6.187 20.096 1.00 94.75 398 LEU A C 1
ATOM 3242 O O . LEU A 1 398 ? -25.808 -6.288 19.041 1.00 94.75 398 LEU A O 1
ATOM 3246 N N . ALA A 1 399 ? -23.853 -6.084 20.149 1.00 95.88 399 ALA A N 1
ATOM 3247 C CA . ALA A 1 399 ? -22.997 -6.233 18.977 1.00 95.88 399 ALA A CA 1
ATOM 3248 C C . ALA A 1 399 ? -23.102 -7.654 18.404 1.00 95.88 399 ALA A C 1
ATOM 3250 O O . ALA A 1 399 ? -23.299 -7.803 17.203 1.00 95.88 399 ALA A O 1
ATOM 3251 N N . GLU A 1 400 ? -23.078 -8.685 19.252 1.00 95.75 400 GLU A N 1
ATOM 3252 C CA . GLU A 1 400 ? -23.195 -10.086 18.826 1.00 95.75 400 GLU A CA 1
ATOM 3253 C C . GLU A 1 400 ? -24.553 -10.386 18.187 1.00 95.75 400 GLU A C 1
ATOM 3255 O O . GLU A 1 400 ? -24.622 -10.995 17.122 1.00 95.75 400 GLU A O 1
ATOM 3260 N N . ASN A 1 401 ? -25.646 -9.882 18.768 1.00 96.56 401 ASN A N 1
ATOM 3261 C CA . ASN A 1 401 ? -26.976 -10.002 18.167 1.00 96.56 401 ASN A CA 1
ATOM 3262 C C . ASN A 1 401 ? -27.096 -9.250 16.829 1.00 96.56 401 ASN A C 1
ATOM 3264 O O . ASN A 1 401 ? -27.892 -9.647 15.978 1.00 96.56 401 ASN A O 1
ATOM 3268 N N . LEU A 1 402 ? -26.355 -8.149 16.657 1.00 97.50 402 LEU A N 1
ATOM 3269 C CA . LEU A 1 402 ? -26.352 -7.353 15.430 1.00 97.50 402 LEU A CA 1
ATOM 3270 C C . LEU A 1 402 ? -25.598 -8.063 14.299 1.00 97.50 402 LEU A C 1
ATOM 3272 O O . LEU A 1 402 ? -26.101 -8.112 13.178 1.00 97.50 402 LEU A O 1
ATOM 3276 N N . THR A 1 403 ? -24.399 -8.574 14.577 1.00 96.88 403 THR A N 1
ATOM 3277 C CA . THR A 1 403 ? -23.518 -9.177 13.563 1.00 96.88 403 THR A CA 1
ATOM 3278 C C . THR A 1 403 ? -23.830 -10.650 13.325 1.00 96.88 403 THR A C 1
ATOM 3280 O O . THR A 1 403 ? -23.557 -11.161 12.242 1.00 96.88 403 THR A O 1
ATOM 3283 N N . ASN A 1 404 ? -24.387 -11.339 14.329 1.00 96.00 404 ASN A N 1
ATOM 3284 C CA . ASN A 1 404 ? -24.467 -12.799 14.391 1.00 96.00 404 ASN A CA 1
ATOM 3285 C C . ASN A 1 404 ? -23.089 -13.470 14.163 1.00 96.00 404 ASN A C 1
ATOM 3287 O O . ASN A 1 404 ? -22.995 -14.566 13.610 1.00 96.00 404 ASN A O 1
ATOM 3291 N N . ASP A 1 405 ? -22.022 -12.781 14.579 1.00 96.81 405 ASP A N 1
ATOM 3292 C CA . ASP A 1 405 ? -20.627 -13.218 14.540 1.00 96.81 405 ASP A CA 1
ATOM 3293 C C . ASP A 1 405 ? -19.895 -12.607 15.731 1.00 96.81 405 ASP A C 1
ATOM 3295 O O . ASP A 1 405 ? -19.732 -11.385 15.822 1.00 96.81 405 ASP A O 1
ATOM 3299 N N . TYR A 1 406 ? -19.477 -13.485 16.640 1.00 95.75 406 TYR A N 1
ATOM 3300 C CA . TYR A 1 406 ? -18.801 -13.114 17.874 1.00 95.75 406 TYR A CA 1
ATOM 3301 C C . TYR A 1 406 ? -17.510 -12.328 17.613 1.00 95.75 406 TYR A C 1
ATOM 3303 O O . TYR A 1 406 ? -17.275 -11.318 18.263 1.00 95.75 406 TYR A O 1
ATOM 3311 N N . THR A 1 407 ? -16.717 -12.712 16.608 1.00 96.56 407 THR A N 1
ATOM 3312 C CA . THR A 1 407 ? -15.445 -12.043 16.290 1.00 96.56 407 THR A CA 1
ATOM 3313 C C . THR A 1 407 ? -15.683 -10.604 15.837 1.00 96.56 407 THR A C 1
ATOM 3315 O O . THR A 1 407 ? -15.130 -9.673 16.418 1.00 96.56 407 THR A O 1
ATOM 3318 N N . LEU A 1 408 ? -16.567 -10.391 14.855 1.00 97.44 408 LEU A N 1
ATOM 3319 C CA . LEU A 1 408 ? -16.869 -9.036 14.382 1.00 97.44 408 LEU A CA 1
ATOM 3320 C C . LEU A 1 408 ? -17.552 -8.190 15.471 1.00 97.44 408 LEU A C 1
ATOM 3322 O O . LEU A 1 408 ? -17.319 -6.985 15.561 1.00 97.44 408 LEU A O 1
ATOM 3326 N N . ALA A 1 409 ? -18.380 -8.803 16.318 1.00 97.19 409 ALA A N 1
ATOM 3327 C CA . ALA A 1 409 ? -18.975 -8.119 17.461 1.00 97.19 409 ALA A CA 1
ATOM 3328 C C . ALA A 1 409 ? -17.919 -7.647 18.466 1.00 97.19 409 ALA A C 1
ATOM 3330 O O . ALA A 1 409 ? -17.964 -6.492 18.899 1.00 97.19 409 ALA A O 1
ATOM 3331 N N . SER A 1 410 ? -16.956 -8.511 18.798 1.00 96.62 410 SER A N 1
ATOM 3332 C CA . SER A 1 410 ? -15.812 -8.166 19.638 1.00 96.62 410 SER A CA 1
ATOM 3333 C C . SER A 1 410 ? -14.993 -7.033 19.024 1.00 96.62 410 SER A C 1
ATOM 3335 O O . SER A 1 410 ? -14.667 -6.093 19.742 1.00 96.62 410 SER A O 1
ATOM 3337 N N . ASP A 1 411 ? -14.731 -7.051 17.714 1.00 97.56 411 ASP A N 1
ATOM 3338 C CA . ASP A 1 411 ? -14.002 -5.976 17.025 1.00 97.56 411 ASP A CA 1
ATOM 3339 C C . ASP A 1 411 ? -14.708 -4.622 17.178 1.00 97.56 411 ASP A C 1
ATOM 3341 O O . ASP A 1 411 ? -14.095 -3.627 17.572 1.00 97.56 411 ASP A O 1
ATOM 3345 N N . LEU A 1 412 ? -16.019 -4.572 16.912 1.00 98.06 412 LEU A N 1
ATOM 3346 C CA . LEU A 1 412 ? -16.816 -3.349 17.053 1.00 98.06 412 LEU A CA 1
ATOM 3347 C C . LEU A 1 412 ? -16.827 -2.844 18.499 1.00 98.06 412 LEU A C 1
ATOM 3349 O O . LEU A 1 412 ? -16.681 -1.644 18.744 1.00 98.06 412 LEU A O 1
ATOM 3353 N N . PHE A 1 413 ? -17.007 -3.753 19.457 1.00 96.19 413 PHE A N 1
ATOM 3354 C CA . PHE A 1 413 ? -17.095 -3.419 20.873 1.00 96.19 413 PHE A CA 1
ATOM 3355 C C . PHE A 1 413 ? -15.755 -2.960 21.457 1.00 96.19 413 PHE A C 1
ATOM 3357 O O . PHE A 1 413 ? -15.728 -1.978 22.197 1.00 96.19 413 PHE A O 1
ATOM 3364 N N . LEU A 1 414 ? -14.657 -3.639 21.119 1.00 95.88 414 LEU A N 1
ATOM 3365 C CA . LEU A 1 414 ? -13.344 -3.421 21.723 1.00 95.88 414 LEU A CA 1
ATOM 3366 C C . LEU A 1 414 ? -12.526 -2.352 20.999 1.00 95.88 414 LEU A C 1
ATOM 3368 O O . LEU A 1 414 ? -11.854 -1.557 21.652 1.00 95.88 414 LEU A O 1
ATOM 3372 N N . PHE A 1 415 ? -12.552 -2.312 19.665 1.00 97.81 415 PHE A N 1
ATOM 3373 C CA . PHE A 1 415 ? -11.630 -1.456 18.918 1.00 97.81 415 PHE A CA 1
ATOM 3374 C C . PHE A 1 415 ? -12.164 -0.041 18.716 1.00 97.81 415 PHE A C 1
ATOM 3376 O O . PHE A 1 415 ? -11.381 0.897 18.828 1.00 97.81 415 PHE A O 1
ATOM 3383 N N . LEU A 1 416 ? -13.463 0.155 18.448 1.00 98.06 416 LEU A N 1
ATOM 3384 C CA . LEU A 1 416 ? -14.007 1.500 18.196 1.00 98.06 416 LEU A CA 1
ATOM 3385 C C . LEU A 1 416 ? -13.758 2.488 19.353 1.00 98.06 416 LEU A C 1
ATOM 3387 O O . LEU A 1 416 ? -13.333 3.611 19.061 1.00 98.06 416 LEU A O 1
ATOM 3391 N N . PRO A 1 417 ? -13.937 2.108 20.640 1.00 96.69 417 PRO A N 1
ATOM 3392 C CA . PRO A 1 417 ? -13.542 2.953 21.765 1.00 96.69 417 PRO A CA 1
ATOM 3393 C C . PRO A 1 417 ? -12.078 3.393 21.705 1.00 96.69 417 PRO A C 1
ATOM 3395 O O . PRO A 1 417 ? -11.782 4.585 21.799 1.00 96.69 417 PRO A O 1
ATOM 3398 N N . GLU A 1 418 ? -11.163 2.440 21.508 1.00 97.62 418 GLU A N 1
ATOM 3399 C CA . GLU A 1 418 ? -9.724 2.714 21.497 1.00 97.62 418 GLU A CA 1
ATOM 3400 C C . GLU A 1 418 ? -9.299 3.524 20.269 1.00 97.62 418 GLU A C 1
ATOM 3402 O O . GLU A 1 418 ? -8.475 4.421 20.394 1.00 97.62 418 GLU A O 1
ATOM 3407 N N . ILE A 1 419 ? -9.908 3.287 19.104 1.00 97.44 419 ILE A N 1
ATOM 3408 C CA . ILE A 1 419 ? -9.683 4.081 17.888 1.00 97.44 419 ILE A CA 1
ATOM 3409 C C . ILE A 1 419 ? -10.085 5.544 18.118 1.00 97.44 419 ILE A C 1
ATOM 3411 O O . ILE A 1 419 ? -9.354 6.452 17.723 1.00 97.44 419 ILE A O 1
ATOM 3415 N N . CYS A 1 420 ? -11.228 5.792 18.766 1.00 97.94 420 CYS A N 1
ATOM 3416 C CA . CYS A 1 420 ? -11.673 7.155 19.059 1.00 97.94 420 CYS A CA 1
ATOM 3417 C C . CYS A 1 420 ? -10.753 7.846 20.072 1.00 97.94 420 CYS A C 1
ATOM 3419 O O . CYS A 1 420 ? -10.403 9.009 19.884 1.00 97.94 420 CYS A O 1
ATOM 3421 N N . ALA A 1 421 ? -10.331 7.133 21.119 1.00 96.81 421 ALA A N 1
ATOM 3422 C CA . ALA A 1 421 ? -9.412 7.673 22.115 1.00 96.81 421 ALA A CA 1
ATOM 3423 C C . ALA A 1 421 ? -8.020 7.959 21.529 1.00 96.81 421 ALA A C 1
ATOM 3425 O O . ALA A 1 421 ? -7.483 9.043 21.752 1.00 96.81 421 ALA A O 1
ATOM 3426 N N . ASP A 1 422 ? -7.460 7.040 20.737 1.00 94.75 422 ASP A N 1
ATOM 3427 C CA . ASP A 1 422 ? -6.185 7.253 20.047 1.00 94.75 422 ASP A CA 1
ATOM 3428 C C . ASP A 1 422 ? -6.252 8.466 19.115 1.00 94.75 422 ASP A C 1
ATOM 3430 O O . ASP A 1 422 ? -5.314 9.259 19.081 1.00 94.75 422 ASP A O 1
ATOM 3434 N N . ASN A 1 423 ? -7.360 8.643 18.386 1.00 95.12 423 ASN A N 1
ATOM 3435 C CA . ASN A 1 423 ? -7.552 9.800 17.513 1.00 95.12 423 ASN A CA 1
ATOM 3436 C C . ASN A 1 423 ? -7.605 11.123 18.299 1.00 95.12 423 ASN A C 1
ATOM 3438 O O . ASN A 1 423 ? -6.976 12.098 17.890 1.00 95.12 423 ASN A O 1
ATOM 3442 N N . GLU A 1 424 ? -8.319 11.161 19.428 1.00 95.81 424 GLU A N 1
ATOM 3443 C CA . GLU A 1 424 ? -8.456 12.374 20.246 1.00 95.81 424 GLU A CA 1
ATOM 3444 C C . GLU A 1 424 ? -7.142 12.774 20.921 1.00 95.81 424 GLU A C 1
ATOM 3446 O O . GLU A 1 424 ? -6.760 13.946 20.938 1.00 95.81 424 GLU A O 1
ATOM 3451 N N . PHE A 1 425 ? -6.441 11.795 21.492 1.00 94.12 425 PHE A N 1
ATOM 3452 C CA . PHE A 1 425 ? -5.324 12.046 22.396 1.00 94.12 425 PHE A CA 1
ATOM 3453 C C . PHE A 1 425 ? -3.955 11.805 21.765 1.00 94.12 425 PHE A C 1
ATOM 3455 O O . PHE A 1 425 ? -2.960 11.949 22.471 1.00 94.12 425 PHE A O 1
ATOM 3462 N N . PHE A 1 426 ? -3.875 11.529 20.457 1.00 90.62 426 PHE A N 1
ATOM 3463 C CA . PHE A 1 426 ? -2.669 11.069 19.753 1.00 90.62 426 PHE A CA 1
ATOM 3464 C C . PHE A 1 426 ? -1.356 11.765 20.169 1.00 90.62 426 PHE A C 1
ATOM 3466 O O . PHE A 1 426 ? -0.334 11.124 20.419 1.00 90.62 426 PHE A O 1
ATOM 3473 N N . ASN A 1 427 ? -1.388 13.100 20.279 1.00 90.06 427 ASN A N 1
ATOM 3474 C CA . ASN A 1 427 ? -0.221 13.927 20.612 1.00 90.06 427 ASN A CA 1
ATOM 3475 C C . ASN A 1 427 ? 0.223 13.828 22.087 1.00 90.06 427 ASN A C 1
ATOM 3477 O O . ASN A 1 427 ? 1.357 14.174 22.422 1.00 90.06 427 ASN A O 1
ATOM 3481 N N . GLU A 1 428 ? -0.663 13.408 22.986 1.00 93.50 428 GLU A N 1
ATOM 3482 C CA . GLU A 1 428 ? -0.420 13.284 24.426 1.00 93.50 428 GLU A CA 1
ATOM 3483 C C . GLU A 1 428 ? -0.234 11.815 24.828 1.00 93.50 428 GLU A C 1
ATOM 3485 O O . GLU A 1 428 ? 0.774 11.478 25.454 1.00 93.50 428 GLU A O 1
ATOM 3490 N N . LEU A 1 429 ? -1.178 10.951 24.449 1.00 92.88 429 LEU A N 1
ATOM 3491 C CA . LEU A 1 429 ? -1.166 9.512 24.680 1.00 92.88 429 LEU A CA 1
ATOM 3492 C C . LEU A 1 429 ? -1.759 8.794 23.468 1.00 92.88 429 LEU A C 1
ATOM 3494 O O . LEU A 1 429 ? -2.874 9.096 23.056 1.00 92.88 429 LEU A O 1
ATOM 3498 N N . HIS A 1 430 ? -1.035 7.816 22.942 1.00 90.94 430 HIS A N 1
ATOM 3499 C CA . HIS A 1 430 ? -1.510 6.952 21.867 1.00 90.94 430 HIS A CA 1
ATOM 3500 C C . HIS A 1 430 ? -1.103 5.519 22.144 1.00 90.94 430 HIS A C 1
ATOM 3502 O O . HIS A 1 430 ? -0.132 5.251 22.858 1.00 90.94 430 HIS A O 1
ATOM 3508 N N . SER A 1 431 ? -1.829 4.584 21.556 1.00 92.31 431 SER A N 1
ATOM 3509 C CA . SER A 1 431 ? -1.445 3.195 21.639 1.00 92.31 431 SER A CA 1
ATOM 3510 C C . SER A 1 431 ? -0.488 2.772 20.522 1.00 92.31 431 SER A C 1
ATOM 3512 O O . SER A 1 431 ? -0.601 3.209 19.373 1.00 92.31 431 SER A O 1
ATOM 3514 N N . GLY A 1 432 ? 0.471 1.914 20.872 1.00 91.25 432 GLY A N 1
ATOM 3515 C CA . GLY A 1 432 ? 1.477 1.387 19.954 1.00 91.25 432 GLY A CA 1
ATOM 3516 C C . GLY A 1 432 ? 0.875 0.547 18.823 1.00 91.25 432 GLY A C 1
ATOM 3517 O O . GLY A 1 432 ? -0.328 0.288 18.761 1.00 91.25 432 GLY A O 1
ATOM 3518 N N . GLU A 1 433 ? 1.722 0.096 17.899 1.00 92.12 433 GLU A N 1
ATOM 3519 C CA . GLU A 1 433 ? 1.272 -0.677 16.730 1.00 92.12 433 GLU A CA 1
ATOM 3520 C C . GLU A 1 433 ? 0.831 -2.111 17.079 1.00 92.12 433 GLU A C 1
ATOM 3522 O O . GLU A 1 433 ? 0.110 -2.733 16.297 1.00 92.12 433 GLU A O 1
ATOM 3527 N N . LEU A 1 434 ? 1.260 -2.637 18.232 1.00 94.44 434 LEU A N 1
ATOM 3528 C CA . LEU A 1 434 ? 0.964 -3.994 18.690 1.00 94.44 434 LEU A CA 1
ATOM 3529 C C . LEU A 1 434 ? -0.258 -4.038 19.613 1.00 94.44 434 LEU A C 1
ATOM 3531 O O . LEU A 1 434 ? -0.401 -3.241 20.540 1.00 94.44 434 LEU A O 1
ATOM 3535 N N . ILE A 1 435 ? -1.091 -5.050 19.396 1.00 95.75 435 ILE A N 1
ATOM 3536 C CA . ILE A 1 435 ? -2.192 -5.447 20.268 1.00 95.75 435 ILE A CA 1
ATOM 3537 C C . ILE A 1 435 ? -1.836 -6.788 20.899 1.00 95.75 435 ILE A C 1
ATOM 3539 O O . ILE A 1 435 ? -1.431 -7.717 20.199 1.00 95.75 435 ILE A O 1
ATOM 3543 N N . ASN A 1 436 ? -2.018 -6.903 22.214 1.00 96.81 436 ASN A N 1
ATOM 3544 C CA . ASN A 1 436 ? -1.934 -8.182 22.912 1.00 96.81 436 ASN A CA 1
ATOM 3545 C C . ASN A 1 436 ? -3.331 -8.775 23.090 1.00 96.81 436 ASN A C 1
ATOM 3547 O O . ASN A 1 436 ? -4.218 -8.129 23.646 1.00 96.81 436 ASN A O 1
ATOM 3551 N N . PHE A 1 437 ? -3.504 -10.022 22.680 1.00 96.88 437 PHE A N 1
ATOM 3552 C CA . PHE A 1 437 ? -4.715 -10.790 22.923 1.00 96.88 437 PHE A CA 1
ATOM 3553 C C . PHE A 1 437 ? -4.459 -11.794 24.044 1.00 96.88 437 PHE A C 1
ATOM 3555 O O . PHE A 1 437 ? -3.556 -12.632 23.961 1.00 96.88 437 PHE A O 1
ATOM 3562 N N . ASN A 1 438 ? -5.241 -11.675 25.114 1.00 97.00 438 ASN A N 1
ATOM 3563 C CA . ASN A 1 438 ? -5.215 -12.567 26.262 1.00 97.00 438 ASN A CA 1
ATOM 3564 C C . ASN A 1 438 ? -6.465 -13.444 26.216 1.00 97.00 438 ASN A C 1
ATOM 3566 O O . ASN A 1 438 ? -7.553 -12.999 26.575 1.00 97.00 438 ASN A O 1
ATOM 3570 N N . PHE A 1 439 ? -6.282 -14.677 25.767 1.00 96.25 439 PHE A N 1
ATOM 3571 C CA . PHE A 1 439 ? -7.324 -15.689 25.737 1.00 96.25 439 PHE A CA 1
ATOM 3572 C C . PHE A 1 439 ? -7.485 -16.343 27.113 1.00 96.25 439 PHE A C 1
ATOM 3574 O O . PHE A 1 439 ? -6.569 -16.316 27.947 1.00 96.25 439 PHE A O 1
ATOM 3581 N N . GLU A 1 440 ? -8.634 -16.980 27.342 1.00 93.62 440 GLU A N 1
ATOM 3582 C CA . GLU A 1 440 ? -8.831 -17.840 28.514 1.00 93.62 440 GLU A CA 1
ATOM 3583 C C . GLU A 1 440 ? -7.794 -18.974 28.535 1.00 93.62 440 GLU A C 1
ATOM 3585 O O . GLU A 1 440 ? -7.138 -19.226 29.558 1.00 93.62 440 GLU A O 1
ATOM 3590 N N . SER A 1 441 ? -7.581 -19.603 27.376 1.00 92.81 441 SER A N 1
ATOM 3591 C CA . SER A 1 441 ? -6.497 -20.556 27.157 1.00 92.81 441 SER A CA 1
ATOM 3592 C C . SER A 1 441 ? -5.182 -19.828 26.887 1.00 92.81 441 SER A C 1
ATOM 3594 O O . SER A 1 441 ? -4.919 -19.343 25.788 1.00 92.81 441 SER A O 1
ATOM 3596 N N . LYS A 1 442 ? -4.300 -19.793 27.894 1.00 90.75 442 LYS A N 1
ATOM 3597 C CA . LYS A 1 442 ? -3.025 -19.050 27.848 1.00 90.75 442 LYS A CA 1
ATOM 3598 C C . LYS A 1 442 ? -2.108 -19.429 26.685 1.00 90.75 442 LYS A C 1
ATOM 3600 O O . LYS A 1 442 ? -1.276 -18.619 26.290 1.00 90.75 442 LYS A O 1
ATOM 3605 N N . GLU A 1 443 ? -2.209 -20.648 26.165 1.00 90.94 443 GLU A N 1
ATOM 3606 C CA . GLU A 1 443 ? -1.464 -21.106 24.991 1.00 90.94 443 GLU A CA 1
ATOM 3607 C C . GLU A 1 443 ? -1.861 -20.402 23.686 1.00 90.94 443 GLU A C 1
ATOM 3609 O O . GLU A 1 443 ? -1.072 -20.422 22.744 1.00 90.94 443 GLU A O 1
ATOM 3614 N N . LYS A 1 444 ? -3.043 -19.774 23.630 1.00 92.12 444 LYS A N 1
ATOM 3615 C CA . LYS A 1 444 ? -3.505 -18.976 22.487 1.00 92.12 444 LYS A CA 1
ATOM 3616 C C . LYS A 1 444 ? -3.067 -17.512 22.563 1.00 92.12 444 LYS A C 1
ATOM 3618 O O . LYS A 1 444 ? -3.210 -16.794 21.578 1.00 92.12 444 LYS A O 1
ATOM 3623 N N . ASN A 1 445 ? -2.535 -17.055 23.702 1.00 95.06 445 ASN A N 1
ATOM 3624 C CA . ASN A 1 445 ? -2.114 -15.664 23.864 1.00 95.06 445 ASN A CA 1
ATOM 3625 C C . ASN A 1 445 ? -1.100 -15.269 22.792 1.00 95.06 445 ASN A C 1
ATOM 3627 O O . ASN A 1 445 ? -0.084 -15.939 22.598 1.00 95.06 445 ASN A O 1
ATOM 3631 N N . CYS A 1 446 ? -1.348 -14.137 22.143 1.00 95.12 446 CYS A N 1
ATOM 3632 C CA . CYS A 1 446 ? -0.514 -13.660 21.052 1.00 95.12 446 CYS A CA 1
ATOM 3633 C C . CYS A 1 446 ? -0.439 -12.132 21.019 1.00 95.12 446 CYS A C 1
ATOM 3635 O O . CYS A 1 446 ? -1.268 -11.430 21.599 1.00 95.12 446 CYS A O 1
ATOM 3637 N N . SER A 1 447 ? 0.549 -11.626 20.286 1.00 95.38 447 SER A N 1
ATOM 3638 C CA . SER A 1 447 ? 0.700 -10.205 19.978 1.00 95.38 447 SER A CA 1
ATOM 3639 C C . SER A 1 447 ? 0.699 -10.027 18.467 1.00 95.38 447 SER A C 1
ATOM 3641 O O . SER A 1 447 ? 1.412 -10.749 17.771 1.00 95.38 447 SER A O 1
ATOM 3643 N N . LEU A 1 448 ? -0.087 -9.078 17.967 1.00 95.56 448 LEU A N 1
ATOM 3644 C CA . LEU A 1 448 ? -0.274 -8.839 16.535 1.00 95.56 448 LEU A CA 1
ATOM 3645 C C . LEU A 1 448 ? -0.170 -7.353 16.231 1.00 95.56 448 LEU A C 1
ATOM 3647 O O . LEU A 1 448 ? -0.547 -6.521 17.055 1.00 95.56 448 LEU A O 1
ATOM 3651 N N . TYR A 1 449 ? 0.303 -7.011 15.037 1.00 96.25 449 TYR A N 1
ATOM 3652 C CA . TYR A 1 449 ? 0.211 -5.638 14.558 1.00 96.25 449 TYR A CA 1
ATOM 3653 C C . TYR A 1 449 ? -1.234 -5.320 14.172 1.00 96.25 449 TYR A C 1
ATOM 3655 O O . TYR A 1 449 ? -1.896 -6.125 13.516 1.00 96.25 449 TYR A O 1
ATOM 3663 N N . LYS A 1 450 ? -1.699 -4.110 14.497 1.00 96.12 450 LYS A N 1
ATOM 3664 C CA . LYS A 1 450 ? -3.022 -3.591 14.096 1.00 96.12 450 LYS A CA 1
ATOM 3665 C C . LYS A 1 450 ? -3.313 -3.773 12.602 1.00 96.12 450 LYS A C 1
ATOM 3667 O O . LYS A 1 450 ? -4.434 -4.088 12.225 1.00 96.12 450 LYS A O 1
ATOM 3672 N N . THR A 1 451 ? -2.293 -3.636 11.755 1.00 95.81 451 THR A N 1
ATOM 3673 C CA . THR A 1 451 ? -2.390 -3.777 10.293 1.00 95.81 451 THR A CA 1
ATOM 3674 C C . THR A 1 451 ? -2.581 -5.211 9.804 1.00 95.81 451 THR A C 1
ATOM 3676 O O . THR A 1 451 ? -2.974 -5.404 8.651 1.00 95.81 451 THR A O 1
ATOM 3679 N N . GLN A 1 452 ? -2.288 -6.209 10.645 1.00 96.38 452 GLN A N 1
ATOM 3680 C CA . GLN A 1 452 ? -2.537 -7.612 10.315 1.00 96.38 452 GLN A CA 1
ATOM 3681 C C . GLN A 1 452 ? -4.017 -7.965 10.452 1.00 96.38 452 GLN A C 1
ATOM 3683 O O . GLN A 1 452 ? -4.491 -8.812 9.702 1.00 96.38 452 GLN A O 1
ATOM 3688 N N . LEU A 1 453 ? -4.732 -7.303 11.366 1.00 95.69 453 LEU A N 1
ATOM 3689 C CA . LEU A 1 453 ? -6.165 -7.495 11.563 1.00 95.69 453 LEU A CA 1
ATOM 3690 C C . LEU A 1 453 ? -6.933 -6.895 10.386 1.00 95.69 453 LEU A C 1
ATOM 3692 O O . LEU A 1 453 ? -6.679 -5.755 9.981 1.00 95.69 453 LEU A O 1
ATOM 3696 N N . TYR A 1 454 ? -7.895 -7.639 9.847 1.00 93.88 454 TYR A N 1
ATOM 3697 C CA . TYR A 1 454 ? -8.686 -7.172 8.710 1.00 93.88 454 TYR A CA 1
ATOM 3698 C C . TYR A 1 454 ? -9.521 -5.927 9.059 1.00 93.88 454 TYR A C 1
ATOM 3700 O O . TYR A 1 454 ? -9.629 -4.993 8.262 1.00 93.88 454 TYR A O 1
ATOM 3708 N N . THR A 1 455 ? -10.091 -5.897 10.265 1.00 95.31 455 THR A N 1
ATOM 3709 C CA . THR A 1 455 ? -11.128 -4.940 10.675 1.00 95.31 455 THR A CA 1
ATOM 3710 C C . THR A 1 455 ? -10.609 -3.693 11.375 1.00 95.31 455 THR A C 1
ATOM 3712 O O . THR A 1 455 ? -11.238 -2.651 11.222 1.00 95.31 455 THR A O 1
ATOM 3715 N N . TYR A 1 456 ? -9.483 -3.745 12.099 1.00 96.56 456 TYR A N 1
ATOM 3716 C CA . TYR A 1 456 ? -9.074 -2.674 13.025 1.00 96.56 456 TYR A CA 1
ATOM 3717 C C . TYR A 1 456 ? -9.067 -1.281 12.371 1.00 96.56 456 TYR A C 1
ATOM 3719 O O . TYR A 1 456 ? -9.767 -0.371 12.811 1.00 96.56 456 TYR A O 1
ATOM 3727 N N . HIS A 1 457 ? -8.330 -1.110 11.271 1.00 95.31 457 HIS A N 1
ATOM 3728 C CA . HIS A 1 457 ? -8.310 0.169 10.550 1.00 95.31 457 HIS A CA 1
ATOM 3729 C C . HIS A 1 457 ? -9.563 0.387 9.690 1.00 95.31 457 HIS A C 1
ATOM 3731 O O . HIS A 1 457 ? -9.979 1.529 9.498 1.00 95.31 457 HIS A O 1
ATOM 3737 N N . LEU A 1 458 ? -10.183 -0.692 9.202 1.00 95.12 458 LEU A N 1
ATOM 3738 C CA . LEU A 1 458 ? -11.352 -0.645 8.324 1.00 95.12 458 LEU A CA 1
ATOM 3739 C C . LEU A 1 458 ? -12.569 -0.030 9.029 1.00 95.12 458 LEU A C 1
ATOM 3741 O O . LEU A 1 458 ? -13.159 0.925 8.527 1.00 95.12 458 LEU A O 1
ATOM 3745 N N . ILE A 1 459 ? -12.915 -0.532 10.217 1.00 97.75 459 ILE A N 1
ATOM 3746 C CA . ILE A 1 459 ? -14.064 -0.034 10.983 1.00 97.75 459 ILE A CA 1
ATOM 3747 C C . ILE A 1 459 ? -13.834 1.394 11.486 1.00 97.75 459 ILE A C 1
ATOM 3749 O O . ILE A 1 459 ? -14.778 2.178 11.540 1.00 97.75 459 ILE A O 1
ATOM 3753 N N . GLY A 1 460 ? -12.582 1.749 11.805 1.00 97.38 460 GLY A N 1
ATOM 3754 C CA . GLY A 1 460 ? -12.203 3.114 12.163 1.00 97.38 460 GLY A CA 1
ATOM 3755 C C . GLY A 1 460 ? -12.407 4.081 10.999 1.00 97.38 460 GLY A C 1
ATOM 3756 O O . GLY A 1 460 ? -13.042 5.120 11.167 1.00 97.38 460 GLY A O 1
ATOM 3757 N N . GLY A 1 461 ? -11.944 3.703 9.802 1.00 95.69 461 GLY A N 1
ATOM 3758 C CA . GLY A 1 461 ? -12.188 4.457 8.572 1.00 95.69 461 GLY A CA 1
ATOM 3759 C C . GLY A 1 461 ? -13.681 4.675 8.323 1.00 95.69 461 GLY A C 1
ATOM 3760 O O . GLY A 1 461 ? -14.119 5.812 8.172 1.00 95.69 461 GLY A O 1
ATOM 3761 N N . TYR A 1 462 ? -14.487 3.612 8.394 1.00 97.56 462 TYR A N 1
ATOM 3762 C CA . TYR A 1 462 ? -15.940 3.718 8.231 1.00 97.56 462 TYR A CA 1
ATOM 3763 C C . TYR A 1 462 ? -16.617 4.592 9.278 1.00 97.56 462 TYR A C 1
ATOM 3765 O O . TYR A 1 462 ? -17.491 5.384 8.928 1.00 97.56 462 TYR A O 1
ATOM 3773 N N . LEU A 1 463 ? -16.215 4.499 10.546 1.00 98.50 463 LEU A N 1
ATOM 3774 C CA . LEU A 1 463 ? -16.768 5.352 11.591 1.00 98.50 463 LEU A CA 1
ATOM 3775 C C . LEU A 1 463 ? -16.522 6.834 11.277 1.00 98.50 463 LEU A C 1
ATOM 3777 O O . LEU A 1 463 ? -17.453 7.643 11.310 1.00 98.50 463 LEU A O 1
ATOM 3781 N N . PHE A 1 464 ? -15.287 7.192 10.923 1.00 97.56 464 PHE A N 1
ATOM 3782 C CA . PHE A 1 464 ? -14.948 8.575 10.603 1.00 97.56 464 PHE A CA 1
ATOM 3783 C C . PHE A 1 464 ? -15.574 9.047 9.285 1.00 97.56 464 PHE A C 1
ATOM 3785 O O . PHE A 1 464 ? -15.954 10.212 9.181 1.00 97.56 464 PHE A O 1
ATOM 3792 N N . ASP A 1 465 ? -15.774 8.170 8.304 1.00 95.44 465 ASP A N 1
ATOM 3793 C CA . ASP A 1 465 ? -16.521 8.484 7.079 1.00 95.44 465 ASP A CA 1
ATOM 3794 C C . ASP A 1 465 ? -17.994 8.788 7.372 1.00 95.44 465 ASP A C 1
ATOM 3796 O O . ASP A 1 465 ? -18.554 9.765 6.860 1.00 95.44 465 ASP A O 1
ATOM 3800 N N . LEU A 1 466 ? -18.620 8.005 8.253 1.00 97.94 466 LEU A N 1
ATOM 3801 C CA . LEU A 1 466 ? -19.982 8.254 8.723 1.00 97.94 466 LEU A CA 1
ATOM 3802 C C . LEU A 1 466 ? -20.079 9.588 9.479 1.00 97.94 466 LEU A C 1
ATOM 3804 O O . LEU A 1 466 ? -21.054 10.322 9.301 1.00 97.94 466 LEU A O 1
ATOM 3808 N N . PHE A 1 467 ? -19.060 9.948 10.265 1.00 97.81 467 PHE A N 1
ATOM 3809 C CA . PHE A 1 467 ? -19.006 11.255 10.924 1.00 97.81 467 PHE A CA 1
ATOM 3810 C C . PHE A 1 467 ? -18.852 12.405 9.925 1.00 97.81 467 PHE A C 1
ATOM 3812 O O . PHE A 1 467 ? -19.610 13.373 9.978 1.00 97.81 467 PHE A O 1
ATOM 3819 N N . ARG A 1 468 ? -17.925 12.295 8.965 1.00 95.06 468 ARG A N 1
ATOM 3820 C CA . ARG A 1 468 ? -17.703 13.329 7.937 1.00 95.06 468 ARG A CA 1
ATOM 3821 C C . ARG A 1 468 ? -18.920 13.538 7.038 1.00 95.06 468 ARG A C 1
ATOM 3823 O O . ARG A 1 468 ? -19.176 14.659 6.611 1.00 95.06 468 ARG A O 1
ATOM 3830 N N . SER A 1 469 ? -19.672 12.475 6.764 1.00 94.19 469 SER A N 1
ATOM 3831 C CA . SER A 1 469 ? -20.892 12.522 5.948 1.00 94.19 469 SER A CA 1
ATOM 3832 C C . SER A 1 469 ? -22.136 13.006 6.706 1.00 94.19 469 SER A C 1
ATOM 3834 O O . SER A 1 469 ? -23.178 13.205 6.082 1.00 94.19 469 SER A O 1
ATOM 3836 N N . GLY A 1 470 ? -22.054 13.216 8.026 1.00 95.06 470 GLY A N 1
ATOM 3837 C CA . GLY A 1 470 ? -23.202 13.631 8.840 1.00 95.06 470 GLY A CA 1
ATOM 3838 C C . GLY A 1 470 ? -24.276 12.545 8.967 1.00 95.06 470 GLY A C 1
ATOM 3839 O O . GLY A 1 470 ? -25.470 12.848 9.066 1.00 95.06 470 GLY A O 1
ATOM 3840 N N . SER A 1 471 ? -23.867 11.273 8.928 1.00 96.62 471 SER A N 1
ATOM 3841 C CA . SER A 1 471 ? -24.773 10.117 8.894 1.00 96.62 471 SER A CA 1
ATOM 3842 C C . SER A 1 471 ? -25.625 9.950 10.160 1.00 96.62 471 SER A C 1
ATOM 3844 O O . SER A 1 471 ? -26.560 9.147 10.163 1.00 96.62 471 SER A O 1
ATOM 3846 N N . PHE A 1 472 ? -25.351 10.712 11.225 1.00 96.62 472 PHE A N 1
ATOM 3847 C CA . PHE A 1 472 ? -26.055 10.642 12.507 1.00 96.62 472 PHE A CA 1
ATOM 3848 C C . PHE A 1 472 ? -26.815 11.930 12.844 1.00 96.62 472 PHE A C 1
ATOM 3850 O O . PHE A 1 472 ? -27.178 12.163 13.999 1.00 96.62 472 PHE A O 1
ATOM 3857 N N . SER A 1 473 ? -27.132 12.750 11.834 1.00 94.62 473 SER A N 1
ATOM 3858 C CA . SER A 1 473 ? -27.997 13.932 11.976 1.00 94.62 473 SER A CA 1
ATOM 3859 C C . SER A 1 473 ? -27.507 14.940 13.029 1.00 94.62 473 SER A C 1
ATOM 3861 O O . SER A 1 473 ? -28.318 15.507 13.766 1.00 94.62 473 SER A O 1
ATOM 3863 N N . GLY A 1 474 ? -26.193 15.168 13.115 1.00 94.56 474 GLY A N 1
ATOM 3864 C CA . GLY A 1 474 ? -25.598 16.139 14.041 1.00 94.56 474 GLY A CA 1
ATOM 3865 C C . GLY A 1 474 ? -25.223 15.571 15.414 1.00 94.56 474 GLY A C 1
ATOM 3866 O O . GLY A 1 474 ? -24.851 16.340 16.299 1.00 94.56 474 GLY A O 1
ATOM 3867 N N . LYS A 1 475 ? -25.346 14.252 15.616 1.00 97.31 475 LYS A N 1
ATOM 3868 C CA . LYS A 1 475 ? -25.011 13.552 16.871 1.00 97.31 475 LYS A CA 1
ATOM 3869 C C . LYS A 1 475 ? -23.649 12.851 16.839 1.00 97.31 475 LYS A C 1
ATOM 3871 O O . LYS A 1 475 ? -23.346 12.053 17.719 1.00 97.31 475 LYS A O 1
ATOM 3876 N N . GLU A 1 476 ? -22.822 13.134 15.840 1.00 97.38 476 GLU A N 1
ATOM 3877 C CA . GLU A 1 476 ? -21.507 12.517 15.638 1.00 97.38 476 GLU A CA 1
ATOM 3878 C C . GLU A 1 476 ? -20.606 12.701 16.870 1.00 97.38 476 GLU A C 1
ATOM 3880 O O . GLU A 1 476 ? -20.014 11.742 17.360 1.00 97.38 476 GLU A O 1
ATOM 3885 N N . ASN A 1 477 ? -20.582 13.914 17.433 1.00 96.75 477 ASN A N 1
ATOM 3886 C CA . ASN A 1 477 ? -19.796 14.224 18.630 1.00 96.75 477 ASN A CA 1
ATOM 3887 C C . ASN A 1 477 ? -20.275 13.459 19.873 1.00 96.75 477 ASN A C 1
ATOM 3889 O O . ASN A 1 477 ? -19.451 13.096 20.709 1.00 96.75 477 ASN A O 1
ATOM 3893 N N . ASP A 1 478 ? -21.580 13.192 19.993 1.00 96.44 478 ASP A N 1
ATOM 3894 C CA . ASP A 1 478 ? -22.131 12.429 21.119 1.00 96.44 478 ASP A CA 1
ATOM 3895 C C . ASP A 1 478 ? -21.674 10.966 21.044 1.00 96.44 478 ASP A C 1
ATOM 3897 O O . ASP A 1 478 ? -21.283 10.378 22.051 1.00 96.44 478 ASP A O 1
ATOM 3901 N N . ILE A 1 479 ? -21.681 10.384 19.840 1.00 96.69 479 ILE A N 1
ATOM 3902 C CA . ILE A 1 479 ? -21.184 9.023 19.589 1.00 96.69 479 ILE A CA 1
ATOM 3903 C C . ILE A 1 479 ? -19.689 8.948 19.894 1.00 96.69 479 ILE A C 1
ATOM 3905 O O . ILE A 1 479 ? -19.251 8.068 20.632 1.00 96.69 479 ILE A O 1
ATOM 3909 N N . TYR A 1 480 ? -18.918 9.888 19.349 1.00 97.69 480 TYR A N 1
ATOM 3910 C CA . TYR A 1 480 ? -17.474 9.949 19.535 1.00 97.69 480 TYR A CA 1
ATOM 3911 C C . TYR A 1 480 ? -17.093 10.076 21.017 1.00 97.69 480 TYR A C 1
ATOM 3913 O O . TYR A 1 480 ? -16.277 9.301 21.513 1.00 97.69 480 TYR A O 1
ATOM 3921 N N . ALA A 1 481 ? -17.755 10.968 21.763 1.00 95.81 481 ALA A N 1
ATOM 3922 C CA . ALA A 1 481 ? -17.540 11.119 23.201 1.00 95.81 481 ALA A CA 1
ATOM 3923 C C . ALA A 1 481 ? -17.900 9.847 23.986 1.00 95.81 481 ALA A C 1
ATOM 3925 O O . ALA A 1 481 ? -17.175 9.464 24.904 1.00 95.81 481 ALA A O 1
ATOM 3926 N N . LYS A 1 482 ? -18.988 9.158 23.619 1.00 94.69 482 LYS A N 1
ATOM 3927 C CA . LYS A 1 482 ? -19.366 7.885 24.246 1.00 94.69 482 LYS A CA 1
ATOM 3928 C C . LYS A 1 482 ? -18.329 6.793 24.013 1.00 94.69 482 LYS A C 1
ATOM 3930 O O . LYS A 1 482 ? -17.958 6.117 24.967 1.00 94.69 482 LYS A O 1
ATOM 3935 N N . PHE A 1 483 ? -17.823 6.651 22.788 1.00 96.31 483 PHE A N 1
ATOM 3936 C CA . PHE A 1 483 ? -16.737 5.713 22.503 1.00 96.31 483 PHE A CA 1
ATOM 3937 C C . PHE A 1 483 ? -15.472 6.049 23.298 1.00 96.31 483 PHE A C 1
ATOM 3939 O O . PHE A 1 483 ? -14.893 5.156 23.909 1.00 96.31 483 PHE A O 1
ATOM 3946 N N . ILE A 1 484 ? -15.085 7.325 23.382 1.00 95.88 484 ILE A N 1
ATOM 3947 C CA . ILE A 1 484 ? -13.944 7.747 24.210 1.00 95.88 484 ILE A CA 1
ATOM 3948 C C . ILE A 1 484 ? -14.156 7.367 25.679 1.00 95.88 484 ILE A C 1
ATOM 3950 O O . ILE A 1 484 ? -13.259 6.808 26.305 1.00 95.88 484 ILE A O 1
ATOM 3954 N N . ASN A 1 485 ? -15.345 7.608 26.232 1.00 92.12 485 ASN A N 1
ATOM 3955 C CA . ASN A 1 485 ? -15.650 7.275 27.625 1.00 92.12 485 ASN A CA 1
ATOM 3956 C C . ASN A 1 485 ? -15.613 5.762 27.911 1.00 92.12 485 ASN A C 1
ATOM 3958 O O . ASN A 1 485 ? -15.425 5.370 29.061 1.00 92.12 485 ASN A O 1
ATOM 3962 N N . MET A 1 486 ? -15.768 4.922 26.885 1.00 91.56 486 MET A N 1
ATOM 3963 C CA . MET A 1 486 ? -15.639 3.464 26.981 1.00 91.56 486 MET A CA 1
ATOM 3964 C C . MET A 1 486 ? -14.185 2.974 26.913 1.00 91.56 486 MET A C 1
ATOM 3966 O O . MET A 1 486 ? -13.924 1.825 27.261 1.00 91.56 486 MET A O 1
ATOM 3970 N N . SER A 1 487 ? -13.244 3.806 26.461 1.00 94.12 487 SER A N 1
ATOM 3971 C CA . SER A 1 487 ? -11.857 3.398 26.232 1.00 94.12 487 SER A CA 1
ATOM 3972 C C . SER A 1 487 ? -11.079 3.196 27.538 1.00 94.12 487 SER A C 1
ATOM 3974 O O . SER A 1 487 ? -11.042 4.043 28.445 1.00 94.12 487 SER A O 1
ATOM 3976 N N . ALA A 1 488 ? -10.362 2.077 27.600 1.00 92.00 488 ALA A N 1
ATOM 3977 C CA . ALA A 1 488 ? -9.351 1.832 28.615 1.00 92.00 488 ALA A CA 1
ATOM 3978 C C . ALA A 1 488 ? -8.166 2.799 28.450 1.00 92.00 488 ALA A C 1
ATOM 3980 O O . ALA A 1 488 ? -7.646 3.307 29.449 1.00 92.00 488 ALA A O 1
ATOM 3981 N N . GLY A 1 489 ? -7.780 3.119 27.209 1.00 92.19 489 GLY A N 1
ATOM 3982 C CA . GLY A 1 489 ? -6.796 4.155 26.893 1.00 92.19 489 GLY A CA 1
ATOM 3983 C C . GLY A 1 489 ? -7.163 5.521 27.480 1.00 92.19 489 GLY A C 1
ATOM 3984 O O . GLY A 1 489 ? -6.337 6.144 28.152 1.00 92.19 489 GLY A O 1
ATOM 3985 N N . TYR A 1 490 ? -8.420 5.954 27.344 1.00 94.06 490 TYR A N 1
ATOM 3986 C CA . TYR A 1 490 ? -8.905 7.196 27.954 1.00 94.06 490 TYR A CA 1
ATOM 3987 C C . TYR A 1 490 ? -8.879 7.152 29.491 1.00 94.06 490 TYR A C 1
ATOM 3989 O O . TYR A 1 490 ? -8.518 8.136 30.149 1.00 94.06 490 TYR A O 1
ATOM 3997 N N . SER A 1 491 ? -9.197 5.999 30.084 1.00 91.94 491 SER A N 1
ATOM 3998 C CA . SER A 1 491 ? -9.102 5.801 31.535 1.00 91.94 491 SER A CA 1
ATOM 3999 C C . SER A 1 491 ? -7.662 5.968 32.039 1.00 91.94 491 SER A C 1
ATOM 4001 O O . SER A 1 491 ? -7.427 6.645 33.046 1.00 91.94 491 SER A O 1
ATOM 4003 N N . ILE A 1 492 ? -6.684 5.415 31.312 1.00 92.12 492 ILE A N 1
ATOM 4004 C CA . ILE A 1 492 ? -5.250 5.583 31.595 1.00 92.12 492 ILE A CA 1
ATOM 4005 C C . ILE A 1 492 ? -4.838 7.047 31.413 1.00 92.12 492 ILE A C 1
ATOM 4007 O O . ILE A 1 492 ? -4.229 7.633 32.312 1.00 92.12 492 ILE A O 1
ATOM 4011 N N . TYR A 1 493 ? -5.203 7.654 30.281 1.00 93.12 493 TYR A N 1
ATOM 4012 C CA . TYR A 1 493 ? -4.934 9.059 29.980 1.00 93.12 493 TYR A CA 1
ATOM 4013 C C . TYR A 1 493 ? -5.411 9.973 31.108 1.00 93.12 493 TYR A C 1
ATOM 4015 O O . TYR A 1 493 ? -4.640 10.789 31.614 1.00 93.12 493 TYR A O 1
ATOM 4023 N N . SER A 1 494 ? -6.646 9.783 31.570 1.00 91.88 494 SER A N 1
ATOM 4024 C CA . SER A 1 494 ? -7.264 10.599 32.616 1.00 91.88 494 SER A CA 1
ATOM 4025 C C . SER A 1 494 ? -6.497 10.516 33.940 1.00 91.88 494 SER A C 1
ATOM 4027 O O . SER A 1 494 ? -6.267 11.535 34.599 1.00 91.88 494 SER A O 1
ATOM 4029 N N . GLN A 1 495 ? -6.036 9.318 34.318 1.00 90.88 495 GLN A N 1
ATOM 4030 C CA . GLN A 1 495 ? -5.226 9.116 35.523 1.00 90.88 495 GLN A CA 1
ATOM 4031 C C . GLN A 1 495 ? -3.844 9.771 35.397 1.00 90.88 495 GLN A C 1
ATOM 4033 O O . GLN A 1 495 ? -3.429 10.528 36.283 1.00 90.88 495 GLN A O 1
ATOM 4038 N N . ILE A 1 496 ? -3.147 9.521 34.284 1.00 92.00 496 ILE A N 1
ATOM 4039 C CA . ILE A 1 496 ? -1.787 10.021 34.049 1.00 92.00 496 ILE A CA 1
ATOM 4040 C C . ILE A 1 496 ? -1.781 11.544 33.929 1.00 92.00 496 ILE A C 1
ATOM 4042 O O . ILE A 1 496 ? -0.936 12.200 34.544 1.00 92.00 496 ILE A O 1
ATOM 4046 N N . LYS A 1 497 ? -2.731 12.121 33.188 1.00 91.38 497 LYS A N 1
ATOM 4047 C CA . LYS A 1 497 ? -2.837 13.569 32.995 1.00 91.38 497 LYS A CA 1
ATOM 4048 C C . LYS A 1 497 ? -2.987 14.298 34.324 1.00 91.38 497 LYS A C 1
ATOM 4050 O O . LYS A 1 497 ? -2.208 15.209 34.598 1.00 91.38 497 LYS A O 1
ATOM 4055 N N . SER A 1 498 ? -3.880 13.828 35.198 1.00 90.06 498 SER A N 1
ATOM 4056 C CA . SER A 1 498 ? -4.044 14.388 36.548 1.00 90.06 498 SER A CA 1
ATOM 4057 C C . SER A 1 498 ? -2.726 14.370 37.342 1.00 90.06 498 SER A C 1
ATOM 4059 O O . SER A 1 498 ? -2.400 15.318 38.058 1.00 90.06 498 SER A O 1
ATOM 4061 N N . ASP A 1 499 ? -1.925 13.311 37.213 1.00 91.81 499 ASP A N 1
ATOM 4062 C CA . ASP A 1 499 ? -0.646 13.201 37.919 1.00 91.81 499 ASP A CA 1
ATOM 4063 C C . ASP A 1 499 ? 0.470 14.064 37.317 1.00 91.81 499 ASP A C 1
ATOM 4065 O O . ASP A 1 499 ? 1.339 14.544 38.054 1.00 91.81 499 ASP A O 1
ATOM 4069 N N . TYR A 1 500 ? 0.457 14.287 36.002 1.00 92.06 500 TYR A N 1
ATOM 4070 C CA . TYR A 1 500 ? 1.354 15.223 35.321 1.00 92.06 500 TYR A CA 1
ATOM 4071 C C . TYR A 1 500 ? 1.020 16.674 35.679 1.00 92.06 500 TYR A C 1
ATOM 4073 O O . TYR A 1 500 ? 1.923 17.435 36.042 1.00 92.06 500 TYR A O 1
ATOM 4081 N N . GLU A 1 501 ? -0.265 17.030 35.689 1.00 90.44 501 GLU A N 1
ATOM 4082 C CA . GLU A 1 501 ? -0.751 18.356 36.077 1.00 90.44 501 GLU A CA 1
ATOM 4083 C C . GLU A 1 501 ? -0.386 18.689 37.530 1.00 90.44 501 GLU A C 1
ATOM 4085 O O . GLU A 1 501 ? 0.179 19.751 37.791 1.00 90.44 501 GLU A O 1
ATOM 4090 N N . LYS A 1 502 ? -0.554 17.749 38.477 1.00 92.81 502 LYS A N 1
ATOM 4091 C CA . LYS A 1 502 ? -0.085 17.911 39.874 1.00 92.81 502 LYS A CA 1
ATOM 4092 C C . LYS A 1 502 ? 1.421 18.178 39.983 1.00 92.81 502 LYS A C 1
ATOM 4094 O O . LYS A 1 502 ? 1.875 18.753 40.971 1.00 92.81 502 LYS A O 1
ATOM 4099 N N . LYS A 1 503 ? 2.206 17.733 38.998 1.00 93.31 503 LYS A N 1
ATOM 4100 C CA . LYS A 1 503 ? 3.665 17.913 38.927 1.00 93.31 503 LYS A CA 1
ATOM 4101 C C . LYS A 1 503 ? 4.076 19.122 38.078 1.00 93.31 503 LYS A C 1
ATOM 4103 O O . LYS A 1 503 ? 5.276 19.301 37.872 1.00 93.31 503 LYS A O 1
ATOM 4108 N N . ASN A 1 504 ? 3.129 19.935 37.593 1.00 91.75 504 ASN A N 1
ATOM 4109 C CA . ASN A 1 504 ? 3.360 21.014 36.623 1.00 91.75 504 ASN A CA 1
ATOM 4110 C C . ASN A 1 504 ? 4.140 20.537 35.382 1.0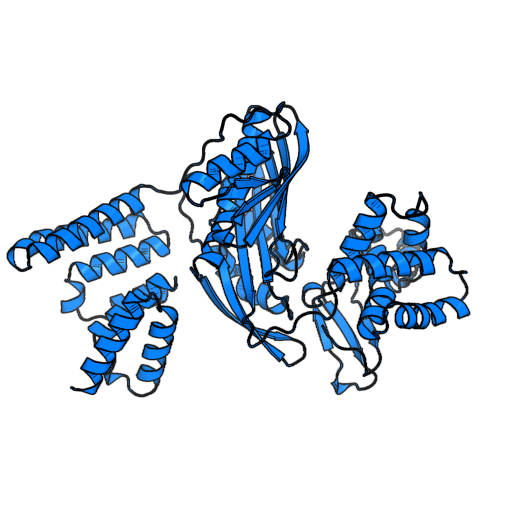0 91.75 504 ASN A C 1
ATOM 4112 O O . ASN A 1 504 ? 5.032 21.230 34.888 1.00 91.75 504 ASN A O 1
ATOM 4116 N N . LYS A 1 505 ? 3.840 19.325 34.903 1.00 92.56 505 LYS A N 1
ATOM 4117 C CA . LYS A 1 505 ? 4.405 18.749 33.678 1.00 92.56 505 LYS A CA 1
ATOM 4118 C C . LYS A 1 505 ? 3.320 18.610 32.620 1.00 92.56 505 LYS A C 1
ATOM 4120 O O . LYS A 1 505 ? 2.159 18.399 32.951 1.00 92.56 505 LYS A O 1
ATOM 4125 N N . LYS A 1 506 ? 3.722 18.675 31.352 1.00 89.56 506 LYS A N 1
ATOM 4126 C CA . LYS A 1 506 ? 2.859 18.367 30.213 1.00 89.56 506 LYS A CA 1
ATOM 4127 C C . LYS A 1 506 ? 3.077 16.916 29.787 1.00 89.56 506 LYS A C 1
ATOM 4129 O O . LYS A 1 506 ? 4.219 16.454 29.769 1.00 89.56 506 LYS A O 1
ATOM 4134 N N . LEU A 1 507 ? 1.985 16.202 29.531 1.00 89.81 507 LEU A N 1
ATOM 4135 C CA . LEU A 1 507 ? 2.026 14.874 28.933 1.00 89.81 507 LEU A CA 1
ATOM 4136 C C . LEU A 1 507 ? 2.196 15.047 27.423 1.00 89.81 507 LEU A C 1
ATOM 4138 O O . LEU A 1 507 ? 1.438 15.790 26.807 1.00 89.81 507 LEU A O 1
ATOM 4142 N N . GLU A 1 508 ? 3.210 14.412 26.848 1.00 90.62 508 GLU A N 1
ATOM 4143 C CA . GLU A 1 508 ? 3.483 14.478 25.414 1.00 90.62 508 GLU A CA 1
ATOM 4144 C C . GLU A 1 508 ? 3.965 13.111 24.942 1.00 90.62 508 GLU A C 1
ATOM 4146 O O . GLU A 1 508 ? 4.890 12.546 25.533 1.00 90.62 508 GLU A O 1
ATOM 4151 N N . ASN A 1 509 ? 3.345 12.619 23.869 1.00 88.69 509 ASN A N 1
ATOM 4152 C CA . ASN A 1 509 ? 3.779 11.460 23.100 1.00 88.69 509 ASN A CA 1
ATOM 4153 C C . ASN A 1 509 ? 4.054 10.196 23.942 1.00 88.69 509 ASN A C 1
ATOM 4155 O O . ASN A 1 509 ? 5.069 9.523 23.743 1.00 88.69 509 ASN A O 1
ATOM 4159 N N . LEU A 1 510 ? 3.187 9.898 24.916 1.00 91.56 510 LEU A N 1
ATOM 4160 C CA . LEU A 1 510 ? 3.276 8.665 25.694 1.00 91.56 510 LEU A CA 1
ATOM 4161 C C . LEU A 1 510 ? 2.640 7.507 24.922 1.00 91.56 510 LEU A C 1
ATOM 4163 O O . LEU A 1 510 ? 1.441 7.519 24.662 1.00 91.56 510 LEU A O 1
ATOM 4167 N N . GLU A 1 511 ? 3.435 6.484 24.630 1.00 92.31 511 GLU A N 1
ATOM 4168 C CA . GLU A 1 511 ? 2.946 5.256 24.009 1.00 92.31 511 GLU A CA 1
ATOM 4169 C C . GLU A 1 511 ? 2.481 4.244 25.070 1.00 92.31 511 GLU A C 1
ATOM 4171 O O . GLU A 1 511 ? 3.169 4.017 26.074 1.00 92.31 511 GLU A O 1
ATOM 4176 N N . VAL A 1 512 ? 1.323 3.616 24.847 1.00 92.06 512 VAL A N 1
ATOM 4177 C CA . VAL A 1 512 ? 0.799 2.509 25.668 1.00 92.06 512 VAL A CA 1
ATOM 4178 C C . VAL A 1 512 ? 0.482 1.280 24.815 1.00 92.06 512 VAL A C 1
ATOM 4180 O O . VAL A 1 512 ? 0.181 1.390 23.634 1.00 92.06 512 VAL A O 1
ATOM 4183 N N . ASN A 1 513 ? 0.515 0.083 25.401 1.00 89.94 513 ASN A N 1
ATOM 4184 C CA . ASN A 1 513 ? 0.125 -1.134 24.683 1.00 89.94 513 ASN A CA 1
ATOM 4185 C C . ASN A 1 513 ? -1.363 -1.423 24.880 1.00 89.94 513 ASN A C 1
ATOM 4187 O O . ASN A 1 513 ? -1.828 -1.460 26.022 1.00 89.94 513 ASN A O 1
ATOM 4191 N N . LEU A 1 514 ? -2.081 -1.715 23.793 1.00 93.88 514 LEU A N 1
ATOM 4192 C CA . LEU A 1 514 ? -3.433 -2.264 23.894 1.00 93.88 514 LEU A CA 1
ATOM 4193 C C . LEU A 1 514 ? -3.365 -3.731 24.298 1.00 93.88 514 LEU A C 1
ATOM 4195 O O . LEU A 1 514 ? -2.493 -4.488 23.862 1.00 93.88 514 LEU A O 1
ATOM 4199 N N . SER A 1 515 ? -4.280 -4.132 25.170 1.00 95.44 515 SER A N 1
ATOM 4200 C CA . SER A 1 515 ? -4.446 -5.523 25.568 1.00 95.44 515 SER A CA 1
ATOM 4201 C C . SER A 1 515 ? -5.926 -5.824 25.708 1.00 95.44 515 SER A C 1
ATOM 4203 O O . SER A 1 515 ? -6.607 -5.169 26.495 1.00 95.44 515 SER A O 1
ATOM 4205 N N . PHE A 1 516 ? -6.405 -6.821 24.975 1.00 95.56 516 PHE A N 1
ATOM 4206 C CA . PHE A 1 516 ? -7.790 -7.264 25.028 1.00 95.56 516 PHE A CA 1
ATOM 4207 C C . PHE A 1 516 ? -7.865 -8.639 25.677 1.00 95.56 516 PHE A C 1
ATOM 4209 O O . PHE A 1 516 ? -7.063 -9.521 25.370 1.00 95.56 516 PHE A O 1
ATOM 4216 N N . ASN A 1 517 ? -8.807 -8.801 26.603 1.00 94.25 517 ASN A N 1
ATOM 4217 C CA . ASN A 1 517 ? -9.189 -10.116 27.101 1.00 94.25 517 ASN A CA 1
ATOM 4218 C C . ASN A 1 517 ? -10.350 -10.597 26.239 1.00 94.25 517 ASN A C 1
ATOM 4220 O O . ASN A 1 517 ? -11.320 -9.855 26.080 1.00 94.25 517 ASN A O 1
ATOM 4224 N N . ILE A 1 518 ? -10.218 -11.786 25.670 1.00 94.12 518 ILE A N 1
ATOM 4225 C CA . ILE A 1 518 ? -11.169 -12.344 24.709 1.00 94.12 518 ILE A CA 1
ATOM 4226 C C . ILE A 1 518 ? -11.396 -13.822 25.001 1.00 94.12 518 ILE A C 1
ATOM 4228 O O . ILE A 1 518 ? -10.519 -14.491 25.556 1.00 94.12 518 ILE A O 1
ATOM 4232 N N . ASP A 1 519 ? -12.566 -14.325 24.623 1.00 92.94 519 ASP A N 1
ATOM 4233 C CA . ASP A 1 519 ? -12.890 -15.733 24.812 1.00 92.94 519 ASP A CA 1
ATOM 4234 C C . ASP A 1 519 ? -12.191 -16.597 23.756 1.00 92.94 519 ASP A C 1
ATOM 4236 O O . ASP A 1 519 ? -11.765 -16.129 22.696 1.00 92.94 519 ASP A O 1
ATOM 4240 N N . ASP A 1 520 ? -12.099 -17.896 24.032 1.00 93.44 520 ASP A N 1
ATOM 4241 C CA . ASP A 1 520 ? -11.456 -18.869 23.144 1.00 93.44 520 ASP A CA 1
ATOM 4242 C C . ASP A 1 520 ? -12.150 -19.041 21.779 1.00 93.44 520 ASP A C 1
ATOM 4244 O O . ASP A 1 520 ? -11.544 -19.645 20.884 1.00 93.44 520 ASP A O 1
ATOM 4248 N N . ASP A 1 521 ? -13.371 -18.515 21.639 1.00 92.81 521 ASP A N 1
ATOM 4249 C CA . ASP A 1 521 ? -14.195 -18.508 20.424 1.00 92.81 521 ASP A CA 1
ATOM 4250 C C . ASP A 1 521 ? -13.895 -17.315 19.491 1.00 92.81 521 ASP A C 1
ATOM 4252 O O . ASP A 1 521 ? -14.370 -17.290 18.354 1.00 92.81 521 ASP A O 1
ATOM 4256 N N . TYR A 1 522 ? -13.103 -16.328 19.930 1.00 95.62 522 TYR A N 1
ATOM 4257 C CA . TYR A 1 522 ? -12.640 -15.246 19.058 1.00 95.62 522 TYR A CA 1
ATOM 4258 C C . TYR A 1 522 ? -11.635 -15.782 18.033 1.00 95.62 522 TYR A C 1
ATOM 4260 O O . TYR A 1 522 ? -10.642 -16.426 18.386 1.00 95.62 522 TYR A O 1
ATOM 4268 N N . GLU A 1 523 ? -11.850 -15.467 16.759 1.00 94.56 523 GLU A N 1
ATOM 4269 C CA . GLU A 1 523 ? -10.933 -15.825 15.684 1.00 94.56 523 GLU A CA 1
ATOM 4270 C C . GLU A 1 523 ? -10.085 -14.625 15.260 1.00 94.56 523 GLU A C 1
ATOM 4272 O O . GLU A 1 523 ? -10.593 -13.554 14.941 1.00 94.56 523 GLU A O 1
ATOM 4277 N N . ILE A 1 524 ? -8.770 -14.813 15.179 1.00 94.12 524 ILE A N 1
ATOM 4278 C CA . ILE A 1 524 ? -7.862 -13.797 14.643 1.00 94.12 524 ILE A CA 1
ATOM 4279 C C . ILE A 1 524 ? -8.001 -13.784 13.114 1.00 94.12 524 ILE A C 1
ATOM 4281 O O . ILE A 1 524 ? -7.667 -14.771 12.454 1.00 94.12 524 ILE A O 1
ATOM 4285 N N . ARG A 1 525 ? -8.503 -12.681 12.545 1.00 90.94 525 ARG A N 1
ATOM 4286 C CA . ARG A 1 525 ? -8.807 -12.560 11.110 1.00 90.94 525 ARG A CA 1
ATOM 4287 C C . ARG A 1 525 ? -8.294 -11.269 10.480 1.00 90.94 525 ARG A C 1
ATOM 4289 O O . ARG A 1 525 ? -8.315 -10.203 11.139 1.00 90.94 525 ARG A O 1
#

Radius of gyration: 27.44 Å; chains: 1; bounding box: 66×67×81 Å

Foldseek 3Di:
DVVLVVLVVVLVVCVVVVVLVVLLVVLVVVCVVPVVSDALVSLQSNLVSCLLLLVLVSSLVSLVPHDPVVCLALVSLQSNLSSCVLQLVLVSSLVSLVSSLVSLVVCVVVDDPVVSVVVNCVSVVVNVVSVCFDDDDAFDQFDPVDPLSLVVLLCVVCVVPADWDADPSWIARPLLQKIKHKDWDDFDQFKTWIKIWMDHPLFQDIAIDIFIAGHPGRRRNSRVSSCCCCQAPVQQVVCVSVVSFNDWDWAADLNAIWIKTKTKGDKDKDPDPPRRDDNRCVVCVVCVVVVRQLAAQTQKKKKKWKWKAEPPLDIWTFIDISNHTDVVVRVVRRVVNSPDDYDHMMMIMMMMMIGIDPVRHDDDPDGLVLLLVLLLVLLVVLLPDDPDPVRLVCSLVVLCVSNVANQSSCLSSAQQLLLLQCVVCVFQEHEHQKEWECEPPNVSTDIGGLSNAPPNVSSSVSLVVCVVVCVPVPCSVVSSVSSPVSDPRNVVVVVVCVVCVVVVHGGGRHYDYHYDYDYPSHDRD

Sequence (525 aa):
MFFYNALNIKLSEMHNNEKHHDIVKLILSISSNDERFLNDNIKGLLAVAYNNTCKFDLALGTLNSLSEYTKNHHTWFYKISYAYLGKCEADTSLEYIDKAINTLEINKDNISIEEYNYYNELYNGFKEEINKGALHYEANDVNANDPDAVIKDISSILSNDIENEIIEGSIVINKWNIFINAYVDTLTDKSAVINYYISSPNWDRNIFECCASAGKDTNTAIGLSNGSFVYGIMTGIKAMNEGRMLDEVETEFDGKKHKWRVYTSNIVNLGANEGVIKNINTYWNMFKDDILKRIGNQKICYIKIYGAKAKNNYSIGELRINDTNIPELSNKMNEHVKTWEETDFFSDKQFFFLVQDDETYTPYPYSNEEILNFVQQYSNIVLNSNETDEYYNRLGELAENLTNDYTLASDLFLFLPEICADNEFFNELHSGELINFNFESKEKNCSLYKTQLYTYHLIGGYLFDLFRSGSFSGKENDIYAKFINMSAGYSIYSQIKSDYEKKNKKLENLEVNLSFNIDDDYEIR